Protein AF-A0AAU3VM48-F1 (afdb_monomer_lite)

pLDDT: mean 80.77, std 12.42, range [44.56, 96.56]

Structure (mmCIF, N/CA/C/O backbone):
data_AF-A0AAU3VM48-F1
#
_entry.id   AF-A0AAU3VM48-F1
#
loop_
_atom_site.group_PDB
_atom_site.id
_atom_site.type_symbol
_atom_site.label_atom_id
_atom_site.label_alt_id
_atom_site.label_comp_id
_atom_site.label_asym_id
_atom_site.label_entity_id
_atom_site.label_seq_id
_atom_site.pdbx_PDB_ins_code
_atom_site.Cartn_x
_atom_site.Cartn_y
_atom_site.Cartn_z
_atom_site.occupancy
_atom_site.B_iso_or_equiv
_atom_site.auth_seq_id
_atom_site.auth_comp_id
_atom_site.auth_asym_id
_atom_site.auth_atom_id
_at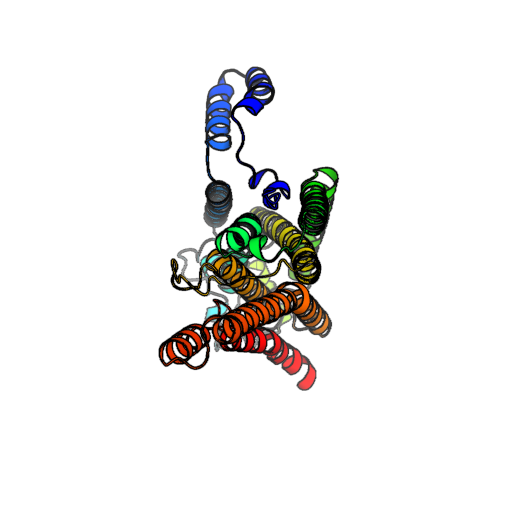om_site.pdbx_PDB_model_num
ATOM 1 N N . MET A 1 1 ? -29.388 4.743 24.411 1.00 52.91 1 MET A N 1
ATOM 2 C CA . MET A 1 1 ? -27.929 4.640 24.180 1.00 52.91 1 MET A CA 1
ATOM 3 C C . MET A 1 1 ? -27.576 5.425 22.926 1.00 52.91 1 MET A C 1
ATOM 5 O O . MET A 1 1 ? -28.255 5.252 21.922 1.00 52.91 1 MET A O 1
ATOM 9 N N . GLY A 1 2 ? -26.593 6.327 22.992 1.00 59.22 2 GLY A N 1
ATOM 10 C CA . GLY A 1 2 ? -26.142 7.094 21.825 1.00 59.22 2 GLY A CA 1
ATOM 11 C C . GLY A 1 2 ? -25.332 6.222 20.862 1.00 59.22 2 GLY A C 1
ATOM 12 O O . GLY A 1 2 ? -24.483 5.457 21.307 1.00 59.22 2 GLY A O 1
ATOM 13 N N . GLN A 1 3 ? -25.603 6.329 19.562 1.00 73.31 3 GLN A N 1
ATOM 14 C CA . GLN A 1 3 ? -24.875 5.611 18.511 1.00 73.31 3 GLN A CA 1
ATOM 15 C C . GLN A 1 3 ? -23.524 6.295 18.236 1.00 73.31 3 GLN A C 1
ATOM 17 O O . GLN A 1 3 ? -23.464 7.531 18.193 1.00 73.31 3 GLN A O 1
ATOM 22 N N . LEU A 1 4 ? -22.442 5.526 18.058 1.00 84.56 4 LEU A N 1
ATOM 23 C CA . LEU A 1 4 ? -21.149 6.105 17.689 1.00 84.56 4 LEU A CA 1
ATOM 24 C C . LEU A 1 4 ? -21.134 6.506 16.213 1.00 84.56 4 LEU A C 1
ATOM 26 O O . LEU A 1 4 ? -21.650 5.811 15.337 1.00 84.56 4 LEU A O 1
ATOM 30 N N . GLU A 1 5 ? -20.516 7.650 15.925 1.00 90.31 5 GLU A N 1
ATOM 31 C CA . GLU A 1 5 ? -20.270 8.059 14.546 1.00 90.31 5 GLU A CA 1
ATOM 32 C C . GLU A 1 5 ? -19.285 7.084 13.874 1.00 90.31 5 GLU A C 1
ATOM 34 O O . GLU A 1 5 ? -18.282 6.669 14.461 1.00 90.31 5 GLU A O 1
ATOM 39 N N . ALA A 1 6 ? -19.535 6.746 12.608 1.00 91.38 6 ALA A N 1
ATOM 40 C CA . ALA A 1 6 ? -18.635 5.896 11.835 1.00 91.38 6 ALA A CA 1
ATOM 41 C C . ALA A 1 6 ? -17.409 6.672 11.321 1.00 91.38 6 ALA A C 1
ATOM 43 O O . ALA A 1 6 ? -17.468 7.868 11.011 1.00 91.38 6 ALA A O 1
ATOM 44 N N . LEU A 1 7 ? -16.289 5.965 11.155 1.00 92.75 7 LEU A N 1
ATOM 45 C CA . LEU A 1 7 ? -15.150 6.483 10.401 1.00 92.75 7 LEU A CA 1
ATOM 46 C C . LEU A 1 7 ? -15.479 6.521 8.905 1.00 92.75 7 LEU A C 1
ATOM 48 O O . LEU A 1 7 ? -16.119 5.624 8.363 1.00 92.75 7 LEU A O 1
ATOM 52 N N . GLU A 1 8 ? -14.987 7.552 8.222 1.00 93.00 8 GLU A N 1
ATOM 53 C CA . GLU A 1 8 ? -15.254 7.787 6.803 1.00 93.00 8 GLU A CA 1
ATOM 54 C C . GLU A 1 8 ? -13.962 7.871 5.961 1.00 93.00 8 GLU A C 1
ATOM 56 O O . GLU A 1 8 ? -13.740 8.869 5.256 1.00 93.00 8 GLU A O 1
ATOM 61 N N . PRO A 1 9 ? -13.078 6.852 6.000 1.00 90.69 9 PRO A N 1
ATOM 62 C CA . PRO A 1 9 ? -11.832 6.841 5.228 1.00 90.69 9 PRO A CA 1
ATOM 63 C C . PRO A 1 9 ? -12.075 6.918 3.715 1.00 90.69 9 PRO A C 1
ATOM 65 O O . PRO A 1 9 ? -11.252 7.454 2.985 1.00 90.69 9 PRO A O 1
ATOM 68 N N . GLN A 1 10 ? -13.244 6.515 3.213 1.00 90.06 10 GLN A N 1
ATOM 69 C CA . GLN A 1 10 ? -13.644 6.690 1.813 1.00 90.06 10 GLN A CA 1
ATOM 70 C C . GLN A 1 10 ? -13.637 8.158 1.356 1.00 90.06 10 GLN A C 1
ATOM 72 O O . GLN A 1 10 ? -13.614 8.455 0.160 1.00 90.06 10 GLN A O 1
ATOM 77 N N . ARG A 1 11 ? -13.626 9.120 2.287 1.00 88.25 11 ARG A N 1
ATOM 78 C CA . ARG A 1 11 ? -13.540 10.543 1.949 1.00 88.25 11 ARG A CA 1
ATOM 79 C C . ARG A 1 11 ? -12.168 10.955 1.413 1.00 88.25 11 ARG A C 1
ATOM 81 O O . ARG A 1 11 ? -12.125 12.015 0.785 1.00 88.25 11 ARG A O 1
ATOM 88 N N . ILE A 1 12 ? -11.123 10.123 1.542 1.00 86.75 12 ILE A N 1
ATOM 89 C CA . ILE A 1 12 ? -9.755 10.394 1.052 1.00 86.75 12 ILE A CA 1
ATOM 90 C C . ILE A 1 12 ? -9.636 10.471 -0.476 1.00 86.75 12 ILE A C 1
ATOM 92 O O . ILE A 1 12 ? -8.612 10.915 -0.993 1.00 86.75 12 ILE A O 1
ATOM 96 N N . GLY A 1 13 ? -10.654 10.060 -1.232 1.00 80.12 13 GLY A N 1
ATOM 97 C CA . GLY A 1 13 ? -10.641 10.153 -2.689 1.00 80.12 13 GLY A CA 1
ATOM 98 C C . GLY A 1 13 ? -12.020 9.927 -3.289 1.00 80.12 13 GLY A C 1
ATOM 99 O O . GLY A 1 13 ? -12.833 9.197 -2.736 1.00 80.12 13 GLY A O 1
ATOM 100 N N . SER A 1 14 ? -12.295 10.552 -4.433 1.00 73.94 14 SER A N 1
ATOM 101 C CA . SER A 1 14 ? -13.569 10.372 -5.145 1.00 73.94 14 SER A CA 1
ATOM 102 C C . SER A 1 14 ? -13.773 8.939 -5.638 1.00 73.94 14 SER A C 1
ATOM 104 O O . SER A 1 14 ? -14.902 8.468 -5.671 1.00 73.94 14 SER A O 1
ATOM 106 N N . ILE A 1 15 ? -12.689 8.229 -5.969 1.00 75.88 15 ILE A N 1
ATOM 107 C CA . ILE A 1 15 ? -12.732 6.838 -6.444 1.00 75.88 15 ILE A CA 1
ATOM 108 C C . ILE A 1 15 ? -13.328 5.869 -5.411 1.00 75.88 15 ILE A C 1
ATOM 110 O O . ILE A 1 15 ? -13.963 4.885 -5.784 1.00 75.88 15 ILE A O 1
ATOM 114 N N . PHE A 1 16 ? -13.180 6.184 -4.121 1.00 77.69 16 PHE A N 1
ATOM 115 C CA . PHE A 1 16 ? -13.688 5.376 -3.014 1.00 77.69 16 PHE A CA 1
ATOM 116 C C . PHE A 1 16 ? -15.152 5.663 -2.675 1.00 77.69 16 PHE A C 1
ATOM 118 O O . PHE A 1 16 ? -15.751 4.933 -1.890 1.00 77.69 16 PHE A O 1
ATOM 125 N N . ARG A 1 17 ? -15.743 6.714 -3.255 1.00 68.25 17 ARG A N 1
ATOM 126 C CA . ARG A 1 17 ? -17.132 7.093 -2.994 1.00 68.25 17 ARG A CA 1
ATOM 127 C C . ARG A 1 17 ? -18.067 6.325 -3.930 1.00 68.25 17 ARG A C 1
ATOM 129 O O . ARG A 1 17 ? -17.821 6.216 -5.138 1.00 68.25 17 ARG A O 1
ATOM 136 N N . SER A 1 18 ? -19.158 5.806 -3.376 1.00 59.31 18 SER A N 1
ATOM 137 C CA . SER A 1 18 ? -20.355 5.509 -4.159 1.00 59.31 18 SER A CA 1
ATOM 138 C C . SER A 1 18 ? -20.894 6.841 -4.683 1.00 59.31 18 SER A C 1
ATOM 140 O O . SER A 1 18 ? -21.065 7.789 -3.919 1.00 59.31 18 SER A O 1
ATOM 142 N N . PHE A 1 19 ? -21.083 6.954 -5.999 1.00 53.41 19 PHE A N 1
ATOM 143 C CA . PHE A 1 19 ? -21.785 8.109 -6.549 1.00 53.41 19 PHE A CA 1
ATOM 144 C C . PHE A 1 19 ? -23.269 7.901 -6.280 1.00 53.41 19 PHE A C 1
ATOM 146 O O . PHE A 1 19 ? -23.831 6.897 -6.718 1.00 53.41 19 PHE A O 1
ATOM 153 N N . GLU A 1 20 ? -23.898 8.832 -5.569 1.00 50.38 20 GLU A N 1
ATOM 154 C CA . GLU A 1 20 ? -25.352 8.913 -5.597 1.00 50.38 20 GLU A CA 1
ATOM 155 C C . GLU A 1 20 ? -25.800 9.356 -7.006 1.00 50.38 20 GLU A C 1
ATOM 157 O O . GLU A 1 20 ? -25.138 10.194 -7.631 1.00 50.38 20 GLU A O 1
ATOM 162 N N . PRO A 1 21 ? -26.924 8.832 -7.535 1.00 49.34 21 PRO A N 1
ATOM 163 C CA . PRO A 1 21 ? -27.439 9.177 -8.867 1.00 49.34 21 PRO A CA 1
ATOM 164 C C . PRO A 1 21 ? -27.751 10.674 -9.086 1.00 49.34 21 PRO A C 1
ATOM 166 O O . PRO A 1 21 ? -28.061 11.098 -10.199 1.00 49.34 21 PRO A O 1
ATOM 169 N N . THR A 1 22 ? -27.685 11.497 -8.042 1.00 48.75 22 THR A N 1
ATOM 170 C CA . THR A 1 22 ? -27.997 12.931 -8.050 1.00 48.75 22 THR A CA 1
ATOM 171 C C . THR A 1 22 ? -26.923 13.793 -8.735 1.00 48.75 22 THR A C 1
ATOM 173 O O . THR A 1 22 ? -27.251 14.853 -9.276 1.00 48.75 22 THR A O 1
ATOM 176 N N . ASP A 1 23 ? -25.678 13.312 -8.855 1.00 53.97 23 ASP A N 1
ATOM 177 C CA . ASP A 1 23 ? -24.545 14.036 -9.471 1.00 53.97 23 ASP A CA 1
ATOM 178 C C . ASP A 1 23 ? -24.510 14.002 -11.023 1.00 53.97 23 ASP A C 1
ATOM 180 O O . ASP A 1 23 ? -23.597 14.536 -11.659 1.00 53.97 23 ASP A O 1
ATOM 184 N N . PHE A 1 24 ? -25.522 13.421 -11.682 1.00 55.97 24 PHE A N 1
ATOM 185 C CA . PHE A 1 24 ? -25.579 13.266 -13.149 1.00 55.97 24 PHE A CA 1
ATOM 186 C C . PHE A 1 24 ? -25.827 14.566 -13.934 1.00 55.97 24 PHE A C 1
ATOM 188 O O . PHE A 1 24 ? -25.469 14.681 -15.114 1.00 55.97 24 PHE A O 1
ATOM 195 N N . ARG A 1 25 ? -26.480 15.558 -13.317 1.00 60.09 25 ARG A N 1
ATOM 196 C CA . ARG A 1 25 ? -26.975 16.763 -14.009 1.00 60.09 25 ARG A CA 1
ATOM 197 C C . ARG A 1 25 ? -25.887 17.613 -14.689 1.00 60.09 25 ARG A C 1
ATOM 199 O O . ARG A 1 25 ? -26.118 18.011 -15.832 1.00 60.09 25 ARG A O 1
ATOM 206 N N . PRO A 1 26 ? -24.737 17.930 -14.066 1.00 64.62 26 PRO A N 1
ATOM 207 C CA . PRO A 1 26 ? -23.715 18.766 -14.704 1.00 64.62 26 PRO A CA 1
ATOM 208 C C . PRO A 1 26 ? -22.976 18.051 -15.845 1.00 64.62 26 PRO A C 1
ATOM 210 O O . PRO A 1 26 ? -22.722 18.658 -16.886 1.00 64.62 26 PRO A O 1
ATOM 213 N N . VAL A 1 27 ? -22.695 16.754 -15.706 1.00 62.69 27 VAL A N 1
ATOM 214 C CA . VAL A 1 27 ? -21.980 15.968 -16.726 1.00 62.69 27 VAL A CA 1
ATOM 215 C C . VAL A 1 27 ? -22.845 15.750 -17.967 1.00 62.69 27 VAL A C 1
ATOM 217 O O . VAL A 1 27 ? -22.385 15.941 -19.093 1.00 62.69 27 VAL A O 1
ATOM 220 N N . MET A 1 28 ? -24.143 15.489 -17.788 1.00 65.44 28 MET A N 1
ATOM 221 C CA . MET A 1 28 ? -25.088 15.393 -18.905 1.00 65.44 28 MET A CA 1
ATOM 222 C C . MET A 1 28 ? -25.243 16.712 -19.679 1.00 65.44 28 MET A C 1
ATOM 224 O O . MET A 1 28 ? -25.484 16.677 -20.888 1.00 65.44 28 MET A O 1
ATOM 228 N N . ARG A 1 29 ? -25.068 17.878 -19.033 1.00 74.88 29 ARG A N 1
ATOM 229 C CA . ARG A 1 29 ? -25.032 19.178 -19.734 1.00 74.88 29 ARG A CA 1
ATOM 230 C C . ARG A 1 29 ? -23.791 19.320 -20.614 1.00 74.88 29 ARG A C 1
ATOM 232 O O . ARG A 1 29 ? -23.902 19.859 -21.711 1.00 74.88 29 ARG A O 1
ATOM 239 N N . TRP A 1 30 ? -22.646 18.802 -20.178 1.00 68.94 30 TRP A N 1
ATOM 240 C CA . TRP A 1 30 ? -21.410 18.802 -20.965 1.00 68.94 30 TRP A CA 1
ATOM 241 C C . TRP A 1 30 ? -21.487 17.880 -22.187 1.00 68.94 30 TRP A C 1
ATOM 243 O O . TRP A 1 30 ? -21.134 18.299 -23.285 1.00 68.94 30 TRP A O 1
ATOM 253 N N . ILE A 1 31 ? -22.057 16.676 -22.053 1.00 72.12 31 ILE A N 1
ATOM 254 C CA . ILE A 1 31 ? -22.254 15.758 -23.195 1.00 72.12 31 ILE A CA 1
ATOM 255 C C . ILE A 1 31 ? -23.121 16.394 -24.291 1.00 72.12 31 ILE A C 1
ATOM 257 O O . ILE A 1 31 ? -22.900 16.161 -25.479 1.00 72.12 31 ILE A O 1
ATOM 261 N N . ARG A 1 32 ? -24.112 17.216 -23.915 1.00 72.69 32 ARG A N 1
ATOM 262 C CA . ARG A 1 32 ? -24.975 17.920 -24.882 1.00 72.69 32 ARG A CA 1
ATOM 263 C C . ARG A 1 32 ? -24.210 18.930 -25.743 1.00 72.69 32 ARG A C 1
ATOM 265 O O . ARG A 1 32 ? -24.698 19.250 -26.822 1.00 72.69 32 ARG A O 1
ATOM 272 N N . ARG A 1 33 ? -23.028 19.384 -25.307 1.00 79.81 33 ARG A N 1
ATOM 273 C CA . ARG A 1 33 ? -22.155 20.299 -26.061 1.00 79.81 33 ARG A CA 1
ATOM 274 C C . ARG A 1 33 ? -21.235 19.586 -27.058 1.00 79.81 33 ARG A C 1
ATOM 276 O O . ARG A 1 33 ? -20.666 20.247 -27.915 1.00 79.81 33 ARG A O 1
ATOM 283 N N . LEU A 1 34 ? -21.106 18.258 -26.995 1.00 73.88 34 LEU A N 1
ATOM 284 C CA . LEU A 1 34 ? -20.293 17.501 -27.953 1.00 73.88 34 LEU A CA 1
ATOM 285 C C . LEU A 1 34 ? -20.993 17.365 -29.322 1.00 73.88 34 LEU A C 1
ATOM 287 O O . LEU A 1 34 ? -22.233 17.314 -29.370 1.00 73.88 34 LEU A O 1
ATOM 291 N N . PRO A 1 35 ? -20.233 17.241 -30.430 1.00 79.69 35 PRO A N 1
ATOM 292 C CA . PRO A 1 35 ? -20.770 16.919 -31.754 1.00 79.69 35 PRO A CA 1
ATOM 293 C C . PRO A 1 35 ? -21.618 15.644 -31.719 1.00 79.69 35 PRO A C 1
ATOM 295 O O . PRO A 1 35 ? -21.265 14.689 -31.024 1.00 79.69 35 PRO A O 1
ATOM 298 N N . ARG A 1 36 ? -22.734 15.606 -32.468 1.00 74.56 36 ARG A N 1
ATOM 299 C CA . ARG A 1 36 ? -23.697 14.483 -32.442 1.00 74.56 36 ARG A CA 1
ATOM 300 C C . ARG A 1 36 ? -23.040 13.117 -32.684 1.00 74.56 36 ARG A C 1
ATOM 302 O O . ARG A 1 36 ? -23.425 12.167 -32.012 1.00 74.56 36 ARG A O 1
ATOM 309 N N . SER A 1 37 ? -22.013 13.050 -33.530 1.00 74.69 37 SER A N 1
ATOM 310 C CA . SER A 1 37 ? -21.238 11.835 -33.827 1.00 74.69 37 SER A CA 1
ATOM 311 C C . SER A 1 37 ? -20.463 11.267 -32.627 1.00 74.69 37 SER A C 1
ATOM 313 O O . SER A 1 37 ? -20.277 10.060 -32.542 1.00 74.69 37 SER A O 1
ATOM 315 N N . ARG A 1 38 ? -20.052 12.101 -31.658 1.00 67.69 38 ARG A N 1
ATOM 316 C CA . ARG A 1 38 ? -19.272 11.683 -30.470 1.00 67.69 38 ARG A CA 1
ATOM 317 C C . ARG A 1 38 ? -20.120 11.475 -29.210 1.00 67.69 38 ARG A C 1
ATOM 319 O O . ARG A 1 38 ? -19.637 10.938 -28.213 1.00 67.69 38 ARG A O 1
ATOM 326 N N . ARG A 1 39 ? -21.397 11.874 -29.237 1.00 77.38 39 ARG A N 1
ATOM 327 C CA . ARG A 1 39 ? -22.334 11.713 -28.108 1.00 77.38 39 ARG A CA 1
ATOM 328 C C . ARG A 1 39 ? -22.581 10.255 -27.701 1.00 77.38 39 ARG A C 1
ATOM 330 O O . ARG A 1 39 ? -22.691 10.045 -26.495 1.00 77.38 39 ARG A O 1
ATOM 337 N N . PRO A 1 40 ? -22.685 9.265 -28.612 1.00 70.56 40 PRO A N 1
ATOM 338 C CA . PRO A 1 40 ? -22.909 7.873 -28.226 1.00 70.56 40 PRO A CA 1
ATOM 339 C C . PRO A 1 40 ? -21.741 7.328 -27.403 1.00 70.56 40 PRO A C 1
ATOM 341 O O . PRO A 1 40 ? -21.955 6.907 -26.273 1.00 70.56 40 PRO A O 1
ATOM 344 N N . ALA A 1 41 ? -20.506 7.463 -27.897 1.00 66.81 41 ALA A N 1
ATOM 345 C CA . ALA A 1 41 ? -19.301 7.028 -27.191 1.00 66.81 41 ALA A CA 1
ATOM 346 C C . ALA A 1 41 ? -19.132 7.736 -25.835 1.00 66.81 41 ALA A C 1
ATOM 348 O O . ALA A 1 41 ? -18.922 7.080 -24.818 1.00 66.81 41 ALA A O 1
ATOM 349 N N . ALA A 1 42 ? -19.330 9.061 -25.787 1.00 63.81 42 ALA A N 1
ATOM 350 C CA . ALA A 1 42 ? -19.281 9.819 -24.536 1.00 63.81 42 ALA A CA 1
ATOM 351 C C . ALA A 1 42 ? -20.370 9.379 -23.538 1.00 63.81 42 ALA A C 1
ATOM 353 O O . ALA A 1 42 ? -20.103 9.274 -22.344 1.00 63.81 42 ALA A O 1
ATOM 354 N N . ARG A 1 43 ? -21.591 9.077 -24.006 1.00 69.56 43 ARG A N 1
ATOM 355 C CA . ARG A 1 43 ? -22.670 8.538 -23.159 1.00 69.56 43 ARG A CA 1
ATOM 356 C C . ARG A 1 43 ? -22.355 7.141 -22.646 1.00 69.56 43 ARG A C 1
ATOM 358 O O . ARG A 1 43 ? -22.641 6.882 -21.485 1.00 69.56 43 ARG A O 1
ATOM 365 N N . THR A 1 44 ? -21.791 6.259 -23.466 1.00 68.00 44 THR A N 1
ATOM 366 C CA . THR A 1 44 ? -21.422 4.898 -23.049 1.00 68.00 44 THR A CA 1
ATOM 367 C C . THR A 1 44 ? -20.281 4.931 -22.039 1.00 68.00 44 THR A C 1
ATOM 369 O O . THR A 1 44 ? -20.381 4.306 -20.990 1.00 68.00 44 THR A O 1
ATOM 372 N N . MET A 1 45 ? -19.257 5.750 -22.285 1.00 61.41 45 MET A N 1
ATOM 373 C CA . MET A 1 45 ? -18.141 5.968 -21.364 1.00 61.41 45 MET A CA 1
ATOM 374 C C . MET A 1 45 ? -18.617 6.551 -20.025 1.00 61.41 45 MET A C 1
ATOM 376 O O . MET A 1 45 ? -18.190 6.098 -18.970 1.00 61.41 45 MET A O 1
ATOM 380 N N . ILE A 1 46 ? -19.570 7.490 -20.045 1.00 63.31 46 ILE A N 1
ATOM 381 C CA . ILE A 1 46 ? -20.175 8.050 -18.826 1.00 63.31 46 ILE A CA 1
ATOM 382 C C . ILE A 1 46 ? -21.085 7.030 -18.138 1.00 63.31 46 ILE A C 1
ATOM 384 O O . ILE A 1 46 ? -21.027 6.894 -16.924 1.00 63.31 46 ILE A O 1
ATOM 388 N N . ARG A 1 47 ? -21.868 6.236 -18.871 1.00 64.88 47 ARG A N 1
ATOM 389 C CA . ARG A 1 47 ? -22.638 5.134 -18.272 1.00 64.88 47 ARG A CA 1
ATOM 390 C C . ARG A 1 47 ? -21.738 4.085 -17.618 1.00 64.88 47 ARG A C 1
ATOM 392 O O . ARG A 1 47 ? -22.107 3.593 -16.565 1.00 64.88 47 ARG A O 1
ATOM 399 N N . LEU A 1 48 ? -20.567 3.797 -18.184 1.00 61.28 48 LEU A N 1
ATOM 400 C CA . LEU A 1 48 ? -19.554 2.922 -17.582 1.00 61.28 48 LEU A CA 1
ATOM 401 C C . LEU A 1 48 ? -18.901 3.558 -16.343 1.00 61.28 48 LEU A C 1
ATOM 403 O O . LEU A 1 48 ? -18.763 2.897 -15.319 1.00 61.28 48 LEU A O 1
ATOM 407 N N . LEU A 1 49 ? -18.564 4.851 -16.397 1.00 58.88 49 LEU A N 1
ATOM 408 C CA . LEU A 1 49 ? -17.991 5.606 -15.270 1.00 58.88 49 LEU A CA 1
ATOM 409 C C . LEU A 1 49 ? -18.959 5.768 -14.086 1.00 58.88 49 LEU A C 1
ATOM 411 O O . LEU A 1 49 ? -18.513 5.848 -12.941 1.00 58.88 49 LEU A O 1
ATOM 415 N N . TYR A 1 50 ? -20.265 5.822 -14.362 1.00 60.84 50 TYR A N 1
ATOM 416 C CA . TYR A 1 50 ? -21.332 6.019 -13.375 1.00 60.84 50 TYR A CA 1
ATOM 417 C C . TYR A 1 50 ? -22.194 4.774 -13.128 1.00 60.84 50 TYR A C 1
ATOM 419 O O . TYR A 1 50 ? -23.195 4.853 -12.415 1.00 60.84 50 TYR A O 1
ATOM 427 N N . PHE A 1 51 ? -21.819 3.620 -13.680 1.00 63.84 51 PHE A N 1
ATOM 428 C CA . PHE A 1 51 ? -22.402 2.351 -13.261 1.00 63.84 51 PHE A CA 1
ATOM 429 C C . PHE A 1 51 ? -22.134 2.188 -11.752 1.00 63.84 51 PHE A C 1
ATOM 431 O O . PHE A 1 51 ? -21.060 2.614 -11.304 1.00 63.84 51 PHE A O 1
ATOM 438 N N . PRO A 1 52 ? -23.065 1.639 -10.941 1.00 63.59 52 PRO A N 1
ATOM 439 C CA . PRO A 1 52 ? -22.904 1.504 -9.490 1.00 63.59 52 PRO A CA 1
ATOM 440 C C . PRO A 1 52 ? -21.870 0.419 -9.145 1.00 63.59 52 PRO A C 1
ATOM 442 O O . PRO A 1 52 ? -22.153 -0.598 -8.523 1.00 63.59 52 PRO A O 1
ATOM 445 N N . LEU A 1 53 ? -20.635 0.633 -9.584 1.00 71.19 53 LEU A N 1
ATOM 446 C CA . LEU A 1 53 ? -19.488 -0.205 -9.322 1.00 71.19 53 LEU A CA 1
ATOM 447 C C . LEU A 1 53 ? -18.968 0.118 -7.929 1.00 71.19 53 LEU A C 1
ATOM 449 O O . LEU A 1 53 ? -18.789 1.284 -7.556 1.00 71.19 53 LEU A O 1
ATOM 453 N N . THR A 1 54 ? -18.664 -0.931 -7.174 1.00 80.25 54 THR A N 1
ATOM 454 C CA . THR A 1 54 ? -17.929 -0.791 -5.919 1.00 80.25 54 THR A CA 1
ATOM 455 C C . THR A 1 54 ? -16.560 -0.156 -6.191 1.00 80.25 54 THR A C 1
ATOM 457 O O . THR A 1 54 ? -15.989 -0.328 -7.271 1.00 80.25 54 THR A O 1
ATOM 460 N N . ALA A 1 55 ? -16.001 0.564 -5.213 1.00 78.94 55 ALA A N 1
ATOM 461 C CA . ALA A 1 55 ? -14.671 1.175 -5.335 1.00 78.94 55 ALA A CA 1
ATOM 462 C C . ALA A 1 55 ? -13.598 0.158 -5.761 1.00 78.94 55 ALA A C 1
ATOM 464 O O . ALA A 1 55 ? -12.788 0.439 -6.642 1.00 78.94 55 ALA A O 1
ATOM 465 N N . LYS A 1 56 ? -13.673 -1.061 -5.208 1.00 82.12 56 LYS A N 1
ATOM 466 C CA . LYS A 1 56 ? -12.826 -2.196 -5.588 1.00 82.12 56 LYS A CA 1
ATOM 467 C C . LYS A 1 56 ? -12.918 -2.494 -7.085 1.00 82.12 56 LYS A C 1
ATOM 469 O O . LYS A 1 56 ? -11.892 -2.622 -7.738 1.00 82.12 56 LYS A O 1
ATOM 474 N N . THR A 1 57 ? -14.130 -2.563 -7.634 1.00 82.44 57 THR A N 1
ATOM 475 C CA . THR A 1 57 ? -14.337 -2.865 -9.059 1.00 82.44 57 THR A CA 1
ATOM 476 C C . THR A 1 57 ? -13.809 -1.744 -9.948 1.00 82.44 57 THR A C 1
ATOM 478 O O . THR A 1 57 ? -13.134 -2.024 -10.930 1.00 82.44 57 THR A O 1
ATOM 481 N N . LYS A 1 58 ? -14.033 -0.474 -9.580 1.00 82.75 58 LYS A N 1
ATOM 482 C CA . LYS A 1 58 ? -13.468 0.675 -10.312 1.00 82.75 58 LYS A CA 1
ATOM 483 C C . LYS A 1 58 ? -11.943 0.605 -10.373 1.00 82.75 58 LYS A C 1
ATOM 485 O O . LYS A 1 58 ? -11.366 0.796 -11.435 1.00 82.75 58 LYS A O 1
ATOM 490 N N . ILE A 1 59 ? -11.306 0.314 -9.240 1.00 85.19 59 ILE A N 1
ATOM 491 C CA . ILE A 1 59 ? -9.849 0.206 -9.144 1.00 85.19 59 ILE A CA 1
ATOM 492 C C . ILE A 1 59 ? -9.330 -0.968 -9.974 1.00 85.19 59 ILE A C 1
ATOM 494 O O . ILE A 1 59 ? -8.408 -0.779 -10.755 1.00 85.19 59 ILE A O 1
ATOM 498 N N . LEU A 1 60 ? -9.955 -2.144 -9.871 1.00 85.81 60 LEU A N 1
ATOM 499 C CA . LEU A 1 60 ? -9.573 -3.310 -10.669 1.00 85.81 60 LEU A CA 1
ATOM 500 C C . LEU A 1 60 ? -9.721 -3.056 -12.172 1.00 85.81 60 LEU A C 1
ATOM 502 O O . LEU A 1 60 ? -8.848 -3.446 -12.937 1.00 85.81 60 LEU A O 1
ATOM 506 N N . LEU A 1 61 ? -10.786 -2.371 -12.596 1.00 86.00 61 LEU A N 1
ATOM 507 C CA . LEU A 1 61 ? -10.977 -2.002 -13.999 1.00 86.00 61 LEU A CA 1
ATOM 508 C C . LEU A 1 61 ? -9.927 -0.998 -14.476 1.00 86.00 61 LEU A C 1
ATOM 510 O O . LEU A 1 61 ? -9.437 -1.139 -15.589 1.00 86.00 61 LEU A O 1
ATOM 514 N N . ILE A 1 62 ? -9.564 -0.010 -13.652 1.00 85.19 62 ILE A N 1
ATOM 515 C CA . ILE A 1 62 ? -8.508 0.951 -13.994 1.00 85.19 62 ILE A CA 1
ATOM 516 C C . ILE A 1 62 ? -7.160 0.233 -14.099 1.00 85.19 62 ILE A C 1
ATOM 518 O O . ILE A 1 62 ? -6.508 0.354 -15.132 1.00 85.19 62 ILE A O 1
ATOM 522 N N . SER A 1 63 ? -6.770 -0.557 -13.093 1.00 83.75 63 SER A N 1
ATOM 523 C CA . SER A 1 63 ? -5.524 -1.334 -13.127 1.00 83.75 63 SER A CA 1
ATOM 524 C C . SER A 1 63 ? -5.496 -2.310 -14.309 1.00 83.75 63 SER A C 1
ATOM 526 O O . SER A 1 63 ? -4.493 -2.391 -15.007 1.00 83.75 63 SER A O 1
ATOM 528 N N . GLY A 1 64 ? -6.607 -3.002 -14.586 1.00 86.75 64 GLY A N 1
ATOM 529 C CA . GLY A 1 64 ? -6.727 -3.919 -15.721 1.00 86.75 64 GLY A CA 1
ATOM 530 C C . GLY A 1 64 ? -6.642 -3.208 -17.072 1.00 86.75 64 GLY A C 1
ATOM 531 O O . GLY A 1 64 ? -5.922 -3.661 -17.955 1.00 86.75 64 GLY A O 1
ATOM 532 N N . ALA A 1 65 ? -7.309 -2.062 -17.228 1.00 86.44 65 ALA A N 1
ATOM 533 C CA . ALA A 1 65 ? -7.223 -1.255 -18.442 1.00 86.44 65 ALA A CA 1
ATOM 534 C C . ALA A 1 65 ? -5.802 -0.720 -18.672 1.00 86.44 65 ALA A C 1
ATOM 536 O O . ALA A 1 65 ? -5.321 -0.756 -19.803 1.00 86.44 65 ALA A O 1
ATOM 537 N N . PHE A 1 66 ? -5.112 -0.275 -17.617 1.00 85.69 66 PHE A N 1
ATOM 538 C CA . PHE A 1 66 ? -3.706 0.120 -17.705 1.00 85.69 66 PHE A CA 1
ATOM 539 C C . PHE A 1 66 ? -2.809 -1.055 -18.098 1.00 85.69 66 PHE A C 1
ATOM 541 O O . PHE A 1 66 ? -2.006 -0.899 -19.012 1.00 85.69 66 PHE A O 1
ATOM 548 N N . ALA A 1 67 ? -2.975 -2.226 -17.477 1.00 87.44 67 ALA A N 1
ATOM 549 C CA . ALA A 1 67 ? -2.194 -3.416 -17.811 1.00 87.44 67 ALA A CA 1
ATOM 550 C C . ALA A 1 67 ? -2.400 -3.844 -19.274 1.00 87.44 67 ALA A C 1
ATOM 552 O O . ALA A 1 67 ? -1.428 -4.045 -19.995 1.00 87.44 67 ALA A O 1
ATOM 553 N N . VAL A 1 68 ? -3.649 -3.905 -19.750 1.00 88.25 68 VAL A N 1
ATOM 554 C CA . VAL A 1 68 ? -3.964 -4.234 -21.153 1.00 88.25 68 VAL A CA 1
ATOM 555 C C . VAL A 1 68 ? -3.397 -3.189 -22.113 1.00 88.25 68 VAL A C 1
ATOM 557 O O . VAL A 1 68 ? -2.846 -3.551 -23.148 1.00 88.25 68 VAL A O 1
ATOM 560 N N . THR A 1 69 ? -3.493 -1.901 -21.772 1.00 87.19 69 THR A N 1
ATOM 561 C CA . THR A 1 69 ? -2.924 -0.822 -22.594 1.00 87.19 69 THR A CA 1
ATOM 562 C C . THR A 1 69 ? -1.405 -0.943 -22.669 1.00 87.19 69 THR A C 1
ATOM 564 O O . THR A 1 69 ? -0.853 -0.848 -23.757 1.00 87.19 69 THR A O 1
ATOM 567 N N . LEU A 1 70 ? -0.734 -1.208 -21.545 1.00 89.69 70 LEU A N 1
ATOM 568 C CA . LEU A 1 70 ? 0.716 -1.396 -21.492 1.00 89.69 70 LEU A CA 1
ATOM 569 C C . LEU A 1 70 ? 1.150 -2.605 -22.326 1.00 89.69 70 LEU A C 1
ATOM 571 O O . LEU A 1 70 ? 2.086 -2.488 -23.107 1.00 89.69 70 LEU A O 1
ATOM 575 N N . LEU A 1 71 ? 0.445 -3.735 -22.228 1.00 90.06 71 LEU A N 1
ATOM 576 C CA . LEU A 1 71 ? 0.719 -4.915 -23.056 1.00 90.06 71 LEU A CA 1
ATOM 577 C C . LEU A 1 71 ? 0.480 -4.640 -24.548 1.00 90.06 71 LEU A C 1
ATOM 579 O O . LEU A 1 71 ? 1.264 -5.076 -25.386 1.00 90.06 71 LEU A O 1
ATOM 583 N N . GLY A 1 72 ? -0.575 -3.892 -24.884 1.00 87.62 72 GLY A N 1
ATOM 584 C CA . GLY A 1 72 ? -0.860 -3.476 -26.257 1.00 87.62 72 GLY A CA 1
ATOM 585 C C . GLY A 1 72 ? 0.218 -2.553 -26.829 1.00 87.62 72 GLY A C 1
ATOM 586 O O . GLY A 1 72 ? 0.643 -2.754 -27.964 1.00 87.62 72 GLY A O 1
ATOM 587 N N . LEU A 1 73 ? 0.702 -1.589 -26.036 1.00 88.88 73 LEU A N 1
ATOM 588 C CA . LEU A 1 73 ? 1.831 -0.728 -26.400 1.00 88.88 73 LEU A CA 1
ATOM 589 C C . LEU A 1 73 ? 3.119 -1.542 -26.552 1.00 88.88 73 LEU A C 1
ATOM 591 O O . LEU A 1 73 ? 3.808 -1.386 -27.552 1.00 88.88 73 LEU A O 1
ATOM 595 N N . ALA A 1 74 ? 3.393 -2.472 -25.633 1.00 88.00 74 ALA A N 1
ATOM 596 C CA . ALA A 1 74 ? 4.564 -3.341 -25.709 1.00 88.00 74 ALA A CA 1
ATOM 597 C C . ALA A 1 74 ? 4.547 -4.214 -26.973 1.00 88.00 74 ALA A C 1
ATOM 599 O O . ALA A 1 74 ? 5.574 -4.384 -27.628 1.00 88.00 74 ALA A O 1
ATOM 600 N N . GLN A 1 75 ? 3.380 -4.750 -27.346 1.00 88.56 75 GLN A N 1
ATOM 601 C CA . GLN A 1 75 ? 3.218 -5.525 -28.576 1.00 88.56 75 GLN A CA 1
ATOM 602 C C . GLN A 1 75 ? 3.409 -4.650 -29.819 1.00 88.56 75 GLN A C 1
ATOM 604 O O . GLN A 1 75 ? 4.109 -5.055 -30.744 1.00 88.56 75 GLN A O 1
ATOM 609 N N . ALA A 1 76 ? 2.805 -3.458 -29.843 1.00 86.06 76 ALA A N 1
ATOM 610 C CA . ALA A 1 76 ? 2.913 -2.526 -30.964 1.00 86.06 76 ALA A CA 1
ATOM 611 C C . ALA A 1 76 ? 4.345 -1.996 -31.149 1.00 86.06 76 ALA A C 1
ATOM 613 O O . ALA A 1 76 ? 4.792 -1.837 -32.280 1.00 86.06 76 ALA A O 1
ATOM 614 N N . GLY A 1 77 ? 5.069 -1.779 -30.048 1.00 81.69 77 GLY A N 1
ATOM 615 C CA . GLY A 1 77 ? 6.478 -1.386 -30.040 1.00 81.69 77 GLY A CA 1
ATOM 616 C C . GLY A 1 77 ? 7.453 -2.540 -30.296 1.00 81.69 77 GLY A C 1
ATOM 617 O O . GLY A 1 77 ? 8.655 -2.309 -30.354 1.00 81.69 77 GLY A O 1
ATOM 618 N N . GLY A 1 78 ? 6.969 -3.782 -30.438 1.00 82.50 78 GLY A N 1
ATOM 619 C CA . GLY A 1 78 ? 7.822 -4.955 -30.659 1.00 82.50 78 GLY A CA 1
ATOM 620 C C . GLY A 1 78 ? 8.699 -5.332 -29.457 1.00 82.50 78 GLY A C 1
ATOM 621 O O . GLY A 1 78 ? 9.706 -6.016 -29.628 1.00 82.50 78 GLY A O 1
ATOM 622 N N . VAL A 1 79 ? 8.321 -4.897 -28.250 1.00 84.94 79 VAL A N 1
ATOM 623 C CA . VAL A 1 79 ? 9.068 -5.092 -26.993 1.00 84.94 79 VAL A CA 1
ATOM 624 C C . VAL A 1 79 ? 8.357 -5.999 -25.996 1.00 84.94 79 VAL A C 1
ATOM 626 O O . VAL A 1 79 ? 8.791 -6.110 -24.851 1.00 84.94 79 VAL A O 1
ATOM 629 N N . LEU A 1 80 ? 7.255 -6.648 -26.388 1.00 83.00 80 LEU A N 1
ATOM 630 C CA . LEU A 1 80 ? 6.535 -7.557 -25.498 1.00 83.00 80 LEU A CA 1
ATOM 631 C C . LEU A 1 80 ? 7.356 -8.819 -25.200 1.00 83.00 80 LEU A C 1
ATOM 633 O O . LEU A 1 80 ? 7.526 -9.176 -24.040 1.00 83.00 80 LEU A O 1
ATOM 637 N N . GLY A 1 81 ? 7.885 -9.473 -26.229 1.00 72.75 81 GLY A N 1
ATOM 638 C CA . GLY A 1 81 ? 8.712 -10.674 -26.117 1.00 72.75 81 GLY A CA 1
ATOM 639 C C . GLY A 1 81 ? 9.808 -10.681 -27.181 1.00 72.75 81 GLY A C 1
ATOM 640 O O . GLY A 1 81 ? 9.879 -9.743 -27.981 1.00 72.75 81 GLY A O 1
ATOM 641 N N . PRO A 1 82 ? 10.664 -11.716 -27.223 1.00 63.16 82 PRO A N 1
ATOM 642 C CA . PRO A 1 82 ? 11.695 -11.786 -28.246 1.00 63.16 82 PRO A CA 1
ATOM 643 C C . PRO A 1 82 ? 11.028 -11.823 -29.628 1.00 63.16 82 PRO A C 1
ATOM 645 O O . PRO A 1 82 ? 10.086 -12.600 -29.820 1.00 63.16 82 PRO A O 1
ATOM 648 N N . PRO A 1 83 ? 11.486 -11.028 -30.611 1.00 54.00 83 PRO A N 1
ATOM 649 C CA . PRO A 1 83 ? 11.105 -11.287 -31.990 1.00 54.00 83 PRO A CA 1
ATOM 650 C C . PRO A 1 83 ? 11.588 -12.691 -32.374 1.00 54.00 83 PRO A C 1
ATOM 652 O O . PRO A 1 83 ? 12.618 -13.152 -31.887 1.00 54.00 83 PRO A O 1
ATOM 655 N N . ALA A 1 84 ? 10.853 -13.367 -33.255 1.00 47.38 84 ALA A N 1
ATOM 656 C CA . ALA A 1 84 ? 11.093 -14.752 -33.674 1.00 47.38 84 ALA A CA 1
ATOM 657 C C . ALA A 1 84 ? 12.384 -14.975 -34.509 1.00 47.38 84 ALA A C 1
ATOM 659 O O . ALA A 1 84 ? 12.447 -15.910 -35.301 1.00 47.38 84 ALA A O 1
ATOM 660 N N . GLY A 1 85 ? 13.393 -14.108 -34.382 1.00 55.09 85 GLY A N 1
ATOM 661 C CA . GLY A 1 85 ? 14.659 -14.185 -35.110 1.00 55.09 85 GLY A CA 1
ATOM 662 C C . GLY A 1 85 ? 15.738 -14.943 -34.335 1.00 55.09 85 GLY A C 1
ATOM 663 O O . GLY A 1 85 ? 15.817 -14.850 -33.113 1.00 55.09 85 GLY A O 1
ATOM 664 N N . THR A 1 86 ? 16.595 -15.659 -35.063 1.00 55.44 86 THR A N 1
ATOM 665 C CA . THR A 1 86 ? 17.699 -16.487 -34.540 1.00 55.44 86 THR A CA 1
ATOM 666 C C . THR A 1 86 ? 18.831 -15.696 -33.877 1.00 55.44 86 THR A C 1
ATOM 668 O O . THR A 1 86 ? 19.627 -16.282 -33.147 1.00 55.44 86 THR A O 1
ATOM 671 N N . ASP A 1 87 ? 18.875 -14.376 -34.079 1.00 61.78 87 ASP A N 1
ATOM 672 C CA . ASP A 1 87 ? 20.049 -13.555 -33.753 1.00 61.78 87 ASP A CA 1
ATOM 673 C C . ASP A 1 87 ? 19.894 -12.726 -32.464 1.00 61.78 87 ASP A C 1
ATOM 675 O O . ASP A 1 87 ? 20.841 -12.063 -32.048 1.00 61.78 87 ASP A O 1
ATOM 679 N N . ARG A 1 88 ? 18.730 -12.757 -31.789 1.00 66.81 88 ARG A N 1
ATOM 680 C CA . ARG A 1 88 ? 18.531 -12.050 -30.508 1.00 66.81 88 ARG A CA 1
ATOM 681 C C . ARG A 1 88 ? 18.618 -12.981 -29.300 1.00 66.81 88 ARG A C 1
ATOM 683 O O . ARG A 1 88 ? 17.892 -13.968 -29.203 1.00 66.81 88 ARG A O 1
ATOM 690 N N . ARG A 1 89 ? 19.460 -12.619 -28.332 1.00 68.75 89 ARG A N 1
ATOM 691 C CA . ARG A 1 89 ? 19.710 -13.343 -27.078 1.00 68.75 89 ARG A CA 1
ATOM 692 C C . ARG A 1 89 ? 19.191 -12.550 -25.887 1.00 68.75 89 ARG A C 1
ATOM 694 O O . ARG A 1 89 ? 19.331 -11.335 -25.814 1.00 68.75 89 ARG A O 1
ATOM 701 N N . TRP A 1 90 ? 18.567 -13.235 -24.939 1.00 74.31 90 TRP A N 1
ATOM 702 C CA . TRP A 1 90 ? 17.987 -12.590 -23.758 1.00 74.31 90 TRP A CA 1
ATOM 703 C C . TRP A 1 90 ? 19.116 -12.144 -22.831 1.00 74.31 90 TRP A C 1
ATOM 705 O O . TRP A 1 90 ? 20.087 -12.885 -22.692 1.00 74.31 90 TRP A O 1
ATOM 715 N N . ALA A 1 91 ? 18.995 -11.009 -22.141 1.00 70.81 91 ALA A N 1
ATOM 716 C CA . ALA A 1 91 ? 20.049 -10.548 -21.225 1.00 70.81 91 ALA A CA 1
ATOM 717 C C . ALA A 1 91 ? 20.459 -11.633 -20.201 1.00 70.81 91 ALA A C 1
ATOM 719 O O . ALA A 1 91 ? 21.639 -11.865 -19.966 1.00 70.81 91 ALA A O 1
ATOM 720 N N . LEU A 1 92 ? 19.495 -12.400 -19.679 1.00 70.06 92 LEU A N 1
ATOM 721 C CA . LEU A 1 92 ? 19.769 -13.515 -18.763 1.00 70.06 92 LEU A CA 1
ATOM 722 C C . LEU A 1 92 ? 20.439 -14.729 -19.429 1.00 70.06 92 LEU A C 1
ATOM 724 O O . LEU A 1 92 ? 21.093 -15.504 -18.744 1.00 70.06 92 LEU A O 1
ATOM 728 N N . SER A 1 93 ? 20.323 -14.906 -20.749 1.00 71.94 93 SER A N 1
ATOM 729 C CA . SER A 1 93 ? 20.992 -16.012 -21.459 1.00 71.94 93 SER A CA 1
ATOM 730 C C . SER A 1 93 ? 22.513 -15.853 -21.539 1.00 71.94 93 SER A C 1
ATOM 732 O O . SER A 1 93 ? 23.207 -16.800 -21.894 1.00 71.94 93 SER A O 1
ATOM 734 N N . TYR A 1 94 ? 23.027 -14.678 -21.166 1.00 73.00 94 TYR A N 1
ATOM 735 C CA . TYR A 1 94 ? 24.456 -14.422 -21.038 1.00 73.00 94 TYR A CA 1
ATOM 736 C C . TYR A 1 94 ? 25.043 -14.908 -19.698 1.00 73.00 94 TYR A C 1
ATOM 738 O O . TYR A 1 94 ? 26.260 -14.861 -19.530 1.00 73.00 94 TYR A O 1
ATOM 746 N N . LEU A 1 95 ? 24.214 -15.400 -18.761 1.00 70.06 95 LEU A N 1
ATOM 747 C CA . LEU A 1 95 ? 24.659 -15.987 -17.488 1.00 70.06 95 LEU A CA 1
ATOM 748 C C . LEU A 1 95 ? 25.626 -17.151 -17.722 1.00 70.06 95 LEU A C 1
ATOM 750 O O . LEU A 1 95 ? 25.232 -18.204 -18.220 1.00 70.06 95 LEU A O 1
ATOM 754 N N . GLY A 1 96 ? 26.887 -16.954 -17.331 1.00 63.94 96 GLY A N 1
ATOM 755 C CA . GLY A 1 96 ? 27.936 -17.965 -17.474 1.00 63.94 96 GLY A CA 1
ATOM 756 C C . GLY A 1 96 ? 28.370 -18.205 -18.922 1.00 63.94 96 GLY A C 1
ATOM 757 O O . GLY A 1 96 ? 28.936 -19.255 -19.211 1.00 63.94 96 GLY A O 1
ATOM 758 N N . SER A 1 97 ? 28.079 -17.269 -19.833 1.00 67.00 97 SER A N 1
ATOM 759 C CA . SER A 1 97 ? 28.539 -17.337 -21.221 1.00 67.00 97 SER A CA 1
ATOM 760 C C . SER A 1 97 ? 29.846 -16.562 -21.413 1.00 67.00 97 SER A C 1
ATOM 762 O O . SER A 1 97 ? 29.955 -15.419 -20.971 1.00 67.00 97 SER A O 1
ATOM 764 N N . ASP A 1 98 ? 30.785 -17.129 -22.173 1.00 67.00 98 ASP A N 1
ATOM 765 C CA . ASP A 1 98 ? 32.013 -16.444 -22.622 1.00 67.00 98 ASP A CA 1
ATOM 766 C C . ASP A 1 98 ? 31.770 -15.549 -23.856 1.00 67.00 98 ASP A C 1
ATOM 768 O O . ASP A 1 98 ? 32.689 -15.210 -24.603 1.00 67.00 98 ASP A O 1
ATOM 772 N N . ALA A 1 99 ? 30.509 -15.201 -24.134 1.00 68.94 99 ALA A N 1
ATOM 773 C CA . ALA A 1 99 ? 30.146 -14.444 -25.321 1.00 68.94 99 ALA A CA 1
ATOM 774 C C . ALA A 1 99 ? 30.678 -13.006 -25.228 1.00 68.94 99 ALA A C 1
ATOM 776 O O . ALA A 1 99 ? 30.311 -12.244 -24.336 1.00 68.94 99 ALA A O 1
ATOM 777 N N . THR A 1 100 ? 31.516 -12.627 -26.192 1.00 67.12 100 THR A N 1
ATOM 778 C CA . THR A 1 100 ? 32.087 -11.278 -26.316 1.00 67.12 100 THR A CA 1
ATOM 779 C C . THR A 1 100 ? 31.265 -10.355 -27.217 1.00 67.12 100 THR A C 1
ATOM 781 O O . THR A 1 100 ? 31.529 -9.155 -27.253 1.00 67.12 100 THR A O 1
ATOM 784 N N . ASP A 1 101 ? 30.259 -10.890 -27.917 1.00 76.62 101 ASP A N 1
ATOM 785 C CA . ASP A 1 101 ? 29.354 -10.130 -28.782 1.00 76.62 101 ASP A CA 1
ATOM 786 C C . ASP A 1 101 ? 27.973 -9.913 -28.132 1.00 76.62 101 ASP A C 1
ATOM 788 O O . ASP A 1 101 ? 27.274 -10.859 -27.743 1.00 76.62 101 ASP A O 1
ATOM 792 N N . LEU A 1 102 ? 27.580 -8.639 -28.037 1.00 77.06 102 LEU A N 1
ATOM 793 C CA . LEU A 1 102 ? 26.307 -8.166 -27.482 1.00 77.06 102 LEU A CA 1
ATOM 794 C C . LEU A 1 102 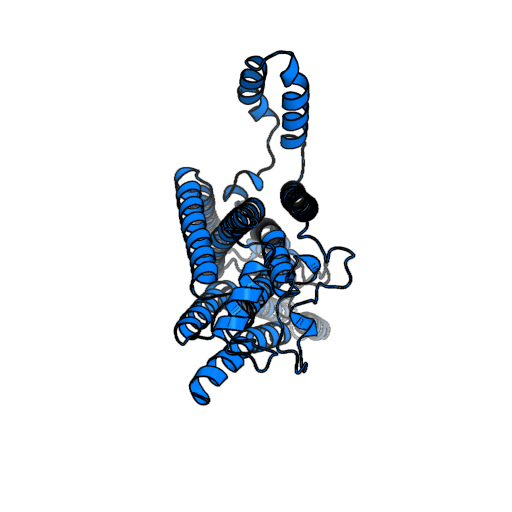? 25.313 -7.693 -28.554 1.00 77.06 102 LEU A C 1
ATOM 796 O O . LEU A 1 102 ? 24.230 -7.233 -28.198 1.00 77.06 102 LEU A O 1
ATOM 800 N N . SER A 1 103 ? 25.639 -7.824 -29.846 1.00 69.12 103 SER A N 1
ATOM 801 C CA . SER A 1 103 ? 24.836 -7.335 -30.981 1.00 69.12 103 SER A CA 1
ATOM 802 C C . SER A 1 103 ? 23.374 -7.821 -30.999 1.00 69.12 103 SER A C 1
ATOM 804 O O . SER A 1 103 ? 22.511 -7.184 -31.605 1.00 69.12 103 SER A O 1
ATOM 806 N N . GLY A 1 104 ? 23.076 -8.917 -30.294 1.00 70.44 104 GLY A N 1
ATOM 807 C CA . GLY A 1 104 ? 21.745 -9.505 -30.166 1.00 70.44 104 GLY A CA 1
ATOM 808 C C . GLY A 1 104 ? 21.041 -9.308 -28.819 1.00 70.44 104 GLY A C 1
ATOM 809 O O . GLY A 1 104 ? 19.980 -9.906 -28.637 1.00 70.44 104 GLY A O 1
ATOM 810 N N . VAL A 1 105 ? 21.590 -8.561 -27.852 1.00 81.31 105 VAL A N 1
ATOM 811 C CA . VAL A 1 105 ? 21.001 -8.506 -26.500 1.00 81.31 105 VAL A CA 1
ATOM 812 C C . VAL A 1 105 ? 19.573 -7.941 -26.518 1.00 81.31 105 VAL A C 1
ATOM 814 O O . VAL A 1 105 ? 19.262 -6.976 -27.213 1.00 81.31 105 VAL A O 1
ATOM 817 N N . SER A 1 106 ? 18.672 -8.574 -25.766 1.00 82.56 106 SER A N 1
ATOM 818 C CA . SER A 1 106 ? 17.274 -8.166 -25.630 1.00 82.56 106 SER A CA 1
ATOM 819 C C . SER A 1 106 ? 16.834 -8.198 -24.171 1.00 82.56 106 SER A C 1
ATOM 821 O O . SER A 1 106 ? 17.070 -9.184 -23.465 1.00 82.56 106 SER A O 1
ATOM 823 N N . LEU A 1 107 ? 16.162 -7.128 -23.738 1.00 85.44 107 LEU A N 1
ATOM 824 C CA . LEU A 1 107 ? 15.461 -7.054 -22.462 1.00 85.44 107 LEU A CA 1
ATOM 825 C C . LEU A 1 107 ? 14.022 -6.572 -22.694 1.00 85.44 107 LEU A C 1
ATOM 827 O O . LEU A 1 107 ? 13.592 -5.500 -22.259 1.00 85.44 107 LEU A O 1
ATOM 831 N N . SER A 1 108 ? 13.285 -7.398 -23.437 1.00 87.62 108 SER A N 1
ATOM 832 C CA . SER A 1 108 ? 11.849 -7.215 -23.663 1.00 87.62 108 SER A CA 1
ATOM 833 C C . SER A 1 108 ? 11.055 -7.374 -22.360 1.00 87.62 108 SER A C 1
ATOM 835 O O . SER A 1 108 ? 11.516 -7.993 -21.400 1.00 87.62 108 SER A O 1
ATOM 837 N N . LEU A 1 109 ? 9.838 -6.832 -22.321 1.00 86.19 109 LEU A N 1
ATOM 838 C CA . LEU A 1 109 ? 9.014 -6.766 -21.115 1.00 86.19 109 LEU A CA 1
ATOM 839 C C . LEU A 1 109 ? 8.799 -8.139 -20.460 1.00 86.19 109 LEU A C 1
ATOM 841 O O . LEU A 1 109 ? 8.921 -8.259 -19.245 1.00 86.19 109 LEU A O 1
ATOM 845 N N . LEU A 1 110 ? 8.500 -9.183 -21.241 1.00 86.19 110 LEU A N 1
ATOM 846 C CA . LEU A 1 110 ? 8.276 -10.530 -20.700 1.00 86.19 110 LEU A CA 1
ATOM 847 C C . LEU A 1 110 ? 9.563 -11.229 -20.225 1.00 86.19 110 LEU A C 1
ATOM 849 O O . LEU A 1 110 ? 9.477 -12.231 -19.519 1.00 86.19 110 LEU A O 1
ATOM 853 N N . GLN A 1 111 ? 10.740 -10.717 -20.596 1.00 83.12 111 GLN A N 1
ATOM 854 C CA . GLN A 1 111 ? 12.043 -11.220 -20.140 1.00 83.12 1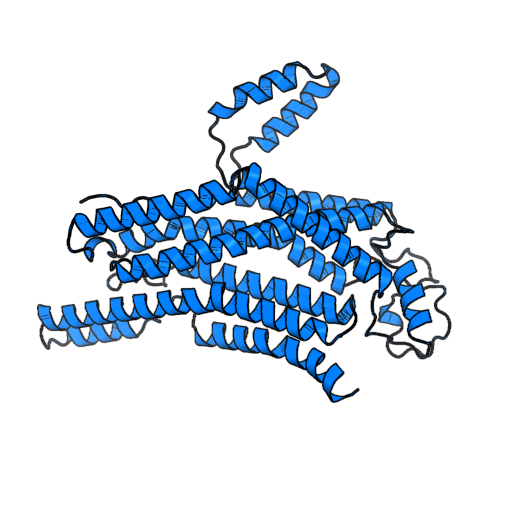11 GLN A CA 1
ATOM 855 C C . GLN A 1 111 ? 12.572 -10.452 -18.925 1.00 83.12 111 GLN A C 1
ATOM 857 O O . GLN A 1 111 ? 13.386 -10.980 -18.168 1.00 83.12 111 GLN A O 1
ATOM 862 N N . ASP A 1 112 ? 12.110 -9.219 -18.722 1.00 84.62 112 ASP A N 1
ATOM 863 C CA . ASP A 1 112 ? 12.447 -8.391 -17.571 1.00 84.62 112 ASP A CA 1
ATOM 864 C C . ASP A 1 112 ? 11.593 -8.776 -16.353 1.00 84.62 112 ASP A C 1
ATOM 866 O O . ASP A 1 112 ? 10.620 -8.107 -15.999 1.00 84.62 112 ASP A O 1
ATOM 870 N N . LEU A 1 113 ? 11.958 -9.879 -15.688 1.00 82.50 113 LEU A N 1
ATOM 871 C CA . LEU A 1 113 ? 11.266 -10.347 -14.480 1.00 82.50 113 LEU A CA 1
ATOM 872 C C . LEU A 1 113 ? 11.203 -9.259 -13.394 1.00 82.50 113 LEU A C 1
ATOM 874 O O . LEU A 1 113 ? 10.194 -9.141 -12.698 1.00 82.50 113 LEU A O 1
ATOM 878 N N . ALA A 1 114 ? 12.254 -8.443 -13.272 1.00 84.88 114 ALA A N 1
ATOM 879 C CA . ALA A 1 114 ? 12.292 -7.328 -12.334 1.00 84.88 114 ALA A CA 1
ATOM 880 C C . ALA A 1 114 ? 11.225 -6.277 -12.674 1.00 84.88 114 ALA A C 1
ATOM 882 O O . ALA A 1 114 ? 10.422 -5.905 -11.812 1.00 84.88 114 ALA A O 1
ATOM 883 N N . GLY A 1 115 ? 11.145 -5.879 -13.944 1.00 87.81 115 GLY A N 1
ATOM 884 C CA . GLY A 1 115 ? 10.102 -4.998 -14.459 1.00 87.81 115 GLY A CA 1
ATOM 885 C C . GLY A 1 115 ? 8.694 -5.551 -14.275 1.00 87.81 115 GLY A C 1
ATOM 886 O O . GLY A 1 115 ? 7.802 -4.816 -13.849 1.00 87.81 115 GLY A O 1
ATOM 887 N N . LEU A 1 116 ? 8.483 -6.850 -14.502 1.00 89.38 116 LEU A N 1
ATOM 888 C CA . LEU A 1 116 ? 7.186 -7.495 -14.276 1.00 89.38 116 LEU A CA 1
ATOM 889 C C . LEU A 1 116 ? 6.762 -7.447 -12.806 1.00 89.38 116 LEU A C 1
ATOM 891 O O . LEU A 1 116 ? 5.598 -7.161 -12.519 1.00 89.38 116 LEU A O 1
ATOM 895 N N . VAL A 1 117 ? 7.685 -7.683 -11.867 1.00 88.50 117 VAL A N 1
ATOM 896 C CA . VAL A 1 117 ? 7.373 -7.566 -10.436 1.00 88.50 117 VAL A CA 1
ATOM 897 C C . VAL A 1 117 ? 7.073 -6.114 -10.063 1.00 88.50 117 VAL A C 1
ATOM 899 O O . VAL A 1 117 ? 6.075 -5.865 -9.388 1.00 88.50 117 VAL A O 1
ATOM 902 N N . ILE A 1 118 ? 7.860 -5.146 -10.544 1.00 90.38 118 ILE A N 1
ATOM 903 C CA . ILE A 1 118 ? 7.607 -3.714 -10.310 1.00 90.38 118 ILE A CA 1
ATOM 904 C C . ILE A 1 118 ? 6.220 -3.313 -10.836 1.00 90.38 118 ILE A C 1
ATOM 906 O O . ILE A 1 118 ? 5.447 -2.679 -10.116 1.00 90.38 118 ILE A O 1
ATOM 910 N N . LEU A 1 119 ? 5.856 -3.733 -12.050 1.00 91.50 119 LEU A N 1
ATOM 911 C CA . LEU A 1 119 ? 4.532 -3.481 -12.624 1.00 91.50 119 LEU A CA 1
ATOM 912 C C . LEU A 1 119 ? 3.415 -4.160 -11.824 1.00 91.50 119 LEU A C 1
ATOM 914 O O . LEU A 1 119 ? 2.374 -3.547 -11.583 1.00 91.50 119 LEU A O 1
ATOM 918 N N . ALA A 1 120 ? 3.625 -5.394 -11.361 1.00 91.56 120 ALA A N 1
ATOM 919 C CA . ALA A 1 120 ? 2.664 -6.085 -10.508 1.00 91.56 120 ALA A CA 1
ATOM 920 C C . ALA A 1 120 ? 2.416 -5.312 -9.204 1.00 91.56 120 ALA A C 1
ATOM 922 O O . ALA A 1 120 ? 1.257 -5.109 -8.834 1.00 91.56 120 ALA A O 1
ATOM 923 N N . VAL A 1 121 ? 3.483 -4.826 -8.553 1.00 92.44 121 VAL A N 1
ATOM 924 C CA . VAL A 1 121 ? 3.405 -3.968 -7.360 1.00 92.44 121 VAL A CA 1
ATOM 925 C C . VAL A 1 121 ? 2.622 -2.691 -7.680 1.00 92.44 121 VAL A C 1
ATOM 927 O O . VAL A 1 121 ? 1.629 -2.407 -7.014 1.00 92.44 121 VAL A O 1
ATOM 930 N N . ILE A 1 122 ? 2.981 -1.983 -8.755 1.00 93.00 122 ILE A N 1
ATOM 931 C CA . ILE A 1 122 ? 2.298 -0.763 -9.218 1.00 93.00 122 ILE A CA 1
ATOM 932 C C . ILE A 1 122 ? 0.787 -0.985 -9.394 1.00 93.00 122 ILE A C 1
ATOM 934 O O . ILE A 1 122 ? -0.023 -0.173 -8.937 1.00 93.00 122 ILE A O 1
ATOM 938 N N . PHE A 1 123 ? 0.376 -2.086 -10.029 1.00 91.19 123 PHE A N 1
ATOM 939 C CA . PHE A 1 123 ? -1.036 -2.342 -10.318 1.00 91.19 123 PHE A CA 1
ATOM 940 C C . PHE A 1 123 ? -1.847 -2.815 -9.108 1.00 91.19 123 PHE A C 1
ATOM 942 O O . PHE A 1 123 ? -3.060 -2.563 -9.064 1.00 91.19 123 PHE A O 1
ATOM 949 N N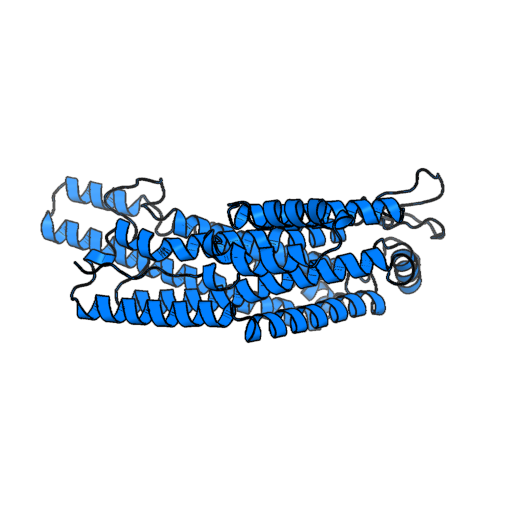 . ILE A 1 124 ? -1.212 -3.466 -8.126 1.00 90.56 124 ILE A N 1
ATOM 950 C CA . ILE A 1 124 ? -1.883 -3.945 -6.912 1.00 90.56 124 ILE A CA 1
ATOM 951 C C . ILE A 1 124 ? -1.955 -2.874 -5.808 1.00 90.56 124 ILE A C 1
ATOM 953 O O . ILE A 1 124 ? -2.895 -2.903 -5.010 1.00 90.56 124 ILE A O 1
ATOM 957 N N . THR A 1 125 ? -1.053 -1.883 -5.775 1.00 92.56 125 THR A N 1
ATOM 958 C CA . THR A 1 125 ? -1.039 -0.814 -4.751 1.00 92.56 125 THR A CA 1
ATOM 959 C C . THR A 1 125 ? -2.402 -0.130 -4.544 1.00 92.56 125 THR A C 1
ATOM 961 O O . THR A 1 125 ? -2.850 -0.012 -3.398 1.00 92.56 125 THR A O 1
ATOM 964 N N . PRO A 1 126 ? -3.146 0.271 -5.593 1.00 91.38 126 PRO A N 1
ATOM 965 C CA . PRO A 1 126 ? -4.472 0.863 -5.416 1.00 91.38 126 PRO A CA 1
ATOM 966 C C . PRO A 1 126 ? -5.486 -0.102 -4.775 1.00 91.38 126 PRO A C 1
ATOM 968 O O . PRO A 1 126 ? -6.381 0.329 -4.040 1.00 91.38 126 PRO A O 1
ATOM 971 N N . VAL A 1 127 ? -5.350 -1.412 -5.023 1.00 90.44 127 VAL A N 1
ATOM 972 C CA . VAL A 1 127 ? -6.198 -2.454 -4.424 1.00 90.44 127 VAL A CA 1
ATOM 973 C C . VAL A 1 127 ? -5.925 -2.556 -2.926 1.00 90.44 127 VAL A C 1
ATOM 975 O O . VAL A 1 127 ? -6.885 -2.579 -2.152 1.00 90.44 127 VAL A O 1
ATOM 978 N N . PHE A 1 128 ? -4.655 -2.537 -2.507 1.00 91.19 128 PHE A N 1
ATOM 979 C CA . PHE A 1 128 ? -4.282 -2.506 -1.088 1.00 91.19 128 PHE A CA 1
ATOM 980 C C . PHE A 1 128 ? -4.904 -1.312 -0.367 1.00 91.19 128 PHE A C 1
ATOM 982 O O . PHE A 1 128 ? -5.608 -1.492 0.632 1.00 91.19 128 PHE A O 1
ATOM 989 N N . CYS A 1 129 ? -4.756 -0.114 -0.939 1.00 92.00 129 CYS A N 1
ATOM 990 C CA . CYS A 1 129 ? -5.353 1.100 -0.394 1.00 92.00 129 CYS A CA 1
ATOM 991 C C . CYS A 1 129 ? -6.884 0.970 -0.266 1.00 92.00 129 CYS A C 1
ATOM 993 O O . CYS A 1 129 ? -7.456 1.277 0.780 1.00 92.00 129 CYS A O 1
ATOM 995 N N . CYS A 1 130 ? -7.566 0.435 -1.287 1.00 90.94 130 CYS A N 1
ATOM 996 C CA . CYS A 1 130 ? -9.014 0.209 -1.244 1.00 90.94 130 CYS A CA 1
ATOM 997 C C . CYS A 1 130 ? -9.448 -0.728 -0.116 1.00 90.94 130 CYS A C 1
ATOM 999 O O . CYS A 1 130 ? -10.465 -0.483 0.535 1.00 90.94 130 CYS A O 1
ATOM 1001 N N . GLN A 1 131 ? -8.718 -1.820 0.087 1.00 90.38 131 GLN A N 1
ATOM 1002 C CA . GLN A 1 131 ? -9.058 -2.810 1.102 1.00 90.38 131 GLN A CA 1
ATOM 1003 C C . GLN A 1 131 ? -8.833 -2.269 2.517 1.00 90.38 131 GLN A C 1
ATOM 1005 O O . GLN A 1 131 ? -9.657 -2.501 3.401 1.00 90.38 131 GLN A O 1
ATOM 1010 N N . GLN A 1 132 ? -7.780 -1.477 2.722 1.00 90.12 132 GLN A N 1
ATOM 1011 C CA . GLN A 1 132 ? -7.555 -0.786 3.990 1.00 90.12 132 GLN A CA 1
ATOM 1012 C C . GLN A 1 132 ? -8.627 0.269 4.277 1.00 90.12 132 GLN A C 1
ATOM 1014 O O . GLN A 1 132 ? -9.113 0.337 5.401 1.00 90.12 132 GLN A O 1
ATOM 1019 N N . VAL A 1 133 ? -9.048 1.047 3.270 1.00 92.00 133 VAL A N 1
ATOM 1020 C CA . VAL A 1 133 ? -10.162 2.003 3.408 1.00 92.00 133 VAL A CA 1
ATOM 1021 C C . VAL A 1 133 ? -11.429 1.294 3.886 1.00 92.00 133 VAL A C 1
ATOM 1023 O O . VAL A 1 133 ? -12.074 1.759 4.821 1.00 92.00 133 VAL A O 1
ATOM 1026 N N . GLN A 1 134 ? -11.775 0.158 3.275 1.00 89.69 134 GLN A N 1
ATOM 1027 C CA . GLN A 1 134 ? -12.946 -0.627 3.676 1.00 89.69 134 GLN A CA 1
ATOM 1028 C C . GLN A 1 134 ? -12.821 -1.126 5.119 1.00 89.69 134 GLN A C 1
ATOM 1030 O O . GLN A 1 134 ? -13.731 -0.929 5.919 1.00 89.69 134 GLN A O 1
ATOM 1035 N N . ALA A 1 135 ? -11.671 -1.699 5.476 1.00 87.69 135 ALA A N 1
ATOM 1036 C CA . ALA A 1 135 ? -11.467 -2.254 6.807 1.00 87.69 135 ALA A CA 1
ATOM 1037 C C . ALA A 1 135 ? -11.451 -1.181 7.918 1.00 87.69 135 ALA A C 1
ATOM 1039 O O . ALA A 1 135 ? -11.990 -1.414 8.997 1.00 87.69 135 ALA A O 1
ATOM 1040 N N . ILE A 1 136 ? -10.907 0.015 7.652 1.00 91.69 136 ILE A N 1
ATOM 1041 C CA . ILE A 1 136 ? -10.952 1.151 8.593 1.00 91.69 136 ILE A CA 1
ATOM 1042 C C . ILE A 1 136 ? -12.392 1.644 8.792 1.00 91.69 136 ILE A C 1
ATOM 1044 O O . ILE A 1 136 ? -12.772 1.981 9.912 1.00 91.69 136 ILE A O 1
ATOM 1048 N N . ALA A 1 137 ? -13.206 1.678 7.732 1.00 91.38 137 ALA A N 1
ATOM 1049 C CA . ALA A 1 137 ? -14.601 2.115 7.827 1.00 91.38 137 ALA A CA 1
ATOM 1050 C C . ALA A 1 137 ? -15.438 1.180 8.721 1.00 91.38 137 ALA A C 1
ATOM 1052 O O . ALA A 1 137 ? -16.343 1.629 9.422 1.00 91.38 137 ALA A O 1
ATOM 1053 N N . GLU A 1 138 ? -15.102 -0.113 8.735 1.00 91.50 138 GLU A N 1
ATOM 1054 C CA . GLU A 1 138 ? -15.773 -1.140 9.538 1.00 91.50 138 GLU A CA 1
ATOM 1055 C C . GLU A 1 138 ? -15.339 -1.147 11.018 1.00 91.50 138 GLU A C 1
ATOM 1057 O O . GLU A 1 138 ? -16.003 -1.778 11.837 1.00 91.50 138 GLU A O 1
ATOM 1062 N N . PHE A 1 139 ? -14.263 -0.442 11.394 1.00 91.31 139 PHE A N 1
ATOM 1063 C CA . PHE A 1 139 ? -13.649 -0.558 12.725 1.00 91.31 139 PHE A CA 1
ATOM 1064 C C . PHE A 1 139 ? -14.589 -0.202 13.889 1.00 91.31 139 PHE A C 1
ATOM 1066 O O . PHE A 1 139 ? -14.690 -0.961 14.852 1.00 91.31 139 PHE A O 1
ATOM 1073 N N . VAL A 1 140 ? -15.284 0.941 13.811 1.00 91.50 140 VAL A N 1
ATOM 1074 C CA . VAL A 1 140 ? -16.187 1.393 14.890 1.00 91.50 140 VAL A CA 1
ATOM 1075 C C . VAL A 1 140 ? -17.335 0.404 15.066 1.00 91.50 140 VAL A C 1
ATOM 1077 O O . VAL A 1 140 ? -17.559 -0.081 16.170 1.00 91.50 140 VAL A O 1
ATOM 1080 N N . GLN A 1 141 ? -17.984 0.030 13.962 1.00 90.94 141 GLN A N 1
ATOM 1081 C CA . GLN A 1 141 ? -19.103 -0.912 13.970 1.00 90.94 141 GLN A CA 1
ATOM 1082 C C . GLN A 1 141 ? -18.687 -2.301 14.464 1.00 90.94 141 GLN A C 1
ATOM 1084 O O . GLN A 1 141 ? -19.450 -2.958 15.165 1.00 90.94 141 GLN A O 1
ATOM 1089 N N . MET A 1 142 ? -17.483 -2.756 14.102 1.00 91.44 142 MET A N 1
ATOM 1090 C CA . MET A 1 142 ? -16.908 -4.003 14.604 1.00 91.44 142 MET A CA 1
ATOM 1091 C C . MET A 1 142 ? -16.808 -3.974 16.134 1.00 91.44 142 MET A C 1
ATOM 1093 O O . MET A 1 142 ? -17.311 -4.877 16.793 1.00 91.44 142 MET A O 1
ATOM 1097 N N . ASN A 1 143 ? -16.217 -2.921 16.704 1.00 90.31 143 ASN A N 1
ATOM 1098 C CA . ASN A 1 143 ? -16.093 -2.798 18.156 1.00 90.31 143 ASN A CA 1
ATOM 1099 C C . ASN A 1 143 ? -17.450 -2.627 18.853 1.00 90.31 143 ASN A C 1
ATOM 1101 O O . ASN A 1 143 ? -17.643 -3.208 19.915 1.00 90.31 143 ASN A O 1
ATOM 1105 N N . GLU A 1 144 ? -18.397 -1.879 18.276 1.00 89.62 144 GLU A N 1
ATOM 1106 C CA . GLU A 1 144 ? -19.757 -1.759 18.825 1.00 89.62 144 GLU A CA 1
ATOM 1107 C C . GLU A 1 144 ? -20.451 -3.124 18.914 1.00 89.62 144 GLU A C 1
ATOM 1109 O O . GLU A 1 144 ? -20.968 -3.478 19.972 1.00 89.62 144 GLU A O 1
ATOM 1114 N N . ARG A 1 145 ? -20.397 -3.925 17.840 1.00 88.44 145 ARG A N 1
ATOM 1115 C CA . ARG A 1 145 ? -20.979 -5.280 17.801 1.00 88.44 145 ARG A CA 1
ATOM 1116 C C . ARG A 1 145 ? -20.329 -6.245 18.789 1.00 88.44 145 ARG A C 1
ATOM 1118 O O . ARG A 1 145 ? -20.990 -7.170 19.246 1.00 88.44 145 ARG A O 1
ATOM 1125 N N . ASN A 1 146 ? -19.061 -6.027 19.124 1.00 88.62 146 ASN A N 1
ATOM 1126 C CA . ASN A 1 146 ? -18.328 -6.839 20.094 1.00 88.62 146 ASN A CA 1
ATOM 1127 C C . ASN A 1 146 ? -18.480 -6.327 21.540 1.00 88.62 146 ASN A C 1
ATOM 1129 O O . ASN A 1 146 ? -17.732 -6.751 22.416 1.00 88.62 146 ASN A O 1
ATOM 1133 N N . GLY A 1 147 ? -19.404 -5.395 21.802 1.00 83.44 147 GLY A N 1
ATOM 1134 C CA . GLY A 1 147 ? -19.663 -4.874 23.148 1.00 83.44 147 GLY A CA 1
ATOM 1135 C C . GLY A 1 147 ? -18.702 -3.770 23.602 1.00 83.44 147 GLY A C 1
ATOM 1136 O O . GLY A 1 147 ? -18.753 -3.343 24.753 1.00 83.44 147 GLY A O 1
ATOM 1137 N N . GLY A 1 148 ? -17.854 -3.243 22.715 1.00 82.44 148 GLY A N 1
ATOM 1138 C CA . GLY A 1 148 ? -16.913 -2.166 23.039 1.00 82.44 148 GLY A CA 1
ATOM 1139 C C . GLY A 1 148 ? -17.599 -0.873 23.495 1.00 82.44 148 GLY A C 1
ATOM 1140 O O . GLY A 1 148 ? -17.066 -0.166 24.344 1.00 82.44 148 GLY A O 1
ATOM 1141 N N . ALA A 1 149 ? -18.804 -0.581 22.992 1.00 78.88 149 ALA A N 1
ATOM 1142 C CA . ALA A 1 149 ? -19.585 0.580 23.429 1.00 78.88 149 ALA A CA 1
ATOM 1143 C C . ALA A 1 149 ? -20.196 0.407 24.829 1.00 78.88 149 ALA A C 1
ATOM 1145 O O . ALA A 1 149 ? -20.338 1.394 25.544 1.00 78.88 149 ALA A O 1
ATOM 1146 N N . ALA A 1 150 ? -20.503 -0.826 25.250 1.00 77.94 150 ALA A N 1
ATOM 1147 C CA . ALA A 1 150 ? -21.052 -1.106 26.581 1.00 77.94 150 ALA A CA 1
ATOM 1148 C C . ALA A 1 150 ? -20.043 -0.826 27.709 1.00 77.94 150 ALA A C 1
ATOM 1150 O O . ALA A 1 150 ? -20.426 -0.641 28.858 1.00 77.94 150 ALA A O 1
ATOM 1151 N N . ARG A 1 151 ? -18.750 -0.751 27.371 1.00 72.19 151 ARG A N 1
ATOM 1152 C CA . ARG A 1 151 ? -17.660 -0.410 28.297 1.00 72.19 151 ARG A CA 1
ATOM 1153 C C . ARG A 1 151 ? -17.492 1.093 28.510 1.00 72.19 151 ARG A C 1
ATOM 1155 O O . ARG A 1 151 ? -16.711 1.508 29.362 1.00 72.19 151 ARG A O 1
ATOM 1162 N N . LEU A 1 152 ? -18.189 1.917 27.730 1.00 78.38 152 LEU A N 1
ATOM 1163 C CA . LEU A 1 152 ? -18.193 3.362 27.916 1.00 78.38 152 LEU A CA 1
ATOM 1164 C C . LEU A 1 152 ? -19.151 3.697 29.062 1.00 78.38 152 LEU A C 1
ATOM 1166 O O . LEU A 1 152 ? -20.365 3.596 28.917 1.00 78.38 152 LEU A O 1
ATOM 1170 N N . LEU A 1 153 ? -18.578 4.086 30.201 1.00 68.44 153 LEU A N 1
ATOM 1171 C CA . LEU A 1 153 ? -19.293 4.263 31.470 1.00 68.44 153 LEU A CA 1
ATOM 1172 C C . LEU A 1 153 ? -20.269 5.454 31.478 1.00 68.44 153 LEU A C 1
ATOM 1174 O O . LEU A 1 153 ? -21.167 5.495 32.313 1.00 68.44 153 LEU A O 1
ATOM 1178 N N . ASP A 1 154 ? -20.106 6.437 30.582 1.00 81.19 154 ASP A N 1
ATOM 1179 C CA . ASP A 1 154 ? -20.922 7.653 30.574 1.00 81.19 154 ASP A CA 1
ATOM 1180 C C . ASP A 1 154 ? -21.145 8.274 29.176 1.00 81.19 154 ASP A C 1
ATOM 1182 O O . ASP A 1 154 ? -20.373 8.111 28.224 1.00 81.19 154 ASP A O 1
ATOM 1186 N N . GLU A 1 155 ? -22.207 9.081 29.053 1.00 83.50 155 GLU A N 1
ATOM 1187 C CA . GLU A 1 155 ? -22.509 9.848 27.831 1.00 83.50 155 GLU A CA 1
ATOM 1188 C C . GLU A 1 155 ? -21.403 10.851 27.466 1.00 83.50 155 GLU A C 1
ATOM 1190 O O . GLU A 1 155 ? -21.285 11.293 26.318 1.00 83.50 155 GLU A O 1
ATOM 1195 N N . ARG A 1 156 ? -20.586 11.259 28.443 1.00 86.12 156 ARG A N 1
ATOM 1196 C CA . ARG A 1 156 ? -19.452 12.157 28.211 1.00 86.12 156 ARG A CA 1
ATOM 1197 C C . ARG A 1 156 ? -18.356 11.458 27.409 1.00 86.12 156 ARG A C 1
ATOM 1199 O O . ARG A 1 156 ? -17.797 12.086 26.509 1.00 86.12 156 ARG A O 1
ATOM 1206 N N . SER A 1 157 ? -18.074 10.186 27.684 1.00 86.06 157 SER A N 1
ATOM 1207 C CA . SER A 1 157 ? -17.105 9.381 26.934 1.00 86.06 157 SER A CA 1
ATOM 1208 C C . SER A 1 157 ? -17.571 9.138 25.502 1.00 86.06 157 SER A C 1
ATOM 1210 O O . SER A 1 157 ? -16.792 9.346 24.572 1.00 86.06 157 SER A O 1
ATOM 1212 N N . ILE A 1 158 ? -18.862 8.848 25.301 1.00 87.69 158 ILE A N 1
ATOM 1213 C CA . ILE A 1 158 ? -19.469 8.733 23.963 1.00 87.69 158 ILE A CA 1
ATOM 1214 C C . ILE A 1 158 ? -19.319 10.051 23.185 1.00 87.69 158 ILE A C 1
ATOM 1216 O O . ILE A 1 158 ? -18.859 10.051 22.043 1.00 87.69 158 ILE A O 1
ATOM 1220 N N . ARG A 1 159 ? -19.621 11.202 23.808 1.00 89.88 159 ARG A N 1
ATOM 1221 C CA . ARG A 1 159 ? -19.433 12.521 23.172 1.00 89.88 159 ARG A CA 1
ATOM 1222 C C . ARG A 1 159 ? -17.975 12.792 22.801 1.00 89.88 159 ARG A C 1
ATOM 1224 O O . ARG A 1 159 ? -17.708 13.226 21.683 1.00 89.88 159 ARG A O 1
ATOM 1231 N N . ARG A 1 160 ? -17.028 12.501 23.700 1.00 91.94 160 ARG A N 1
ATOM 1232 C CA . ARG A 1 160 ? -15.583 12.646 23.436 1.00 91.94 160 ARG A CA 1
ATOM 1233 C C . ARG A 1 160 ? -15.118 11.755 22.285 1.00 91.94 160 ARG A C 1
ATOM 1235 O O . ARG A 1 160 ? -14.306 12.192 21.469 1.00 91.94 160 ARG A O 1
ATOM 1242 N N . LEU A 1 161 ? -15.638 10.532 22.202 1.00 91.62 161 LEU A N 1
ATOM 1243 C CA . LEU A 1 161 ? -15.329 9.605 21.122 1.00 91.62 161 LEU A CA 1
ATOM 1244 C C . LEU A 1 161 ? -15.913 10.081 19.785 1.00 91.62 161 LEU A C 1
ATOM 1246 O O . LEU A 1 161 ? -15.194 10.095 18.788 1.00 91.62 161 LEU A O 1
ATOM 1250 N N . ASN A 1 162 ? -17.152 10.576 19.765 1.00 93.44 162 ASN A N 1
ATOM 1251 C CA . ASN A 1 162 ? -17.749 11.180 18.569 1.00 93.44 162 ASN A CA 1
ATOM 1252 C C . ASN A 1 162 ? -16.997 12.447 18.125 1.00 93.44 162 ASN A C 1
ATOM 1254 O O . ASN A 1 162 ? -16.743 12.638 16.936 1.00 93.44 162 ASN A O 1
ATOM 1258 N N . ASP A 1 163 ? -16.541 13.289 19.057 1.00 94.94 163 ASP A N 1
ATOM 1259 C CA . ASP A 1 163 ? -15.664 14.422 18.736 1.00 94.94 163 ASP A CA 1
ATOM 1260 C C . ASP A 1 163 ? -14.335 13.963 18.113 1.00 94.94 163 ASP A C 1
ATOM 1262 O O . ASP A 1 163 ? -13.827 14.598 17.180 1.00 94.94 163 ASP A O 1
ATOM 1266 N N . LEU A 1 164 ? -13.762 12.861 18.606 1.00 95.62 164 LEU A N 1
ATOM 1267 C CA . LEU A 1 164 ? -12.560 12.257 18.039 1.00 95.62 164 LEU A CA 1
ATOM 1268 C C . LEU A 1 164 ? -12.825 11.722 16.623 1.00 95.62 164 LEU A C 1
ATOM 1270 O O . LEU A 1 164 ? -12.066 12.058 15.713 1.00 95.62 164 LEU A O 1
ATOM 1274 N N . VAL A 1 165 ? -13.915 10.980 16.405 1.00 94.88 165 VAL A N 1
ATOM 1275 C CA . VAL A 1 165 ? -14.337 10.505 15.075 1.00 94.88 165 VAL A CA 1
ATOM 1276 C C . VAL A 1 165 ? -14.506 11.679 14.111 1.00 94.88 165 VAL A C 1
ATOM 1278 O O . VAL A 1 165 ? -13.938 11.669 13.017 1.00 94.88 165 VAL A O 1
ATOM 1281 N N . ARG A 1 166 ? -15.186 12.753 14.525 1.00 95.56 166 ARG A N 1
ATOM 1282 C CA . ARG A 1 166 ? -15.384 13.956 13.704 1.00 95.56 166 ARG A CA 1
ATOM 1283 C C . ARG A 1 166 ? -14.063 14.618 13.312 1.00 95.56 166 ARG A C 1
ATOM 1285 O O . ARG A 1 166 ? -13.906 15.054 12.163 1.00 95.56 166 ARG A O 1
ATOM 1292 N N . LYS A 1 167 ? -13.102 14.690 14.242 1.00 96.12 167 LYS A N 1
ATOM 1293 C CA . LYS A 1 167 ? -11.739 15.193 13.987 1.00 96.12 167 LYS A CA 1
ATOM 1294 C C . LYS A 1 167 ? -10.999 14.295 12.990 1.00 96.12 167 LYS A C 1
ATOM 1296 O O . LYS A 1 167 ? -10.429 14.815 12.031 1.00 96.12 167 LYS A O 1
ATOM 1301 N N . THR A 1 168 ? -11.069 12.977 13.142 1.00 96.00 168 THR A N 1
ATOM 1302 C CA . THR A 1 168 ? -10.468 12.007 12.210 1.00 96.00 168 THR A CA 1
ATOM 1303 C C . THR A 1 168 ? -11.098 12.100 10.814 1.00 96.00 168 THR A C 1
ATOM 1305 O O . THR A 1 168 ? -10.396 12.239 9.812 1.00 96.00 168 THR A O 1
ATOM 1308 N N . ASN A 1 169 ? -12.425 12.185 10.723 1.00 95.94 169 ASN A N 1
ATOM 1309 C CA . ASN A 1 169 ? -13.146 12.365 9.459 1.00 95.94 169 ASN A CA 1
ATOM 1310 C C . ASN A 1 169 ? -12.855 13.726 8.803 1.00 95.94 169 ASN A C 1
ATOM 1312 O O . ASN A 1 169 ? -12.920 13.865 7.577 1.00 95.94 169 ASN A O 1
ATOM 1316 N N . LYS A 1 170 ? -12.508 14.767 9.577 1.00 95.75 170 LYS A N 1
ATOM 1317 C CA . LYS A 1 170 ? -11.990 16.032 9.024 1.00 95.75 170 LYS A CA 1
ATOM 1318 C C . LYS A 1 170 ? -10.647 15.811 8.323 1.00 95.75 170 LYS A C 1
ATOM 1320 O O . LYS A 1 170 ? -10.488 16.324 7.217 1.00 95.75 170 LYS A O 1
ATOM 1325 N N . TRP A 1 171 ? -9.737 15.021 8.892 1.00 95.25 171 TRP A N 1
ATOM 1326 C CA . TRP A 1 171 ? -8.473 14.662 8.239 1.00 95.25 171 TRP A CA 1
ATOM 1327 C C . TRP A 1 171 ? -8.685 13.868 6.949 1.00 95.25 171 TRP A C 1
ATOM 1329 O O . TRP A 1 171 ? -8.156 14.265 5.910 1.00 95.25 171 TRP A O 1
ATOM 1339 N N . PHE A 1 172 ? -9.539 12.838 6.957 1.00 94.19 172 PHE A N 1
ATOM 1340 C CA . PHE A 1 172 ? -9.869 12.093 5.732 1.00 94.19 172 PHE A CA 1
ATOM 1341 C C . PHE A 1 172 ? -10.471 12.992 4.646 1.00 94.19 172 PHE A C 1
ATOM 1343 O O . PHE A 1 172 ? -10.102 12.900 3.473 1.00 94.19 172 PHE A O 1
ATOM 1350 N N . ARG A 1 173 ? -11.346 13.933 5.031 1.00 93.25 173 ARG A N 1
ATOM 1351 C CA . ARG A 1 173 ? -11.867 14.953 4.110 1.00 93.25 173 ARG A CA 1
ATOM 1352 C C . ARG A 1 173 ? -10.768 15.837 3.547 1.00 93.25 173 ARG A C 1
ATOM 1354 O O . ARG A 1 173 ? -10.792 16.094 2.349 1.00 93.25 173 ARG A O 1
ATOM 1361 N N . VAL A 1 174 ? -9.852 16.326 4.384 1.00 93.00 174 VAL A N 1
ATOM 1362 C CA . VAL A 1 174 ? -8.734 17.178 3.954 1.00 93.00 174 VAL A CA 1
ATOM 1363 C C . VAL A 1 174 ? -7.859 16.436 2.947 1.00 93.00 174 VAL A C 1
ATOM 1365 O O . VAL A 1 174 ? -7.621 16.977 1.870 1.00 93.00 174 VAL A O 1
ATOM 1368 N N . LEU A 1 175 ? -7.492 15.184 3.228 1.00 91.75 175 LEU A N 1
ATOM 1369 C CA . LEU A 1 175 ? -6.690 14.348 2.329 1.00 91.75 175 LEU A CA 1
ATOM 1370 C C . LEU A 1 175 ? -7.372 14.117 0.967 1.00 91.75 175 LEU A C 1
ATOM 1372 O O . LEU A 1 175 ? -6.715 14.072 -0.074 1.00 91.75 175 LEU A O 1
ATOM 1376 N N . GLY A 1 176 ? -8.705 14.033 0.951 1.00 88.88 176 GLY A N 1
ATOM 1377 C CA . GLY A 1 176 ? -9.498 13.910 -0.273 1.00 88.88 176 GLY A CA 1
ATOM 1378 C C . GLY A 1 176 ? -9.805 15.210 -1.012 1.00 88.88 176 GLY A C 1
ATOM 1379 O O . GLY A 1 176 ? -10.413 15.163 -2.084 1.00 88.88 176 GLY A O 1
ATOM 1380 N N . ARG A 1 177 ? -9.420 16.381 -0.488 1.00 90.38 177 ARG A N 1
ATOM 1381 C CA . ARG A 1 177 ? -9.619 17.653 -1.202 1.00 90.38 177 ARG A CA 1
ATOM 1382 C C . ARG A 1 177 ? -8.728 17.698 -2.435 1.00 90.38 177 ARG A C 1
ATOM 1384 O O . ARG A 1 177 ? -7.542 17.389 -2.358 1.00 90.38 177 ARG A O 1
ATOM 1391 N N . LYS A 1 178 ? -9.264 18.216 -3.547 1.00 88.19 178 LYS A N 1
ATOM 1392 C CA . LYS A 1 178 ? -8.495 18.453 -4.784 1.00 88.19 178 LYS A CA 1
ATOM 1393 C C . LYS A 1 178 ? -7.232 19.284 -4.530 1.00 88.19 178 LYS A C 1
ATOM 1395 O O . LYS A 1 178 ? -6.178 18.937 -5.038 1.00 88.19 178 LYS A O 1
ATOM 1400 N N . ARG A 1 179 ? -7.329 20.311 -3.675 1.00 91.19 179 ARG A N 1
ATOM 1401 C CA . ARG A 1 179 ? -6.205 21.186 -3.289 1.00 91.19 179 ARG A CA 1
ATOM 1402 C C . ARG A 1 179 ? -5.067 20.469 -2.552 1.00 91.19 179 ARG A C 1
ATOM 1404 O O . ARG A 1 179 ? -3.974 21.000 -2.525 1.00 91.19 179 ARG A O 1
ATOM 1411 N N . VAL A 1 180 ? -5.319 19.300 -1.959 1.00 91.38 180 VAL A N 1
ATOM 1412 C CA . VAL A 1 180 ? -4.294 18.468 -1.300 1.00 91.38 180 VAL A CA 1
ATOM 1413 C C . VAL A 1 180 ? -3.871 17.323 -2.218 1.00 91.38 180 VAL A C 1
ATOM 1415 O O . VAL A 1 180 ? -2.692 17.035 -2.367 1.00 91.38 180 VAL A O 1
ATOM 1418 N N . SER A 1 181 ? -4.834 16.703 -2.900 1.00 91.12 181 SER A N 1
ATOM 1419 C CA . SER A 1 181 ? -4.583 15.575 -3.799 1.00 91.12 181 SER A CA 1
ATOM 1420 C C . SER A 1 181 ? -3.761 15.961 -5.032 1.00 91.12 181 SER A C 1
ATOM 1422 O O . SER A 1 181 ? -2.953 15.155 -5.472 1.00 91.12 181 SER A O 1
ATOM 1424 N N . ALA A 1 182 ? -3.953 17.164 -5.588 1.00 91.94 182 ALA A N 1
ATOM 1425 C CA . ALA A 1 182 ? -3.207 17.617 -6.761 1.00 91.94 182 ALA A CA 1
ATOM 1426 C C . ALA A 1 182 ? -1.715 17.860 -6.458 1.00 91.94 182 ALA A C 1
ATOM 1428 O O . ALA A 1 182 ? -0.900 17.313 -7.194 1.00 91.94 182 ALA A O 1
ATOM 1429 N N . PRO A 1 183 ? -1.328 18.557 -5.368 1.00 95.00 183 PRO A N 1
ATOM 1430 C CA . PRO A 1 183 ? 0.074 18.626 -4.956 1.00 95.00 183 PRO A CA 1
ATOM 1431 C C . PRO A 1 183 ? 0.705 17.261 -4.676 1.00 95.00 183 PRO A C 1
ATOM 1433 O O . PRO A 1 183 ? 1.832 17.040 -5.093 1.00 95.00 183 PRO A O 1
ATOM 1436 N N . ILE A 1 184 ? -0.017 16.329 -4.032 1.00 93.38 184 ILE A N 1
ATOM 1437 C CA . ILE A 1 184 ? 0.491 14.960 -3.827 1.00 93.38 184 ILE A CA 1
ATOM 1438 C C . ILE A 1 184 ? 0.753 14.295 -5.181 1.00 93.38 184 ILE A C 1
ATOM 1440 O O . ILE A 1 184 ? 1.837 13.775 -5.398 1.00 93.38 184 ILE A O 1
ATOM 1444 N N . MET A 1 185 ? -0.211 14.342 -6.105 1.00 94.00 185 MET A N 1
ATOM 1445 C CA . MET A 1 185 ? -0.042 13.774 -7.446 1.00 94.00 185 MET A CA 1
ATOM 1446 C C . MET A 1 185 ? 1.152 14.396 -8.180 1.00 94.00 185 MET A C 1
ATOM 1448 O O . MET A 1 185 ? 1.946 13.670 -8.763 1.00 94.00 185 MET A O 1
ATOM 1452 N N . LEU A 1 186 ? 1.304 15.722 -8.120 1.00 96.00 186 LEU A N 1
ATOM 1453 C CA . LEU A 1 186 ? 2.422 16.430 -8.741 1.00 96.00 186 LEU A CA 1
ATOM 1454 C C . LEU A 1 186 ? 3.764 16.025 -8.121 1.00 96.00 186 LEU A C 1
ATOM 1456 O O . LEU A 1 186 ? 4.702 15.732 -8.852 1.00 96.00 186 LEU A O 1
ATOM 1460 N N . ALA A 1 187 ? 3.848 15.958 -6.792 1.00 95.81 187 ALA A N 1
ATOM 1461 C CA . ALA A 1 187 ? 5.053 15.515 -6.097 1.00 95.81 187 ALA A CA 1
ATOM 1462 C C . ALA A 1 187 ? 5.418 14.070 -6.468 1.00 95.81 187 ALA A C 1
ATOM 1464 O O . ALA A 1 187 ? 6.587 13.777 -6.698 1.00 95.81 187 ALA A O 1
ATOM 1465 N N . MET A 1 188 ? 4.425 13.180 -6.585 1.00 96.38 188 MET A N 1
ATOM 1466 C CA . MET A 1 188 ? 4.648 11.796 -7.012 1.00 96.38 188 MET A CA 1
ATOM 1467 C C . MET A 1 188 ? 5.044 11.701 -8.485 1.00 96.38 188 MET A C 1
ATOM 1469 O O . MET A 1 188 ? 5.879 10.870 -8.824 1.00 96.38 188 MET A O 1
ATOM 1473 N N . ALA A 1 189 ? 4.508 12.566 -9.349 1.00 95.94 189 ALA A N 1
ATOM 1474 C CA . ALA A 1 189 ? 4.912 12.644 -10.749 1.00 95.94 189 ALA A CA 1
ATOM 1475 C C . ALA A 1 189 ? 6.375 13.077 -10.875 1.00 95.94 189 ALA A C 1
ATOM 1477 O O . ALA A 1 189 ? 7.155 12.401 -11.538 1.00 95.94 189 ALA A O 1
ATOM 1478 N N . ILE A 1 190 ? 6.761 14.146 -10.170 1.00 96.56 190 ILE A N 1
ATOM 1479 C CA . ILE A 1 190 ? 8.152 14.611 -10.109 1.00 96.56 190 ILE A CA 1
ATOM 1480 C C . ILE A 1 190 ? 9.048 13.495 -9.569 1.00 96.56 190 ILE A C 1
ATOM 1482 O O . ILE A 1 190 ? 10.035 13.158 -10.206 1.00 96.56 190 ILE A O 1
ATOM 1486 N N . GLY A 1 191 ? 8.684 12.871 -8.445 1.00 93.00 191 GLY A N 1
ATOM 1487 C CA . GLY A 1 191 ? 9.463 11.782 -7.854 1.00 93.00 191 GLY A CA 1
ATOM 1488 C C . GLY A 1 191 ? 9.628 10.581 -8.788 1.00 93.00 191 GLY A C 1
ATOM 1489 O O . GLY A 1 191 ? 10.729 10.055 -8.910 1.00 93.00 191 GLY A O 1
ATOM 1490 N N . THR A 1 192 ? 8.565 10.181 -9.491 1.00 93.75 192 THR A N 1
ATOM 1491 C CA . THR A 1 192 ? 8.607 9.053 -10.437 1.00 93.75 192 THR A CA 1
ATOM 1492 C C . THR A 1 192 ? 9.471 9.376 -11.650 1.00 93.75 192 THR A C 1
ATOM 1494 O O . THR A 1 192 ? 10.283 8.550 -12.050 1.00 93.75 192 THR A O 1
ATOM 1497 N N . VAL A 1 193 ? 9.337 10.580 -12.213 1.00 94.50 193 VAL A N 1
ATOM 1498 C CA . VAL A 1 193 ? 10.167 11.031 -13.339 1.00 94.50 193 VAL A CA 1
ATOM 1499 C C . VAL A 1 193 ? 11.628 11.146 -12.918 1.00 94.50 193 VAL A C 1
ATOM 1501 O O . VAL A 1 193 ? 12.496 10.691 -13.651 1.00 94.50 193 VAL A O 1
ATOM 1504 N N . SER A 1 194 ? 11.916 11.684 -11.731 1.00 91.06 194 SER A N 1
ATOM 1505 C CA . SER A 1 194 ? 13.278 11.743 -11.193 1.00 91.06 194 SER A CA 1
ATOM 1506 C C . SER A 1 194 ? 13.863 10.350 -10.972 1.00 91.06 194 SER A C 1
ATOM 1508 O O . SER A 1 194 ? 15.022 10.127 -11.301 1.00 91.06 194 SER A O 1
ATOM 1510 N N . LEU A 1 195 ? 13.072 9.401 -10.460 1.00 88.88 195 LEU A N 1
ATOM 1511 C CA . LEU A 1 195 ? 13.497 8.011 -10.298 1.00 88.88 195 LEU A CA 1
ATOM 1512 C C . LEU A 1 195 ? 13.781 7.352 -11.652 1.00 88.88 195 LEU A C 1
ATOM 1514 O O . LEU A 1 195 ? 14.815 6.715 -11.816 1.00 88.88 195 LEU A O 1
ATOM 1518 N N . TYR A 1 196 ? 12.898 7.544 -12.632 1.00 90.81 196 TYR A N 1
ATOM 1519 C CA . TYR A 1 196 ? 13.101 7.048 -13.990 1.00 90.81 196 TYR A CA 1
ATOM 1520 C C . TYR A 1 196 ? 14.346 7.674 -14.637 1.00 90.81 196 TYR A C 1
ATOM 1522 O O . TYR A 1 196 ? 15.167 6.965 -15.207 1.00 90.81 196 TYR A O 1
ATOM 1530 N N . ALA A 1 197 ? 14.540 8.987 -14.496 1.00 89.19 197 ALA A N 1
ATOM 1531 C CA . ALA A 1 197 ? 15.733 9.680 -14.974 1.00 89.19 197 ALA A CA 1
ATOM 1532 C C . ALA A 1 197 ? 17.006 9.174 -14.280 1.00 89.19 197 ALA A C 1
ATOM 1534 O O . ALA A 1 197 ? 18.055 9.072 -14.913 1.00 89.19 197 ALA A O 1
ATOM 1535 N N . PHE A 1 198 ? 16.916 8.822 -12.997 1.00 85.69 198 PHE A N 1
ATOM 1536 C CA . PHE A 1 198 ? 18.019 8.224 -12.259 1.00 85.69 198 PHE A CA 1
ATOM 1537 C C . PHE A 1 198 ? 18.378 6.836 -12.814 1.00 85.69 198 PHE A C 1
ATOM 1539 O O . PHE A 1 198 ? 19.554 6.618 -13.092 1.00 85.69 198 PHE A O 1
ATOM 1546 N N . VAL A 1 199 ? 17.387 5.968 -13.083 1.00 85.25 199 VAL A N 1
ATOM 1547 C CA . VAL A 1 199 ? 17.580 4.677 -13.790 1.00 85.25 199 VAL A CA 1
ATOM 1548 C C . VAL A 1 199 ? 18.201 4.901 -15.171 1.00 85.25 199 VAL A C 1
ATOM 1550 O O . VAL A 1 199 ? 19.175 4.248 -15.522 1.00 85.25 199 VAL A O 1
ATOM 1553 N N . ASN A 1 200 ? 17.690 5.874 -15.929 1.00 83.06 200 ASN A N 1
ATOM 1554 C CA . ASN A 1 200 ? 18.194 6.228 -17.258 1.00 83.06 200 ASN A CA 1
ATOM 1555 C C . ASN A 1 200 ? 19.665 6.691 -17.236 1.00 83.06 200 ASN A C 1
ATOM 1557 O O . ASN A 1 200 ? 20.407 6.444 -18.177 1.00 83.06 200 ASN A O 1
ATOM 1561 N N . THR A 1 201 ? 20.095 7.368 -16.167 1.00 77.88 201 THR A N 1
ATOM 1562 C CA . THR A 1 201 ? 21.440 7.964 -16.084 1.00 77.88 201 THR A CA 1
ATOM 1563 C C . THR A 1 201 ? 22.472 7.024 -15.459 1.00 77.88 201 THR A C 1
ATOM 1565 O O . THR A 1 201 ? 23.609 6.984 -15.917 1.00 77.88 201 THR A O 1
ATOM 1568 N N . HIS A 1 202 ? 22.103 6.301 -14.397 1.00 71.62 202 HIS A N 1
ATOM 1569 C CA . HIS A 1 202 ? 23.029 5.440 -13.644 1.00 71.62 202 HIS A CA 1
ATOM 1570 C C . HIS A 1 202 ? 23.014 3.995 -14.158 1.00 71.62 202 HIS A C 1
ATOM 1572 O O . HIS A 1 202 ? 24.026 3.302 -14.099 1.00 71.62 202 HIS A O 1
ATOM 1578 N N . GLY A 1 203 ? 21.930 3.605 -14.828 1.00 62.50 203 GLY A N 1
ATOM 1579 C CA . GLY A 1 203 ? 21.880 2.418 -15.662 1.00 62.50 203 GLY A CA 1
ATOM 1580 C C . GLY A 1 203 ? 21.056 1.287 -15.069 1.00 62.50 203 GLY A C 1
ATOM 1581 O O . GLY A 1 203 ? 20.892 1.141 -13.862 1.00 62.50 203 GLY A O 1
ATOM 1582 N N . LEU A 1 204 ? 20.553 0.467 -15.983 1.00 77.25 204 LEU A N 1
ATOM 1583 C CA . LEU A 1 204 ? 19.840 -0.775 -15.730 1.00 77.25 204 LEU A CA 1
ATOM 1584 C C . LEU A 1 204 ? 20.848 -1.922 -15.543 1.00 77.25 204 LEU A C 1
ATOM 1586 O O . LEU A 1 204 ? 21.862 -1.957 -16.238 1.00 77.25 204 LEU A O 1
ATOM 1590 N N . MET A 1 205 ? 20.573 -2.875 -14.645 1.00 74.06 205 MET A N 1
ATOM 1591 C CA . MET A 1 205 ? 21.464 -4.010 -14.329 1.00 74.06 205 MET A CA 1
ATOM 1592 C C . MET A 1 205 ? 22.857 -3.583 -13.861 1.00 74.06 205 MET A C 1
ATOM 1594 O O . MET A 1 205 ? 23.864 -4.203 -14.192 1.00 74.06 205 MET A O 1
ATOM 1598 N N . GLU A 1 206 ? 22.922 -2.518 -13.060 1.00 69.12 206 GLU A N 1
ATOM 1599 C CA . GLU A 1 206 ? 24.198 -1.930 -12.666 1.00 69.12 206 GLU A CA 1
ATOM 1600 C C . GLU A 1 206 ? 25.094 -2.905 -11.879 1.00 69.12 206 GLU A C 1
ATOM 1602 O O . GLU A 1 206 ? 26.290 -3.032 -12.138 1.00 69.12 206 GLU A O 1
ATOM 1607 N N . THR A 1 207 ? 24.494 -3.634 -10.948 1.00 67.44 207 THR A N 1
ATOM 1608 C CA . THR A 1 207 ? 25.127 -4.629 -10.069 1.00 67.44 207 THR A CA 1
ATOM 1609 C C . THR A 1 207 ? 25.241 -6.017 -10.702 1.00 67.44 207 THR A C 1
ATOM 1611 O O . THR A 1 207 ? 25.809 -6.917 -10.086 1.00 67.44 207 THR A O 1
ATOM 1614 N N . TRP A 1 208 ? 24.664 -6.224 -11.890 1.00 71.81 208 TRP A N 1
ATOM 1615 C CA . TRP A 1 208 ? 24.524 -7.529 -12.538 1.00 71.81 208 TRP A CA 1
ATOM 1616 C C . TRP A 1 208 ? 25.128 -7.492 -13.941 1.00 71.81 208 TRP A C 1
ATOM 1618 O O . TRP A 1 208 ? 24.438 -7.207 -14.919 1.00 71.81 208 TRP A O 1
ATOM 1628 N N . ASN A 1 209 ? 26.410 -7.840 -14.038 1.00 77.69 209 ASN A N 1
ATOM 1629 C CA . ASN A 1 209 ? 27.077 -8.131 -15.301 1.00 77.69 209 ASN A CA 1
ATOM 1630 C C . ASN A 1 209 ? 27.400 -9.633 -15.376 1.00 77.69 209 ASN A C 1
ATOM 1632 O O . ASN A 1 209 ? 28.319 -10.096 -14.702 1.00 77.69 209 ASN A O 1
ATOM 1636 N N . PRO A 1 210 ? 26.636 -10.416 -16.154 1.00 74.50 210 PRO A N 1
ATOM 1637 C CA . PRO A 1 210 ? 26.857 -11.849 -16.293 1.00 74.50 210 PRO A CA 1
ATOM 1638 C C . PRO A 1 210 ? 27.985 -12.204 -17.277 1.00 74.50 210 PRO A C 1
ATOM 1640 O O . PRO A 1 210 ? 28.229 -13.388 -17.496 1.00 74.50 210 PRO A O 1
ATOM 1643 N N . THR A 1 211 ? 28.634 -11.209 -17.893 1.00 78.00 211 THR A N 1
ATOM 1644 C CA . THR A 1 211 ? 29.625 -11.384 -18.964 1.00 78.00 211 THR A CA 1
ATOM 1645 C C . THR A 1 211 ? 31.035 -11.007 -18.512 1.00 78.00 211 THR A C 1
ATOM 1647 O O . THR A 1 211 ? 31.217 -10.309 -17.518 1.00 78.00 211 THR A O 1
ATOM 1650 N N . ALA A 1 212 ? 32.043 -11.402 -19.294 1.00 79.00 212 ALA A N 1
ATOM 1651 C CA . ALA A 1 212 ? 33.427 -10.952 -19.113 1.00 79.00 212 ALA A CA 1
ATOM 1652 C C . ALA A 1 212 ? 33.695 -9.529 -19.659 1.00 79.00 212 ALA A C 1
ATOM 1654 O O . ALA A 1 212 ? 34.824 -9.040 -19.587 1.00 79.00 212 ALA A O 1
ATOM 1655 N N . LEU A 1 213 ? 32.691 -8.869 -20.249 1.00 82.50 213 LEU A N 1
ATOM 1656 C CA . LEU A 1 213 ? 32.840 -7.530 -20.819 1.00 82.50 213 LEU A CA 1
ATOM 1657 C C . LEU A 1 213 ? 32.868 -6.459 -19.720 1.00 82.50 213 LEU A C 1
ATOM 1659 O O . LEU A 1 213 ? 32.318 -6.675 -18.642 1.00 82.50 213 LEU A O 1
ATOM 1663 N N . PRO A 1 214 ? 33.439 -5.268 -19.985 1.00 85.75 214 PRO A N 1
ATOM 1664 C CA . PRO A 1 214 ? 33.387 -4.168 -19.030 1.00 85.75 214 PRO A CA 1
ATOM 1665 C C . PRO A 1 214 ? 31.942 -3.777 -18.691 1.00 85.75 214 PRO A C 1
ATOM 1667 O O . PRO A 1 214 ? 31.122 -3.600 -19.596 1.00 85.75 214 PRO A O 1
ATOM 1670 N N . ASP A 1 215 ? 31.654 -3.535 -17.409 1.00 80.56 215 ASP A N 1
ATOM 1671 C CA . ASP A 1 215 ? 30.307 -3.209 -16.907 1.00 80.56 215 ASP A CA 1
ATOM 1672 C C . ASP A 1 215 ? 29.618 -2.091 -17.689 1.00 80.56 215 ASP A C 1
ATOM 1674 O O . ASP A 1 215 ? 28.434 -2.169 -18.004 1.00 80.56 215 ASP A O 1
ATOM 1678 N N . ARG A 1 216 ? 30.367 -1.049 -18.058 1.00 83.81 216 ARG A N 1
ATOM 1679 C CA . ARG A 1 216 ? 29.839 0.074 -18.841 1.00 83.81 216 ARG A CA 1
ATOM 1680 C C . ARG A 1 216 ? 29.314 -0.363 -20.213 1.00 83.81 216 ARG A C 1
ATOM 1682 O O . ARG A 1 216 ? 28.300 0.163 -20.666 1.00 83.81 216 ARG A O 1
ATOM 1689 N N . VAL A 1 217 ? 30.001 -1.299 -20.869 1.00 85.06 217 VAL A N 1
ATOM 1690 C CA . VAL A 1 217 ? 29.620 -1.818 -22.191 1.00 85.06 217 VAL A CA 1
ATOM 1691 C C . VAL A 1 217 ? 28.366 -2.677 -22.064 1.00 85.06 217 VAL A C 1
ATOM 1693 O O . VAL A 1 217 ? 27.420 -2.477 -22.822 1.00 85.06 217 VAL A O 1
ATOM 1696 N N . TRP A 1 218 ? 28.324 -3.566 -21.069 1.00 83.94 218 TRP A N 1
ATOM 1697 C CA . TRP A 1 218 ? 27.140 -4.368 -20.760 1.00 83.94 218 TRP A CA 1
ATOM 1698 C C . TRP A 1 218 ? 25.913 -3.487 -20.489 1.00 83.94 218 TRP A C 1
ATOM 1700 O O . TRP A 1 218 ? 24.909 -3.591 -21.192 1.00 83.94 218 TRP A O 1
ATOM 1710 N N . ARG A 1 219 ? 26.023 -2.551 -19.538 1.00 84.06 219 ARG A N 1
ATOM 1711 C CA . ARG A 1 219 ? 24.926 -1.659 -19.130 1.00 84.06 219 ARG A CA 1
ATOM 1712 C C . ARG A 1 219 ? 24.368 -0.846 -20.294 1.00 84.06 219 ARG A C 1
ATOM 1714 O O . ARG A 1 219 ? 23.153 -0.743 -20.417 1.00 84.06 219 ARG A O 1
ATOM 1721 N N . SER A 1 220 ? 25.228 -0.298 -21.157 1.00 85.69 220 SER A N 1
ATOM 1722 C CA . SER A 1 220 ? 24.781 0.475 -22.324 1.00 85.69 220 SER A CA 1
ATOM 1723 C C . SER A 1 220 ? 23.950 -0.380 -23.280 1.00 85.69 220 SER A C 1
ATOM 1725 O O . SER A 1 220 ? 22.843 0.006 -23.634 1.00 85.69 220 SER A O 1
ATOM 1727 N N . ASN A 1 221 ? 24.444 -1.568 -23.645 1.00 86.00 221 ASN A N 1
ATOM 1728 C CA . ASN A 1 221 ? 23.747 -2.448 -24.586 1.00 86.00 221 ASN A CA 1
ATOM 1729 C C . ASN A 1 221 ? 22.437 -2.996 -23.997 1.00 86.00 221 ASN A C 1
ATOM 1731 O O . ASN A 1 221 ? 21.422 -3.066 -24.686 1.00 86.00 221 ASN A O 1
ATOM 1735 N N . VAL A 1 222 ? 22.430 -3.351 -22.707 1.00 85.50 222 VAL A N 1
ATOM 1736 C CA . VAL A 1 222 ? 21.208 -3.774 -22.005 1.00 85.50 222 VAL A CA 1
ATOM 1737 C C . VAL A 1 222 ? 20.190 -2.640 -21.935 1.00 85.50 222 VAL A C 1
ATOM 1739 O O . VAL A 1 222 ? 19.000 -2.880 -22.137 1.00 85.50 222 VAL A O 1
ATOM 1742 N N . TYR A 1 223 ? 20.641 -1.413 -21.671 1.00 86.81 223 TYR A N 1
ATOM 1743 C CA . TYR A 1 223 ? 19.776 -0.243 -21.642 1.00 86.81 223 TYR A CA 1
ATOM 1744 C C . TYR A 1 223 ? 19.162 0.045 -23.018 1.00 86.81 223 TYR A C 1
ATOM 1746 O O . TYR A 1 223 ? 17.950 0.236 -23.115 1.00 86.81 223 TYR A O 1
ATOM 1754 N N . ASP A 1 224 ? 19.950 0.003 -24.093 1.00 86.44 224 ASP A N 1
ATOM 1755 C CA . ASP A 1 224 ? 19.465 0.174 -25.473 1.00 86.44 224 ASP A CA 1
ATOM 1756 C C . ASP A 1 224 ? 18.404 -0.870 -25.853 1.00 86.44 224 ASP A C 1
ATOM 1758 O O . ASP A 1 224 ? 17.454 -0.579 -26.583 1.00 86.44 224 ASP A O 1
ATOM 1762 N N . ALA A 1 225 ? 18.523 -2.069 -25.285 1.00 86.31 225 ALA A N 1
ATOM 1763 C CA . ALA A 1 225 ? 17.611 -3.184 -25.480 1.00 86.31 225 ALA A CA 1
ATOM 1764 C C . ALA A 1 225 ? 16.416 -3.231 -24.505 1.00 86.31 225 ALA A C 1
ATOM 1766 O O . ALA A 1 225 ? 15.616 -4.174 -24.571 1.00 86.31 225 ALA A O 1
ATOM 1767 N N . TRP A 1 226 ? 16.298 -2.266 -23.588 1.00 91.00 226 TRP A N 1
ATOM 1768 C CA . TRP A 1 226 ? 15.264 -2.244 -22.555 1.00 91.00 226 TRP A CA 1
ATOM 1769 C C . TRP A 1 226 ? 13.912 -1.778 -23.093 1.00 91.00 226 TRP A C 1
ATOM 1771 O O . TRP A 1 226 ? 13.792 -0.723 -23.717 1.00 91.00 226 TRP A O 1
ATOM 1781 N N . TRP A 1 227 ? 12.856 -2.528 -22.766 1.00 91.19 227 TRP A N 1
ATOM 1782 C CA . TRP A 1 227 ? 11.481 -2.240 -23.193 1.00 91.19 227 TRP A CA 1
ATOM 1783 C C . TRP A 1 227 ? 10.954 -0.855 -22.783 1.00 91.19 227 TRP A C 1
ATOM 1785 O O . TRP A 1 227 ? 9.997 -0.378 -23.390 1.00 91.19 227 TRP A O 1
ATOM 1795 N N . ALA A 1 228 ? 11.534 -0.224 -21.757 1.00 91.19 228 ALA A N 1
ATOM 1796 C CA . ALA A 1 228 ? 11.140 1.100 -21.275 1.00 91.19 228 ALA A CA 1
ATOM 1797 C C . ALA A 1 228 ? 12.205 2.178 -21.517 1.00 91.19 228 ALA A C 1
ATOM 1799 O O . ALA A 1 228 ? 12.206 3.184 -20.811 1.00 91.19 228 ALA A O 1
ATOM 1800 N N . ASN A 1 229 ? 13.116 1.991 -22.472 1.00 91.06 229 ASN A N 1
ATOM 1801 C CA . ASN A 1 229 ? 14.117 2.995 -22.829 1.00 91.06 229 ASN A CA 1
ATOM 1802 C C . ASN A 1 229 ? 13.455 4.235 -23.461 1.00 91.06 229 ASN A C 1
ATOM 1804 O O . ASN A 1 229 ? 12.652 4.126 -24.386 1.00 91.06 229 ASN A O 1
ATOM 1808 N N . TRP A 1 230 ? 13.799 5.428 -22.968 1.00 90.62 230 TRP A N 1
ATOM 1809 C CA . TRP A 1 230 ? 13.202 6.694 -23.413 1.00 90.62 230 TRP A CA 1
ATOM 1810 C C . TRP A 1 230 ? 13.501 7.027 -24.881 1.00 90.62 230 TRP A C 1
ATOM 1812 O O . TRP A 1 230 ? 12.690 7.660 -25.554 1.00 90.62 230 TRP A O 1
ATOM 1822 N N . HIS A 1 231 ? 14.673 6.634 -25.371 1.00 89.44 231 HIS A N 1
ATOM 1823 C CA . HIS A 1 231 ? 15.158 6.985 -26.702 1.00 89.44 231 HIS A CA 1
ATOM 1824 C C . HIS A 1 231 ? 14.577 6.085 -27.794 1.00 89.44 231 HIS A C 1
ATOM 1826 O O . HIS A 1 231 ? 14.335 6.563 -28.901 1.00 89.44 231 HIS A O 1
ATOM 1832 N N . THR A 1 232 ? 14.337 4.808 -27.488 1.00 87.31 232 THR A N 1
ATOM 1833 C CA . THR A 1 232 ? 13.826 3.818 -28.451 1.00 87.31 232 THR A CA 1
ATOM 1834 C C . THR A 1 232 ? 12.331 3.537 -28.285 1.00 87.31 232 THR A C 1
ATOM 1836 O O . THR A 1 232 ? 11.646 3.336 -29.286 1.00 87.31 232 THR A O 1
ATOM 1839 N N . HIS A 1 233 ? 11.810 3.589 -27.054 1.00 89.56 233 HIS A N 1
ATOM 1840 C CA . HIS A 1 233 ? 10.421 3.264 -26.697 1.00 89.56 233 HIS A CA 1
ATOM 1841 C C . HIS A 1 233 ? 9.800 4.320 -25.754 1.00 89.56 233 HIS A C 1
ATOM 1843 O O . HIS A 1 233 ? 9.393 4.006 -24.624 1.00 89.56 233 HIS A O 1
ATOM 1849 N N . PRO A 1 234 ? 9.705 5.598 -26.180 1.00 91.56 234 PRO A N 1
ATOM 1850 C CA . PRO A 1 234 ? 9.219 6.692 -25.334 1.00 91.56 234 PRO A CA 1
ATOM 1851 C C . PRO A 1 234 ? 7.795 6.460 -24.811 1.00 91.56 234 PRO A C 1
ATOM 1853 O O . PRO A 1 234 ? 7.473 6.838 -23.685 1.00 91.56 234 PRO A O 1
ATOM 1856 N N . GLU A 1 235 ? 6.926 5.805 -25.581 1.00 91.81 235 GLU A N 1
ATOM 1857 C CA . GLU A 1 235 ? 5.569 5.453 -25.161 1.00 91.81 235 GLU A CA 1
ATOM 1858 C C . GLU A 1 235 ? 5.549 4.517 -23.946 1.00 91.81 235 GLU A C 1
ATOM 1860 O O . GLU A 1 235 ? 4.737 4.709 -23.035 1.00 91.81 235 GLU A O 1
ATOM 1865 N N . MET A 1 236 ? 6.472 3.552 -23.888 1.00 92.62 236 MET A N 1
ATOM 1866 C CA . MET A 1 236 ? 6.592 2.612 -22.773 1.00 92.62 236 MET A CA 1
ATOM 1867 C C . MET A 1 236 ? 7.173 3.291 -21.535 1.00 92.62 236 MET A C 1
ATOM 1869 O O . MET A 1 236 ? 6.679 3.082 -20.425 1.00 92.62 236 MET A O 1
ATOM 1873 N N . ALA A 1 237 ? 8.155 4.173 -21.723 1.00 92.50 237 ALA A N 1
ATOM 1874 C CA . ALA A 1 237 ? 8.713 4.992 -20.655 1.00 92.50 237 ALA A CA 1
ATOM 1875 C C . ALA A 1 237 ? 7.665 5.929 -20.024 1.00 92.50 237 ALA A C 1
ATOM 1877 O O . ALA A 1 237 ? 7.545 6.015 -18.796 1.00 92.50 237 ALA A O 1
ATOM 1878 N N . ILE A 1 238 ? 6.844 6.589 -20.853 1.00 93.31 238 ILE A N 1
ATOM 1879 C CA . ILE A 1 238 ? 5.718 7.413 -20.391 1.00 93.31 238 ILE A CA 1
ATOM 1880 C C . ILE A 1 238 ? 4.702 6.545 -19.646 1.00 93.31 238 ILE A C 1
ATOM 1882 O O . ILE A 1 238 ? 4.255 6.928 -18.563 1.00 93.31 238 ILE A O 1
ATOM 1886 N N . ALA A 1 239 ? 4.341 5.377 -20.189 1.00 91.75 239 ALA A N 1
ATOM 1887 C CA . ALA A 1 239 ? 3.392 4.469 -19.551 1.00 91.75 239 ALA A CA 1
ATOM 1888 C C . ALA A 1 239 ? 3.876 4.017 -18.163 1.00 91.75 239 ALA A C 1
ATOM 1890 O O . ALA A 1 239 ? 3.098 4.061 -17.205 1.00 91.75 239 ALA A O 1
ATOM 1891 N N . LEU A 1 240 ? 5.160 3.666 -18.031 1.00 93.00 240 LEU A N 1
ATOM 1892 C CA . LEU A 1 240 ? 5.790 3.320 -16.757 1.00 93.00 240 LEU A CA 1
ATOM 1893 C C . LEU A 1 240 ? 5.744 4.495 -15.769 1.00 93.00 240 LEU A C 1
ATOM 1895 O O . LEU A 1 240 ? 5.311 4.319 -14.630 1.00 93.00 240 LEU A O 1
ATOM 1899 N N . CYS A 1 241 ? 6.104 5.706 -16.208 1.00 94.75 241 CYS A N 1
ATOM 1900 C CA . CYS A 1 241 ? 6.042 6.906 -15.370 1.00 94.75 241 CYS A CA 1
ATOM 1901 C C . CYS A 1 241 ? 4.615 7.222 -14.896 1.00 94.75 241 CYS A C 1
ATOM 1903 O O . CYS A 1 241 ? 4.401 7.549 -13.727 1.00 94.75 241 CYS A O 1
ATOM 1905 N N . VAL A 1 242 ? 3.617 7.115 -15.777 1.00 93.75 242 VAL A N 1
ATOM 1906 C CA . VAL A 1 242 ? 2.206 7.369 -15.442 1.00 93.75 242 VAL A CA 1
ATOM 1907 C C . VAL A 1 242 ? 1.683 6.324 -14.458 1.00 93.75 242 VAL A C 1
ATOM 1909 O O . VAL A 1 242 ? 1.044 6.683 -13.465 1.00 93.75 242 VAL A O 1
ATOM 1912 N N . ALA A 1 243 ? 1.974 5.044 -14.698 1.00 92.50 243 ALA A N 1
ATOM 1913 C CA . ALA A 1 243 ? 1.560 3.959 -13.818 1.00 92.50 243 ALA A CA 1
ATOM 1914 C C . ALA A 1 243 ? 2.230 4.079 -12.437 1.00 92.50 243 ALA A C 1
ATOM 1916 O O . ALA A 1 243 ? 1.542 4.026 -11.415 1.00 92.50 243 ALA A O 1
ATOM 1917 N N . GLY A 1 244 ? 3.539 4.347 -12.399 1.00 93.94 244 GLY A N 1
ATOM 1918 C CA . GLY A 1 244 ? 4.287 4.601 -11.167 1.00 93.94 244 GLY A CA 1
ATOM 1919 C C . GLY A 1 244 ? 3.741 5.801 -10.391 1.00 93.94 244 GLY A C 1
ATOM 1920 O O . GLY A 1 244 ? 3.442 5.681 -9.205 1.00 93.94 244 GLY A O 1
ATOM 1921 N N . THR A 1 245 ? 3.485 6.923 -11.069 1.00 95.25 245 THR A N 1
ATOM 1922 C CA . THR A 1 245 ? 2.876 8.121 -10.463 1.00 95.25 245 THR A CA 1
ATOM 1923 C C . THR A 1 245 ? 1.531 7.797 -9.817 1.00 95.25 245 THR A C 1
ATOM 1925 O O . THR A 1 245 ? 1.250 8.215 -8.690 1.00 95.25 245 THR A O 1
ATOM 1928 N N . TYR A 1 246 ? 0.695 7.026 -10.517 1.00 92.00 246 TYR A N 1
ATOM 1929 C CA . TYR A 1 246 ? -0.599 6.589 -10.008 1.00 92.00 246 TYR A CA 1
ATOM 1930 C C . TYR A 1 246 ? -0.440 5.720 -8.754 1.00 92.00 246 TYR A C 1
ATOM 1932 O O . TYR A 1 246 ? -1.076 6.005 -7.738 1.00 92.00 246 TYR A O 1
ATOM 1940 N N . ALA A 1 247 ? 0.442 4.719 -8.781 1.00 92.81 247 ALA A N 1
ATOM 1941 C CA . ALA A 1 247 ? 0.710 3.860 -7.629 1.00 92.81 247 ALA A CA 1
ATOM 1942 C C . ALA A 1 247 ? 1.252 4.648 -6.428 1.00 92.81 247 ALA A C 1
ATOM 1944 O O . ALA A 1 247 ? 0.687 4.557 -5.336 1.00 92.81 247 ALA A O 1
ATOM 1945 N N . PHE A 1 248 ? 2.271 5.489 -6.627 1.00 94.19 248 PHE A N 1
ATOM 1946 C CA . PHE A 1 248 ? 2.861 6.310 -5.567 1.00 94.19 248 PHE A CA 1
ATOM 1947 C C . PHE A 1 248 ? 1.870 7.312 -4.968 1.00 94.19 248 PHE A C 1
ATOM 1949 O O . PHE A 1 248 ? 1.904 7.581 -3.763 1.00 94.19 248 PHE A O 1
ATOM 1956 N N . TYR A 1 249 ? 0.925 7.818 -5.763 1.00 94.19 249 TYR A N 1
ATOM 1957 C CA . TYR A 1 249 ? -0.174 8.636 -5.255 1.00 94.19 249 TYR A CA 1
ATOM 1958 C C . TYR A 1 249 ? -1.083 7.856 -4.289 1.00 94.19 249 TYR A C 1
ATOM 1960 O O . TYR A 1 249 ? -1.436 8.382 -3.227 1.00 94.19 249 TYR A O 1
ATOM 1968 N N . PHE A 1 250 ? -1.450 6.608 -4.610 1.00 92.94 250 PHE A N 1
ATOM 1969 C CA . PHE A 1 250 ? -2.223 5.769 -3.684 1.00 92.94 250 PHE A CA 1
ATOM 1970 C C . PHE A 1 250 ? -1.404 5.373 -2.460 1.00 92.94 250 PHE A C 1
ATOM 1972 O O . PHE A 1 250 ? -1.927 5.479 -1.352 1.00 92.94 250 PHE A O 1
ATOM 1979 N N . LEU A 1 251 ? -0.131 5.009 -2.636 1.00 92.19 251 LEU A N 1
ATOM 1980 C CA . LEU A 1 251 ? 0.775 4.678 -1.537 1.00 92.19 251 LEU A CA 1
ATOM 1981 C C . LEU A 1 251 ? 0.909 5.843 -0.549 1.00 92.19 251 LEU A C 1
ATOM 1983 O O . LEU A 1 251 ? 0.701 5.667 0.648 1.00 92.19 251 LEU A O 1
ATOM 1987 N N . SER A 1 252 ? 1.138 7.061 -1.045 1.00 92.12 252 SER A N 1
ATOM 1988 C CA . SER A 1 252 ? 1.212 8.275 -0.222 1.00 92.12 252 SER A CA 1
ATOM 1989 C C . SER A 1 252 ? -0.062 8.497 0.589 1.00 92.12 252 SER A C 1
ATOM 1991 O O . SER A 1 252 ? -0.021 8.793 1.784 1.00 92.12 252 SER A O 1
ATOM 1993 N N . LYS A 1 253 ? -1.229 8.324 -0.042 1.00 92.25 253 LYS A N 1
ATOM 1994 C CA . LYS A 1 253 ? -2.514 8.450 0.654 1.00 92.25 253 LYS A CA 1
ATOM 1995 C C . LYS A 1 253 ? -2.724 7.356 1.685 1.00 92.25 253 LYS A C 1
ATOM 1997 O O . LYS A 1 253 ? -3.239 7.645 2.762 1.00 92.25 253 LYS A O 1
ATOM 2002 N N . GLN A 1 254 ? -2.323 6.134 1.362 1.00 91.25 254 GLN A N 1
ATOM 2003 C CA . GLN A 1 254 ? -2.358 5.001 2.269 1.00 91.25 254 GLN A CA 1
ATOM 2004 C C . GLN A 1 254 ? -1.490 5.253 3.509 1.00 91.25 254 GLN A C 1
ATOM 2006 O O . GLN A 1 254 ? -1.971 5.034 4.618 1.00 91.25 254 GLN A O 1
ATOM 2011 N N . LEU A 1 255 ? -0.276 5.788 3.351 1.00 89.69 255 LEU A N 1
ATOM 2012 C CA . LEU A 1 255 ? 0.609 6.126 4.470 1.00 89.69 255 LEU A CA 1
ATOM 2013 C C . LEU A 1 255 ? -0.016 7.181 5.392 1.00 89.69 255 LEU A C 1
ATOM 2015 O O . LEU A 1 255 ? -0.128 6.965 6.599 1.00 89.69 255 LEU A O 1
ATOM 2019 N N . VAL A 1 256 ? -0.505 8.293 4.831 1.00 90.94 256 VAL A N 1
ATOM 2020 C CA . VAL A 1 256 ? -1.151 9.356 5.625 1.00 90.94 256 VAL A CA 1
ATOM 2021 C C . VAL A 1 256 ? -2.417 8.840 6.315 1.00 90.94 256 VAL A C 1
ATOM 2023 O O . VAL A 1 256 ? -2.653 9.138 7.485 1.00 90.94 256 VAL A O 1
ATOM 2026 N N . MET A 1 257 ? -3.230 8.044 5.616 1.00 91.69 257 MET A N 1
ATOM 2027 C CA . MET A 1 257 ? -4.410 7.398 6.194 1.00 91.69 257 MET A CA 1
ATOM 2028 C C . MET A 1 257 ? -4.028 6.475 7.356 1.00 91.69 257 MET A C 1
ATOM 2030 O O . MET A 1 257 ? -4.694 6.517 8.389 1.00 91.69 257 MET A O 1
ATOM 2034 N N . GLY A 1 258 ? -2.958 5.691 7.206 1.00 89.25 258 GLY A N 1
ATOM 2035 C CA . GLY A 1 258 ? -2.415 4.828 8.251 1.00 89.25 258 GLY A CA 1
ATOM 2036 C C . GLY A 1 258 ? -2.046 5.618 9.503 1.00 89.25 258 GLY A C 1
ATOM 2037 O O . GLY A 1 258 ? -2.547 5.314 10.579 1.00 89.25 258 GLY A O 1
ATOM 2038 N N . VAL A 1 259 ? -1.282 6.707 9.366 1.00 90.44 259 VAL A N 1
ATOM 2039 C CA . VAL A 1 259 ? -0.915 7.589 10.494 1.00 90.44 259 VAL A CA 1
ATOM 2040 C C . VAL A 1 259 ? -2.146 8.186 11.189 1.00 90.44 259 VAL A C 1
ATOM 2042 O O . VAL A 1 259 ? -2.232 8.198 12.423 1.00 90.44 259 VAL A O 1
ATOM 2045 N N . VAL A 1 260 ? -3.123 8.667 10.412 1.00 92.62 260 VAL A N 1
ATOM 2046 C CA . VAL A 1 260 ? -4.380 9.225 10.940 1.00 92.62 260 VAL A CA 1
ATOM 2047 C C . VAL A 1 260 ? -5.170 8.163 11.709 1.00 92.62 260 VAL A C 1
ATOM 2049 O O . VAL A 1 260 ? -5.676 8.444 12.797 1.00 92.62 260 VAL A O 1
ATOM 2052 N N . PHE A 1 261 ? -5.256 6.942 11.176 1.00 91.62 261 PHE A N 1
ATOM 2053 C CA . PHE A 1 261 ? -5.961 5.840 11.822 1.00 91.62 261 PHE A CA 1
ATOM 2054 C C . PHE A 1 261 ? -5.244 5.349 13.084 1.00 91.62 261 PHE A C 1
ATOM 2056 O O . PHE A 1 261 ? -5.885 5.187 14.115 1.00 91.62 261 PHE A O 1
ATOM 2063 N N . THR A 1 262 ? -3.920 5.212 13.060 1.00 90.75 262 THR A N 1
ATOM 2064 C CA . THR A 1 262 ? -3.110 4.872 14.239 1.00 90.75 262 THR A CA 1
ATOM 2065 C C . THR A 1 262 ? -3.285 5.897 15.359 1.00 90.75 262 THR A C 1
ATOM 2067 O O . THR A 1 262 ? -3.486 5.536 16.518 1.00 90.75 262 THR A O 1
ATOM 2070 N N . SER A 1 263 ? -3.298 7.188 15.014 1.00 92.38 263 SER A N 1
ATOM 2071 C CA . SER A 1 263 ? -3.566 8.266 15.975 1.00 92.38 263 SER A CA 1
ATOM 2072 C C . SER A 1 263 ? -4.974 8.176 16.569 1.00 92.38 263 SER A C 1
ATOM 2074 O O . SER A 1 263 ? -5.168 8.466 17.751 1.00 92.38 263 SER A O 1
ATOM 2076 N N . TYR A 1 264 ? -5.962 7.785 15.757 1.00 93.88 264 TYR A N 1
ATOM 2077 C CA . TYR A 1 264 ? -7.318 7.514 16.226 1.00 93.88 264 TYR A CA 1
ATOM 2078 C C . TYR A 1 264 ? -7.347 6.317 17.181 1.00 93.88 264 TYR A C 1
ATOM 2080 O O . TYR A 1 264 ? -7.863 6.478 18.280 1.00 93.88 264 TYR A O 1
ATOM 2088 N N . LEU A 1 265 ? -6.742 5.180 16.813 1.00 92.00 265 LEU A N 1
ATOM 2089 C CA . LEU A 1 265 ? -6.686 3.964 17.635 1.00 92.00 265 LEU A CA 1
ATOM 2090 C C . LEU A 1 265 ? -6.088 4.226 19.017 1.00 92.00 265 LEU A C 1
ATOM 2092 O O . LEU A 1 265 ? -6.653 3.817 20.026 1.00 92.00 265 LEU A O 1
ATOM 2096 N N . TYR A 1 266 ? -4.961 4.938 19.067 1.00 92.00 266 TYR A N 1
ATOM 2097 C CA . TYR A 1 266 ? -4.315 5.293 20.329 1.00 92.00 266 TYR A CA 1
ATOM 2098 C C . TYR A 1 266 ? -5.238 6.134 21.219 1.00 92.00 266 TYR A C 1
ATOM 2100 O O . TYR A 1 266 ? -5.453 5.831 22.391 1.00 92.00 266 TYR A O 1
ATOM 2108 N N . ARG A 1 267 ? -5.828 7.192 20.651 1.00 93.56 267 ARG A N 1
ATOM 2109 C CA . ARG A 1 267 ? -6.690 8.113 21.403 1.00 93.56 267 ARG A CA 1
ATOM 2110 C C . ARG A 1 267 ? -8.017 7.478 21.798 1.00 93.56 267 ARG A C 1
ATOM 2112 O O . ARG A 1 267 ? -8.527 7.795 22.866 1.00 93.56 267 ARG A O 1
ATOM 2119 N N . SER A 1 268 ? -8.583 6.614 20.959 1.00 92.44 268 SER A N 1
ATOM 2120 C CA . SER A 1 268 ? -9.822 5.909 21.272 1.00 92.44 268 SER A CA 1
ATOM 2121 C C . SER A 1 268 ? -9.586 4.879 22.373 1.00 92.44 268 SER A C 1
ATOM 2123 O O . SER A 1 268 ? -10.391 4.804 23.295 1.00 92.44 268 SER A O 1
ATOM 2125 N N . TRP A 1 269 ? -8.450 4.172 22.349 1.00 90.88 269 TRP A N 1
ATOM 2126 C CA . TRP A 1 269 ? -8.046 3.259 23.419 1.00 90.88 269 TRP A CA 1
ATOM 2127 C C . TRP A 1 269 ? -7.916 3.968 24.773 1.00 90.88 269 TRP A C 1
ATOM 2129 O O . TRP A 1 269 ? -8.486 3.488 25.749 1.00 90.88 269 TRP A O 1
ATOM 2139 N N . ILE A 1 270 ? -7.278 5.145 24.831 1.00 89.94 270 ILE A N 1
ATOM 2140 C CA . ILE A 1 270 ? -7.209 5.965 26.061 1.00 89.94 270 ILE A CA 1
ATOM 2141 C C . ILE A 1 270 ? -8.605 6.332 26.589 1.00 89.94 270 ILE A C 1
ATOM 2143 O O . ILE A 1 270 ? -8.804 6.446 27.794 1.00 89.94 270 ILE A O 1
ATOM 2147 N N . LEU A 1 271 ? -9.583 6.513 25.698 1.00 88.62 271 LEU A N 1
ATOM 2148 C CA . LEU A 1 271 ? -10.978 6.791 26.055 1.00 88.62 271 LEU A CA 1
ATOM 2149 C C . LEU A 1 271 ? -11.783 5.525 26.410 1.00 88.62 271 LEU A C 1
ATOM 2151 O O . LEU A 1 271 ? -13.000 5.608 26.545 1.00 88.62 271 LEU A O 1
ATOM 2155 N N . GLY A 1 272 ? -11.137 4.362 26.525 1.00 86.56 272 GLY A N 1
ATOM 2156 C CA . GLY A 1 272 ? -11.787 3.080 26.814 1.00 86.56 272 GLY A CA 1
ATOM 2157 C C . GLY A 1 272 ? -12.389 2.378 25.591 1.00 86.56 272 GLY A C 1
ATOM 2158 O O . GLY A 1 272 ? -12.971 1.307 25.731 1.00 86.56 272 GLY A O 1
ATOM 2159 N N . PHE A 1 273 ? -12.227 2.933 24.384 1.00 88.25 273 PHE A N 1
ATOM 2160 C CA . PHE A 1 273 ? -12.731 2.369 23.128 1.00 88.25 273 PHE A CA 1
ATOM 2161 C C . PHE A 1 273 ? -11.591 1.867 22.238 1.00 88.25 273 PHE A C 1
ATOM 2163 O O . PHE A 1 273 ? -11.177 2.510 21.266 1.00 88.25 273 PHE A O 1
ATOM 2170 N N . GLY A 1 274 ? -11.049 0.707 22.590 1.00 87.69 274 GLY A N 1
ATOM 2171 C CA . GLY A 1 274 ? -10.032 0.024 21.798 1.00 87.69 274 GLY A CA 1
ATOM 2172 C C . GLY A 1 274 ? -10.559 -1.236 21.103 1.00 87.69 274 GLY A C 1
ATOM 2173 O O . GLY A 1 274 ? -11.758 -1.523 21.112 1.00 87.69 274 GLY A O 1
ATOM 2174 N N . VAL A 1 275 ? -9.653 -1.993 20.478 1.00 90.69 275 VAL A N 1
ATOM 2175 C CA . VAL A 1 275 ? -9.961 -3.311 19.903 1.00 90.69 275 VAL A CA 1
ATOM 2176 C C . VAL A 1 275 ? -10.598 -4.196 20.970 1.00 90.69 275 VAL A C 1
ATOM 2178 O O . VAL A 1 275 ? -9.971 -4.484 21.991 1.00 90.69 275 VAL A O 1
ATOM 2181 N N . THR A 1 276 ? -11.832 -4.624 20.710 1.00 90.69 276 THR A N 1
ATOM 2182 C CA . THR A 1 276 ? -12.621 -5.440 21.636 1.00 90.69 276 THR A CA 1
ATOM 2183 C C . THR A 1 276 ? -12.990 -6.764 20.958 1.00 90.69 276 THR A C 1
ATOM 2185 O O . THR A 1 276 ? -13.797 -6.747 20.027 1.00 90.69 276 THR A O 1
ATOM 2188 N N . PRO A 1 277 ? -12.388 -7.904 21.350 1.00 91.06 277 PRO A N 1
ATOM 2189 C CA . PRO A 1 277 ? -12.852 -9.220 20.920 1.00 91.06 277 PRO A CA 1
ATOM 2190 C C . PRO A 1 277 ? -14.193 -9.549 21.581 1.00 91.06 277 PRO A C 1
ATOM 2192 O O . PRO A 1 277 ? -14.392 -9.259 22.759 1.00 91.06 277 PRO A O 1
ATOM 2195 N N . ASN A 1 278 ? -15.084 -10.206 20.844 1.00 89.06 278 ASN A N 1
ATOM 2196 C CA . ASN A 1 278 ? -16.274 -10.821 21.411 1.00 89.06 278 ASN A CA 1
ATOM 2197 C C . ASN A 1 278 ? -15.869 -12.121 22.129 1.00 89.06 278 ASN A C 1
ATOM 2199 O O . ASN A 1 278 ? -15.557 -13.133 21.495 1.00 89.06 278 ASN A O 1
ATOM 2203 N N . THR A 1 279 ? -15.791 -12.063 23.458 1.00 85.12 279 THR A N 1
ATOM 2204 C CA . THR A 1 279 ? -15.370 -13.187 24.309 1.00 85.12 279 THR A CA 1
ATOM 2205 C C . THR A 1 279 ? -16.470 -14.226 24.515 1.00 85.12 279 THR A C 1
ATOM 2207 O O . THR A 1 279 ? -16.153 -15.374 24.813 1.00 85.12 279 THR A O 1
ATOM 2210 N N . GLU A 1 280 ? -17.731 -13.859 24.286 1.00 81.50 280 GLU A N 1
ATOM 2211 C CA . GLU A 1 280 ? -18.895 -14.737 24.444 1.00 81.50 280 GLU A CA 1
ATOM 2212 C C . GLU A 1 280 ? -19.154 -15.571 23.180 1.00 81.50 280 GLU A C 1
ATOM 2214 O O . GLU A 1 280 ? -19.341 -16.789 23.250 1.00 81.50 280 GLU A O 1
ATOM 2219 N N . TYR A 1 281 ? -19.094 -14.932 22.005 1.00 81.75 281 TYR A N 1
ATOM 2220 C CA . TYR A 1 281 ? -19.446 -15.540 20.723 1.00 81.75 281 TYR A CA 1
ATOM 2221 C C . TYR A 1 281 ? -18.337 -15.384 19.681 1.00 81.75 281 TYR A C 1
ATOM 2223 O O . TYR A 1 281 ? -17.997 -14.283 19.244 1.00 81.75 281 TYR A O 1
ATOM 2231 N N . ASN A 1 282 ? -17.833 -16.516 19.188 1.00 81.44 282 ASN A N 1
ATOM 2232 C CA . ASN A 1 282 ? -16.880 -16.556 18.082 1.00 81.44 282 ASN A CA 1
ATOM 2233 C C . ASN A 1 282 ? -17.595 -16.726 16.727 1.00 81.44 282 ASN A C 1
ATOM 2235 O O . ASN A 1 282 ? -17.498 -17.772 16.089 1.00 81.44 282 ASN A O 1
ATOM 2239 N N . SER A 1 283 ? -18.342 -15.706 16.300 1.00 74.44 283 SER A N 1
ATOM 2240 C CA . SER A 1 283 ? -19.217 -15.777 15.115 1.00 74.44 283 SER A CA 1
ATOM 2241 C C . SER A 1 283 ? -18.482 -15.893 13.773 1.00 74.44 283 SER A C 1
ATOM 2243 O O . SER A 1 283 ? -19.060 -16.350 12.789 1.00 74.44 283 SER A O 1
ATOM 2245 N N . ASP A 1 284 ? -17.216 -15.481 13.707 1.00 80.38 284 ASP A N 1
ATOM 2246 C CA . ASP A 1 284 ? -16.429 -15.406 12.472 1.00 80.38 284 ASP A CA 1
ATOM 2247 C C . ASP A 1 284 ? -15.127 -16.226 12.511 1.00 80.38 284 ASP A C 1
ATOM 2249 O O . ASP A 1 284 ? -14.328 -16.140 11.575 1.00 80.38 284 ASP A O 1
ATOM 2253 N N . GLY A 1 285 ? -14.906 -17.007 13.575 1.00 82.94 285 GLY A N 1
ATOM 2254 C CA . GLY A 1 285 ? -13.652 -17.720 13.842 1.00 82.94 285 GLY A CA 1
ATOM 2255 C C . GLY A 1 285 ? -12.524 -16.829 14.384 1.00 82.94 285 GLY A C 1
ATOM 2256 O O . GLY A 1 285 ? -11.431 -17.327 14.644 1.00 82.94 285 GLY A O 1
ATOM 2257 N N . PHE A 1 286 ? -12.771 -15.526 14.561 1.00 85.75 286 PHE A N 1
ATOM 2258 C CA . PHE A 1 286 ? -11.810 -14.509 14.993 1.00 85.75 286 PHE A CA 1
ATOM 2259 C C . PHE A 1 286 ? -12.367 -13.599 16.099 1.00 85.75 286 PHE A C 1
ATOM 2261 O O . PHE A 1 286 ? -11.928 -12.458 16.218 1.00 85.75 286 PHE A O 1
ATOM 2268 N N . GLN A 1 287 ? -13.323 -14.071 16.903 1.00 88.06 287 GLN A N 1
ATOM 2269 C CA . GLN A 1 287 ? -13.948 -13.314 17.999 1.00 88.06 287 GLN A CA 1
ATOM 2270 C C . GLN A 1 287 ? -14.563 -11.980 17.532 1.00 88.06 287 GLN A C 1
ATOM 2272 O O . GLN A 1 287 ? -14.440 -10.956 18.202 1.00 88.06 287 GLN A O 1
ATOM 2277 N N . GLY A 1 288 ? -15.161 -11.955 16.340 1.00 87.12 288 GLY A N 1
ATOM 2278 C CA . GLY A 1 288 ? -15.721 -10.742 15.741 1.00 87.12 288 GLY A CA 1
ATOM 2279 C C . GLY A 1 288 ? -14.664 -9.764 15.213 1.00 87.12 288 GLY A C 1
ATOM 2280 O O . GLY A 1 288 ? -15.001 -8.631 14.873 1.00 87.12 288 GLY A O 1
ATOM 2281 N N . LEU A 1 289 ? -13.384 -10.156 15.156 1.00 90.19 289 LEU A N 1
ATOM 2282 C CA . LEU A 1 289 ? -12.266 -9.315 14.708 1.00 90.19 289 LEU A CA 1
ATOM 2283 C C . LEU A 1 289 ? -11.909 -9.512 13.226 1.00 90.19 289 LEU A C 1
ATOM 2285 O O . LEU A 1 289 ? -10.836 -9.087 12.787 1.00 90.19 289 LEU A O 1
ATOM 2289 N N . ARG A 1 290 ? -12.767 -10.135 12.405 1.00 87.88 290 ARG A N 1
ATOM 2290 C CA . ARG A 1 290 ? -12.497 -10.316 10.966 1.00 87.88 290 ARG A CA 1
ATOM 2291 C C . ARG A 1 290 ? -12.185 -9.011 10.211 1.00 87.88 290 ARG A C 1
ATOM 2293 O O . ARG A 1 290 ? -11.263 -9.054 9.390 1.00 87.88 290 ARG A O 1
ATOM 2300 N N . PRO A 1 291 ? -12.859 -7.864 10.441 1.00 87.38 291 PRO A N 1
ATOM 2301 C CA . PRO A 1 291 ? -12.474 -6.596 9.813 1.00 87.38 291 PRO A CA 1
ATOM 2302 C C . PRO A 1 291 ? -11.050 -6.160 10.180 1.00 87.38 291 PRO A C 1
ATOM 2304 O O . PRO A 1 291 ? -10.261 -5.825 9.295 1.00 87.38 291 PRO A O 1
ATOM 2307 N N . LEU A 1 292 ? -10.672 -6.273 11.458 1.00 88.06 292 LEU A N 1
ATOM 2308 C CA . LEU A 1 292 ? -9.309 -5.997 11.918 1.00 88.06 292 LEU A CA 1
ATOM 2309 C C . LEU A 1 292 ? -8.292 -6.957 11.287 1.00 88.06 292 LEU A C 1
ATOM 2311 O O . LEU A 1 292 ? -7.236 -6.525 10.831 1.00 88.06 292 LEU A O 1
ATOM 2315 N N . ARG A 1 293 ? -8.625 -8.248 11.177 1.00 86.69 293 ARG A N 1
ATOM 2316 C CA . ARG A 1 293 ? -7.788 -9.235 10.482 1.00 86.69 293 ARG A CA 1
ATOM 2317 C C . ARG A 1 293 ? -7.536 -8.834 9.034 1.00 86.69 293 ARG A C 1
ATOM 2319 O O . ARG A 1 293 ? -6.397 -8.886 8.579 1.00 86.69 293 ARG A O 1
ATOM 2326 N N . ARG A 1 294 ? -8.586 -8.432 8.308 1.00 85.56 294 ARG A N 1
ATOM 2327 C CA . ARG A 1 294 ? -8.469 -7.950 6.924 1.00 85.56 294 ARG A CA 1
ATOM 2328 C C . ARG A 1 294 ? -7.559 -6.730 6.861 1.00 85.56 294 ARG A C 1
ATOM 2330 O O . ARG A 1 294 ? -6.639 -6.731 6.054 1.00 85.56 294 ARG A O 1
ATOM 2337 N N . PHE A 1 295 ? -7.773 -5.736 7.727 1.00 86.69 295 PHE A N 1
ATOM 2338 C CA . PHE A 1 295 ? -6.913 -4.554 7.808 1.00 86.69 295 PHE A CA 1
ATOM 2339 C C . PHE A 1 295 ? -5.438 -4.938 7.983 1.00 86.69 295 PHE A C 1
ATOM 2341 O O . PHE A 1 295 ? -4.596 -4.506 7.197 1.00 86.69 295 PHE A O 1
ATOM 2348 N N . MET A 1 296 ? -5.132 -5.786 8.968 1.00 85.56 296 MET A N 1
ATOM 2349 C CA . MET A 1 296 ? -3.766 -6.225 9.256 1.00 85.56 296 MET A CA 1
ATOM 2350 C C . MET A 1 296 ? -3.155 -6.986 8.075 1.00 85.56 296 MET A C 1
ATOM 2352 O O . MET A 1 296 ? -2.075 -6.628 7.621 1.00 85.56 296 MET A O 1
ATOM 2356 N N . LEU A 1 297 ? -3.855 -7.981 7.518 1.00 85.62 297 LEU A N 1
ATOM 2357 C CA . LEU A 1 297 ? -3.352 -8.777 6.391 1.00 85.62 297 LEU A CA 1
ATOM 2358 C C . LEU A 1 297 ? -3.081 -7.929 5.144 1.00 85.62 297 LEU A C 1
ATOM 2360 O O . LEU A 1 297 ? -2.039 -8.094 4.518 1.00 85.62 297 LEU A O 1
ATOM 2364 N N . TRP A 1 298 ? -3.980 -7.006 4.797 1.00 87.12 298 TRP A N 1
ATOM 2365 C CA . TRP A 1 298 ? -3.776 -6.111 3.656 1.00 87.12 298 TRP A CA 1
ATOM 2366 C C . TRP A 1 298 ? -2.651 -5.107 3.893 1.00 87.12 298 TRP A C 1
ATOM 2368 O O . TRP A 1 298 ? -1.939 -4.760 2.957 1.00 87.12 298 TRP A O 1
ATOM 2378 N N . THR A 1 299 ? -2.451 -4.678 5.138 1.00 85.75 299 THR A N 1
ATOM 2379 C CA . THR A 1 299 ? -1.347 -3.786 5.507 1.00 85.75 299 THR A CA 1
ATOM 2380 C C . THR A 1 299 ? -0.003 -4.508 5.440 1.00 85.75 299 THR A C 1
ATOM 2382 O O . THR A 1 299 ? 0.915 -4.002 4.802 1.00 85.75 299 THR A O 1
ATOM 2385 N N . TYR A 1 300 ? 0.094 -5.719 5.999 1.00 82.25 300 TYR A N 1
ATOM 2386 C CA . TYR A 1 300 ? 1.293 -6.556 5.905 1.00 82.25 300 TYR A CA 1
ATOM 2387 C C . TYR A 1 300 ? 1.606 -6.960 4.462 1.00 82.25 300 TYR A C 1
ATOM 2389 O O . TYR A 1 300 ? 2.747 -6.841 4.027 1.00 82.25 300 TYR A O 1
ATOM 2397 N N . GLY A 1 301 ? 0.595 -7.396 3.705 1.00 83.62 301 GLY A N 1
ATOM 2398 C CA . GLY A 1 301 ? 0.751 -7.756 2.296 1.00 83.62 301 GLY A CA 1
ATOM 2399 C C . GLY A 1 301 ? 1.184 -6.566 1.444 1.00 83.62 301 GLY A C 1
ATOM 2400 O O . GLY A 1 301 ? 2.064 -6.707 0.600 1.00 83.62 301 GLY A O 1
ATOM 2401 N N . SER A 1 302 ? 0.628 -5.380 1.715 1.00 87.81 302 SER A N 1
ATOM 2402 C CA . SER A 1 302 ? 1.068 -4.146 1.073 1.00 87.81 302 SER A CA 1
ATOM 2403 C C . SER A 1 302 ? 2.526 -3.846 1.379 1.00 87.81 302 SER A C 1
ATOM 2405 O O . SER A 1 302 ? 3.284 -3.614 0.446 1.00 87.81 302 SER A O 1
ATOM 2407 N N . ALA A 1 303 ? 2.929 -3.829 2.648 1.00 83.19 303 ALA A N 1
ATOM 2408 C CA . ALA A 1 303 ? 4.311 -3.541 3.022 1.00 83.19 303 ALA A CA 1
ATOM 2409 C C . ALA A 1 303 ? 5.271 -4.501 2.317 1.00 83.19 303 ALA A C 1
ATOM 2411 O O . ALA A 1 303 ? 6.143 -4.063 1.570 1.00 83.19 303 ALA A O 1
ATOM 2412 N N . LEU A 1 304 ? 5.016 -5.809 2.438 1.00 81.00 304 LEU A N 1
ATOM 2413 C CA . LEU A 1 304 ? 5.819 -6.857 1.813 1.00 81.00 304 LEU A CA 1
ATOM 2414 C C . LEU A 1 304 ? 5.957 -6.670 0.296 1.00 81.00 304 LEU A C 1
ATOM 2416 O O . LEU A 1 304 ? 7.064 -6.750 -0.224 1.00 81.00 304 LEU A O 1
ATOM 2420 N N . ALA A 1 305 ? 4.859 -6.388 -0.410 1.00 86.06 305 ALA A N 1
ATOM 2421 C CA . ALA A 1 305 ? 4.890 -6.173 -1.855 1.00 86.06 305 ALA A CA 1
ATOM 2422 C C . ALA A 1 305 ? 5.748 -4.958 -2.248 1.00 86.06 305 ALA A C 1
ATOM 2424 O O . ALA A 1 305 ? 6.554 -5.055 -3.170 1.00 86.06 305 ALA A O 1
ATOM 2425 N N . HIS A 1 306 ? 5.612 -3.830 -1.541 1.00 87.06 306 HIS A N 1
ATOM 2426 C CA . HIS A 1 306 ? 6.415 -2.639 -1.830 1.00 87.06 306 HIS A CA 1
ATOM 2427 C C . HIS A 1 306 ? 7.889 -2.847 -1.487 1.00 87.06 306 HIS A C 1
ATOM 2429 O O . HIS A 1 306 ? 8.738 -2.368 -2.231 1.00 87.06 306 HIS A O 1
ATOM 2435 N N . LEU A 1 307 ? 8.207 -3.594 -0.425 1.00 78.50 307 LEU A N 1
ATOM 2436 C CA . LEU A 1 307 ? 9.591 -3.945 -0.121 1.00 78.50 307 LEU A CA 1
ATOM 2437 C C . LEU A 1 307 ? 10.197 -4.842 -1.193 1.00 78.50 307 LEU A C 1
ATOM 2439 O O . LEU A 1 307 ? 11.303 -4.566 -1.634 1.00 78.50 307 LEU A O 1
ATOM 2443 N N . ILE A 1 308 ? 9.492 -5.887 -1.634 1.00 81.00 308 ILE A N 1
ATOM 2444 C CA . ILE A 1 308 ? 9.967 -6.744 -2.729 1.00 81.00 308 ILE A CA 1
ATOM 2445 C C . ILE A 1 308 ? 10.221 -5.896 -3.981 1.00 81.00 308 ILE A C 1
ATOM 2447 O O . ILE A 1 308 ? 11.275 -6.023 -4.597 1.00 81.00 308 ILE A O 1
ATOM 2451 N N . GLY A 1 309 ? 9.297 -4.990 -4.322 1.00 85.88 309 GLY A N 1
ATOM 2452 C CA . GLY A 1 309 ? 9.476 -4.058 -5.436 1.00 85.88 309 GLY A CA 1
ATOM 2453 C C . GLY A 1 309 ? 10.697 -3.149 -5.265 1.00 85.88 309 GLY A C 1
ATOM 2454 O O . GLY A 1 309 ? 11.467 -2.984 -6.205 1.00 85.88 309 GLY A O 1
ATOM 2455 N N . LEU A 1 310 ? 10.905 -2.603 -4.065 1.00 81.81 310 LEU A N 1
ATOM 2456 C CA . LEU A 1 310 ? 12.044 -1.743 -3.739 1.00 81.81 310 LEU A CA 1
ATOM 2457 C C . LEU A 1 310 ? 13.376 -2.500 -3.798 1.00 81.81 310 LEU A C 1
ATOM 2459 O O . LEU A 1 310 ? 14.348 -1.991 -4.345 1.00 81.81 310 LEU A O 1
ATOM 2463 N N . LEU A 1 311 ? 13.408 -3.723 -3.266 1.00 77.06 311 LEU A N 1
ATOM 2464 C CA . LEU A 1 311 ? 14.564 -4.610 -3.322 1.00 77.06 311 LEU A CA 1
ATOM 2465 C C . LEU A 1 311 ? 14.944 -4.908 -4.760 1.00 77.06 311 LEU A C 1
ATOM 2467 O O . LEU A 1 311 ? 16.077 -4.663 -5.136 1.00 77.06 311 LEU A O 1
ATOM 2471 N N . ILE A 1 312 ? 13.989 -5.365 -5.568 1.00 80.44 312 ILE A N 1
ATOM 2472 C CA . ILE A 1 312 ? 14.216 -5.676 -6.981 1.00 80.44 312 ILE A CA 1
ATOM 2473 C C . ILE A 1 312 ? 14.697 -4.442 -7.744 1.00 80.44 312 ILE A C 1
ATOM 2475 O O . ILE A 1 312 ? 15.635 -4.535 -8.534 1.00 80.44 312 ILE A O 1
ATOM 2479 N N . LEU A 1 313 ? 14.101 -3.278 -7.476 1.00 82.19 313 LEU A N 1
ATOM 2480 C CA . LEU A 1 313 ? 14.542 -2.018 -8.060 1.00 82.19 313 LEU A CA 1
ATOM 2481 C C . LEU A 1 313 ? 16.012 -1.730 -7.709 1.00 82.19 313 LEU A C 1
ATOM 2483 O O . LEU A 1 313 ? 16.787 -1.394 -8.595 1.00 82.19 313 LEU A O 1
ATOM 2487 N N . PHE A 1 314 ? 16.418 -1.906 -6.451 1.00 76.88 314 PHE A N 1
ATOM 2488 C CA . PHE A 1 314 ? 17.792 -1.653 -6.003 1.00 76.88 314 PHE A CA 1
ATOM 2489 C C . PHE A 1 314 ? 18.803 -2.743 -6.336 1.00 76.88 314 PHE A C 1
ATOM 2491 O O . PHE A 1 314 ? 19.989 -2.455 -6.409 1.00 76.88 314 PHE A O 1
ATOM 2498 N N . THR A 1 315 ? 18.373 -3.987 -6.517 1.00 73.56 315 THR A N 1
ATOM 2499 C CA . THR A 1 315 ? 19.285 -5.083 -6.851 1.00 73.56 315 THR A CA 1
ATOM 2500 C C . THR A 1 315 ? 19.439 -5.270 -8.348 1.00 73.56 315 THR A C 1
ATOM 2502 O O . THR A 1 315 ? 20.442 -5.841 -8.752 1.00 73.56 315 THR A O 1
ATOM 2505 N N . VAL A 1 316 ? 18.449 -4.866 -9.156 1.00 77.56 316 VAL A N 1
ATOM 2506 C CA . VAL A 1 316 ? 18.431 -5.127 -10.606 1.00 77.56 316 VAL A CA 1
ATOM 2507 C C . VAL A 1 316 ? 18.425 -3.848 -11.432 1.00 77.56 316 VAL A C 1
ATOM 2509 O O . VAL A 1 316 ? 19.048 -3.816 -12.483 1.00 77.56 316 VAL A O 1
ATOM 2512 N N . TRP A 1 317 ? 17.715 -2.797 -11.026 1.00 80.25 317 TRP A N 1
ATOM 2513 C CA . TRP A 1 317 ? 17.565 -1.595 -11.860 1.00 80.25 317 TRP A CA 1
ATOM 2514 C C . TRP A 1 317 ? 18.448 -0.425 -11.437 1.00 80.25 317 TRP A C 1
ATOM 2516 O O . TRP A 1 317 ? 18.588 0.506 -12.216 1.00 80.25 317 TRP A O 1
ATOM 2526 N N . LEU A 1 318 ? 19.002 -0.441 -10.227 1.00 75.62 318 LEU A N 1
ATOM 2527 C CA . LEU A 1 318 ? 19.789 0.649 -9.658 1.00 75.62 318 LEU A CA 1
ATOM 2528 C C . LEU A 1 318 ? 21.069 0.111 -8.995 1.00 75.62 318 LEU A C 1
ATOM 2530 O O . LEU A 1 318 ? 21.110 -1.061 -8.626 1.00 75.62 318 LEU A O 1
ATOM 2534 N N . PRO A 1 319 ? 22.109 0.944 -8.819 1.00 67.44 319 PRO A N 1
ATOM 2535 C CA . PRO A 1 319 ? 23.348 0.542 -8.150 1.00 67.44 319 PRO A CA 1
ATOM 2536 C C . PRO A 1 319 ? 23.159 0.376 -6.656 1.00 67.44 319 PRO A C 1
ATOM 2538 O O . PRO A 1 319 ? 22.683 1.308 -6.026 1.00 67.44 319 PRO A O 1
ATOM 2541 N N . ALA A 1 320 ? 23.672 -0.691 -6.045 1.00 63.88 320 ALA A N 1
ATOM 2542 C CA . ALA A 1 320 ? 23.803 -0.734 -4.591 1.00 63.88 320 ALA A CA 1
ATOM 2543 C C . ALA A 1 320 ? 24.732 0.398 -4.104 1.00 63.88 320 ALA A C 1
ATOM 2545 O O . ALA A 1 320 ? 25.946 0.350 -4.288 1.00 63.88 320 ALA A O 1
ATOM 2546 N N . THR A 1 321 ? 24.162 1.432 -3.488 1.00 65.75 321 THR A N 1
ATOM 2547 C CA . THR A 1 321 ? 24.895 2.599 -2.975 1.00 65.75 321 THR A CA 1
ATOM 2548 C C . THR A 1 321 ? 24.660 2.789 -1.475 1.00 65.75 321 THR A C 1
ATOM 2550 O O . THR A 1 321 ? 23.601 2.423 -0.955 1.00 65.75 321 THR A O 1
ATOM 2553 N N . PRO A 1 322 ? 25.574 3.469 -0.757 1.00 65.50 322 PRO A N 1
ATOM 2554 C CA . PRO A 1 322 ? 25.391 3.769 0.666 1.00 65.50 322 PRO A CA 1
ATOM 2555 C C . PRO A 1 322 ? 24.095 4.536 0.970 1.00 65.50 322 PRO A C 1
ATOM 2557 O O . PRO A 1 322 ? 23.508 4.380 2.040 1.00 65.50 322 PRO A O 1
ATOM 2560 N N . TRP A 1 323 ? 23.597 5.336 0.017 1.00 66.88 323 TRP A N 1
ATOM 2561 C CA . TRP A 1 323 ? 22.355 6.087 0.199 1.00 66.88 323 TRP A CA 1
ATOM 2562 C C . TRP A 1 323 ? 21.105 5.190 0.286 1.00 66.88 323 TRP A C 1
ATOM 2564 O O . TRP A 1 323 ? 20.113 5.572 0.913 1.00 66.88 323 TRP A O 1
ATOM 2574 N N . MET A 1 324 ? 21.165 3.968 -0.257 1.00 66.69 324 MET A N 1
ATOM 2575 C CA . MET A 1 324 ? 20.080 2.986 -0.161 1.00 66.69 324 MET A CA 1
ATOM 2576 C C . MET A 1 324 ? 19.856 2.499 1.262 1.00 66.69 324 MET A C 1
ATOM 2578 O O . MET A 1 324 ? 18.715 2.233 1.631 1.00 66.69 324 MET A O 1
ATOM 2582 N N . VAL A 1 325 ? 20.904 2.456 2.091 1.00 67.44 325 VAL A N 1
ATOM 2583 C CA . VAL A 1 325 ? 20.768 2.129 3.516 1.00 67.44 325 VAL A CA 1
ATOM 2584 C C . VAL A 1 325 ? 19.849 3.142 4.199 1.00 67.44 325 VAL A C 1
ATOM 2586 O O . VAL A 1 325 ? 18.945 2.744 4.928 1.00 67.44 325 VAL A O 1
ATOM 2589 N N . PHE A 1 326 ? 19.989 4.441 3.907 1.00 71.88 326 PHE A N 1
ATOM 2590 C CA . PHE A 1 326 ? 19.099 5.463 4.469 1.00 71.88 326 PHE A CA 1
ATOM 2591 C C . PHE A 1 326 ? 17.654 5.312 3.990 1.00 71.88 326 PHE A C 1
ATOM 2593 O O . PHE A 1 326 ? 16.735 5.493 4.787 1.00 71.88 326 PHE A O 1
ATOM 2600 N N . LEU A 1 327 ? 17.430 4.954 2.720 1.00 71.81 327 LEU A N 1
ATOM 2601 C CA . LEU A 1 327 ? 16.078 4.691 2.225 1.00 71.81 327 LEU A CA 1
ATOM 2602 C C . LEU A 1 327 ? 15.448 3.456 2.864 1.00 71.81 327 LEU A C 1
ATOM 2604 O O . LEU A 1 327 ? 14.290 3.517 3.270 1.00 71.81 327 LEU A O 1
ATOM 2608 N N . ILE A 1 328 ? 16.200 2.362 2.979 1.00 71.00 328 ILE A N 1
ATOM 2609 C CA . ILE A 1 328 ? 15.751 1.149 3.663 1.00 71.00 328 ILE A CA 1
ATOM 2610 C C . ILE A 1 328 ? 15.391 1.499 5.108 1.00 71.00 328 ILE A C 1
ATOM 2612 O O . ILE A 1 328 ? 14.269 1.235 5.526 1.00 71.00 328 ILE A O 1
ATOM 2616 N N . LEU A 1 329 ? 16.270 2.189 5.841 1.00 72.50 329 LEU A N 1
ATOM 2617 C CA . LEU A 1 329 ? 16.000 2.630 7.213 1.00 72.50 329 LEU A CA 1
ATOM 2618 C C . LEU A 1 329 ? 14.767 3.541 7.307 1.00 72.50 329 LEU A C 1
ATOM 2620 O O . LEU A 1 329 ? 13.966 3.393 8.228 1.00 72.50 329 LEU A O 1
ATOM 2624 N N . ALA A 1 330 ? 14.572 4.460 6.358 1.00 76.75 330 ALA A N 1
ATOM 2625 C CA . ALA A 1 330 ? 13.384 5.308 6.313 1.00 76.75 330 ALA A CA 1
ATOM 2626 C C . ALA A 1 330 ? 12.101 4.486 6.112 1.00 76.75 330 ALA A C 1
ATOM 2628 O O . ALA A 1 330 ? 11.123 4.703 6.828 1.00 76.75 330 ALA A O 1
ATOM 2629 N N . VAL A 1 331 ? 12.113 3.513 5.194 1.00 76.12 331 VAL A N 1
ATOM 2630 C CA . VAL A 1 331 ? 10.996 2.579 4.972 1.00 76.12 331 VAL A CA 1
ATOM 2631 C C . VAL A 1 331 ? 10.724 1.765 6.236 1.00 76.12 331 VAL A C 1
ATOM 2633 O O . VAL A 1 331 ? 9.596 1.760 6.720 1.00 76.12 331 VAL A O 1
ATOM 2636 N N . MET A 1 332 ? 11.764 1.199 6.854 1.00 73.12 332 MET A N 1
ATOM 2637 C CA . MET A 1 332 ? 11.663 0.467 8.119 1.00 73.12 332 MET A CA 1
ATOM 2638 C C . MET A 1 332 ? 11.021 1.314 9.227 1.00 73.12 332 MET A C 1
ATOM 2640 O O . MET A 1 332 ? 10.130 0.839 9.929 1.00 73.12 332 MET A O 1
ATOM 2644 N N . MET A 1 333 ? 11.439 2.575 9.388 1.00 79.12 333 MET A N 1
ATOM 2645 C CA . MET A 1 333 ? 10.851 3.486 10.377 1.00 79.12 333 MET A CA 1
ATOM 2646 C C . MET A 1 333 ? 9.374 3.770 10.087 1.00 79.12 333 MET A C 1
ATOM 2648 O O . MET A 1 333 ? 8.550 3.765 11.006 1.00 79.12 333 MET A O 1
ATOM 2652 N N . VAL A 1 334 ? 9.021 3.990 8.817 1.00 79.56 334 VAL A N 1
ATOM 2653 C CA . VAL A 1 334 ? 7.629 4.193 8.397 1.00 79.56 334 VAL A CA 1
ATOM 2654 C C . VAL A 1 334 ? 6.790 2.949 8.686 1.00 79.56 334 VAL A C 1
ATOM 2656 O O . VAL A 1 334 ? 5.705 3.072 9.254 1.00 79.56 334 VAL A O 1
ATOM 2659 N N . ASP A 1 335 ? 7.292 1.754 8.388 1.00 76.88 335 ASP A N 1
ATOM 2660 C CA . ASP A 1 335 ? 6.581 0.505 8.660 1.00 76.88 335 ASP A CA 1
ATOM 2661 C C . ASP A 1 335 ? 6.440 0.233 10.157 1.00 76.88 335 ASP A C 1
ATOM 2663 O O . ASP A 1 335 ? 5.374 -0.179 10.621 1.00 76.88 335 ASP A O 1
ATOM 2667 N N . MET A 1 336 ? 7.460 0.545 10.958 1.00 75.50 336 MET A N 1
ATOM 2668 C CA . MET A 1 336 ? 7.350 0.486 12.416 1.00 75.50 336 MET A CA 1
ATOM 2669 C C . MET A 1 336 ? 6.218 1.394 12.924 1.00 75.50 336 MET A C 1
ATOM 2671 O O . MET A 1 336 ? 5.404 0.968 13.748 1.00 75.50 336 MET A O 1
ATOM 2675 N N . ALA A 1 337 ? 6.103 2.612 12.388 1.00 77.19 337 ALA A N 1
ATOM 2676 C CA . ALA A 1 337 ? 5.076 3.574 12.787 1.00 77.19 337 ALA A CA 1
ATOM 2677 C C . ALA A 1 337 ? 3.662 3.225 12.278 1.00 77.19 337 ALA A C 1
ATOM 2679 O O . ALA A 1 337 ? 2.674 3.431 12.989 1.00 77.19 337 ALA A O 1
ATOM 2680 N N . VAL A 1 338 ? 3.540 2.714 11.050 1.00 77.56 338 VAL A N 1
ATOM 2681 C CA . VAL A 1 338 ? 2.247 2.504 10.368 1.00 77.56 338 VAL A CA 1
ATOM 2682 C C . VAL A 1 338 ? 1.720 1.078 10.534 1.00 77.56 338 VAL A C 1
ATOM 2684 O O . VAL A 1 338 ? 0.526 0.841 10.360 1.00 77.56 338 VAL A O 1
ATOM 2687 N N . ILE A 1 339 ? 2.577 0.131 10.916 1.00 78.88 339 ILE A N 1
ATOM 2688 C CA . ILE A 1 339 ? 2.230 -1.288 10.990 1.00 78.88 339 ILE A CA 1
ATOM 2689 C C . ILE A 1 339 ? 2.435 -1.833 12.400 1.00 78.88 339 ILE A C 1
ATOM 2691 O O . ILE A 1 339 ? 1.487 -2.335 13.010 1.00 78.88 339 ILE A O 1
ATOM 2695 N N . VAL A 1 340 ? 3.654 -1.743 12.938 1.00 79.44 340 VAL A N 1
ATOM 2696 C CA . VAL A 1 340 ? 3.991 -2.372 14.227 1.00 79.44 340 VAL A CA 1
ATOM 2697 C C . VAL A 1 340 ? 3.301 -1.653 15.380 1.00 79.44 340 VAL A C 1
ATOM 2699 O O . VAL A 1 340 ? 2.640 -2.293 16.199 1.00 79.44 340 VAL A O 1
ATOM 2702 N N . TYR A 1 341 ? 3.371 -0.325 15.408 1.00 81.81 341 TYR A N 1
ATOM 2703 C CA . TYR A 1 341 ? 2.768 0.477 16.467 1.00 81.81 341 TYR A CA 1
ATOM 2704 C C . TYR A 1 341 ? 1.234 0.314 16.593 1.00 81.81 341 TYR A C 1
ATOM 2706 O O . TYR A 1 341 ? 0.775 -0.026 17.687 1.00 81.81 341 TYR A O 1
ATOM 2714 N N . PRO A 1 342 ? 0.407 0.442 15.530 1.00 82.19 342 PRO A N 1
ATOM 2715 C CA . PRO A 1 342 ? -1.034 0.191 15.649 1.00 82.19 342 PRO A CA 1
ATOM 2716 C C . PRO A 1 342 ? -1.370 -1.266 15.987 1.00 82.19 342 PRO A C 1
ATOM 2718 O O . PRO A 1 342 ? -2.347 -1.513 16.695 1.00 82.19 342 PRO A O 1
ATOM 2721 N N . SER A 1 343 ? -0.558 -2.231 15.536 1.00 84.94 343 SER A N 1
ATOM 2722 C CA . SER A 1 343 ? -0.721 -3.641 15.922 1.00 84.94 343 SER A CA 1
ATOM 2723 C C . SER A 1 343 ? -0.485 -3.843 17.421 1.00 84.94 343 SER A C 1
ATOM 2725 O O . SER A 1 343 ? -1.234 -4.576 18.062 1.00 84.94 343 SER A O 1
ATOM 2727 N N . SER A 1 344 ? 0.512 -3.158 17.991 1.00 86.12 344 SER A N 1
ATOM 2728 C CA . SER A 1 344 ? 0.796 -3.169 19.430 1.00 86.12 344 SER A CA 1
ATOM 2729 C C . SER A 1 344 ? -0.360 -2.574 20.242 1.00 86.12 344 SER A C 1
ATOM 2731 O O . SER A 1 344 ? -0.850 -3.216 21.171 1.00 86.12 344 SER A O 1
ATOM 2733 N N . ILE A 1 345 ? -0.887 -1.411 19.833 1.00 87.12 345 ILE A N 1
ATOM 2734 C CA . ILE A 1 345 ? -2.076 -0.807 20.464 1.00 87.12 345 ILE A CA 1
ATOM 2735 C C . ILE A 1 345 ? -3.257 -1.786 20.424 1.00 87.12 345 ILE A C 1
ATOM 2737 O O . ILE A 1 345 ? -3.921 -2.009 21.437 1.00 87.12 345 ILE A O 1
ATOM 2741 N N . GLY A 1 346 ? -3.502 -2.407 19.265 1.00 88.50 346 GLY A N 1
ATOM 2742 C CA . GLY A 1 346 ? -4.558 -3.402 19.108 1.00 88.50 346 GLY A CA 1
ATOM 2743 C C . GLY A 1 346 ? -4.373 -4.613 20.023 1.00 88.50 346 GLY A C 1
ATOM 2744 O O . GLY A 1 346 ? -5.340 -5.057 20.638 1.00 88.50 346 GLY A O 1
ATOM 2745 N N . TYR A 1 347 ? -3.142 -5.115 20.154 1.00 89.69 347 TYR A N 1
ATOM 2746 C CA . TYR A 1 347 ? -2.810 -6.239 21.028 1.00 89.69 347 TYR A CA 1
ATOM 2747 C C . TYR A 1 347 ? -3.076 -5.911 22.497 1.00 89.69 347 TYR A C 1
ATOM 2749 O O . TYR A 1 347 ? -3.809 -6.640 23.160 1.00 89.69 347 TYR A O 1
ATOM 2757 N N . HIS A 1 348 ? -2.523 -4.803 22.998 1.00 90.56 348 HIS A N 1
ATOM 2758 C CA . HIS A 1 348 ? -2.692 -4.410 24.397 1.00 90.56 348 HIS A CA 1
ATOM 2759 C C . HIS A 1 348 ? -4.153 -4.110 24.732 1.00 90.56 348 HIS A C 1
ATOM 2761 O O . HIS A 1 348 ? -4.635 -4.520 25.785 1.00 90.56 348 HIS A O 1
ATOM 2767 N N . SER A 1 349 ? -4.886 -3.480 23.811 1.00 90.69 349 SER A N 1
ATOM 2768 C CA . SER A 1 349 ? -6.322 -3.262 23.969 1.00 90.69 349 SER A CA 1
ATOM 2769 C C . SER A 1 349 ? -7.112 -4.572 24.033 1.00 90.69 349 SER A C 1
ATOM 2771 O O . SER A 1 349 ? -7.945 -4.742 24.920 1.00 90.69 349 SER A O 1
ATOM 2773 N N . ALA A 1 350 ? -6.867 -5.503 23.107 1.00 91.19 350 ALA A N 1
ATOM 2774 C CA . ALA A 1 350 ? -7.571 -6.783 23.078 1.00 91.19 350 ALA A CA 1
ATOM 2775 C C . ALA A 1 350 ? -7.216 -7.659 24.290 1.00 91.19 350 ALA A C 1
ATOM 2777 O O . ALA A 1 350 ? -8.076 -8.357 24.823 1.00 91.19 350 ALA A O 1
ATOM 2778 N N . LEU A 1 351 ? -5.968 -7.594 24.761 1.00 92.06 351 LEU A N 1
ATOM 2779 C CA . LEU A 1 351 ? -5.527 -8.287 25.967 1.00 92.06 351 LEU A CA 1
ATOM 2780 C C . LEU A 1 351 ? -6.234 -7.741 27.209 1.00 92.06 351 LEU A C 1
ATOM 2782 O O . LEU A 1 351 ? -6.834 -8.520 27.946 1.00 92.06 351 LEU A O 1
ATOM 2786 N N . ALA A 1 352 ? -6.237 -6.417 27.397 1.00 91.44 352 ALA A N 1
ATOM 2787 C CA . ALA A 1 352 ? -6.950 -5.771 28.498 1.00 91.44 352 ALA A CA 1
ATOM 2788 C C . ALA A 1 352 ? -8.449 -6.108 28.464 1.00 91.44 352 ALA A C 1
ATOM 2790 O O . ALA A 1 352 ? -9.065 -6.375 29.492 1.00 91.44 352 ALA A O 1
ATOM 2791 N N . ALA A 1 353 ? -9.030 -6.182 27.262 1.00 90.62 353 ALA A N 1
ATOM 2792 C CA . ALA A 1 353 ? -10.414 -6.577 27.071 1.00 90.62 353 ALA A CA 1
ATOM 2793 C C . ALA A 1 353 ? -10.722 -8.010 27.523 1.00 90.62 353 ALA A C 1
ATOM 2795 O O . ALA A 1 353 ? -11.799 -8.229 28.078 1.00 90.62 353 ALA A O 1
ATOM 2796 N N . LYS A 1 354 ? -9.810 -8.959 27.277 1.00 91.81 354 LYS A N 1
ATOM 2797 C CA . LYS A 1 354 ? -9.929 -10.343 27.754 1.00 91.81 354 LYS A CA 1
ATOM 2798 C C . LYS A 1 354 ? -9.730 -10.432 29.265 1.00 91.81 354 LYS A C 1
ATOM 2800 O O . LYS A 1 354 ? -10.510 -11.105 29.925 1.00 91.81 354 LYS A O 1
ATOM 2805 N N . GLN A 1 355 ? -8.736 -9.726 29.807 1.00 92.81 355 GLN A N 1
ATOM 2806 C CA . GLN A 1 355 ? -8.462 -9.686 31.248 1.00 92.81 355 GLN A CA 1
ATOM 2807 C C . GLN A 1 355 ? -9.665 -9.163 32.039 1.00 92.81 355 GLN A C 1
ATOM 2809 O O . GLN A 1 355 ? -10.073 -9.807 32.997 1.00 92.81 355 GLN A O 1
ATOM 2814 N N . ALA A 1 356 ? -10.278 -8.063 31.590 1.00 89.44 356 ALA A N 1
ATOM 2815 C CA . ALA A 1 356 ? -11.474 -7.508 32.223 1.00 89.44 356 ALA A CA 1
ATOM 2816 C C . ALA A 1 356 ? -12.664 -8.482 32.189 1.00 89.44 356 ALA A C 1
ATOM 2818 O O . ALA A 1 356 ? -13.392 -8.609 33.168 1.00 89.44 356 ALA A O 1
ATOM 2819 N N . TYR A 1 357 ? -12.847 -9.211 31.082 1.00 89.62 357 TYR A N 1
ATOM 2820 C CA . TYR A 1 357 ? -13.892 -10.234 30.992 1.00 89.62 357 TYR A CA 1
ATOM 2821 C C . TYR A 1 357 ? -13.626 -11.398 31.955 1.00 89.62 357 TYR A C 1
ATOM 2823 O O . TYR A 1 357 ? -14.511 -11.788 32.709 1.00 89.62 357 TYR A O 1
ATOM 2831 N N . VAL A 1 358 ? -12.391 -11.902 32.004 1.00 90.31 358 VAL A N 1
ATOM 2832 C CA . VAL A 1 358 ? -11.989 -12.950 32.954 1.00 90.31 358 VAL A CA 1
ATOM 2833 C C . VAL A 1 358 ? -12.186 -12.502 34.404 1.00 90.31 358 VAL A C 1
ATOM 2835 O O . VAL A 1 358 ? -12.711 -13.275 35.197 1.00 90.31 358 VAL A O 1
ATOM 2838 N N . GLN A 1 359 ? -11.832 -11.262 34.750 1.00 89.88 359 GLN A N 1
ATOM 2839 C CA . GLN A 1 359 ? -12.098 -10.700 36.080 1.00 89.88 359 GLN A CA 1
ATOM 2840 C C . GLN A 1 359 ? -13.598 -10.687 36.387 1.00 89.88 359 GLN A C 1
ATOM 2842 O O . GLN A 1 359 ? -14.005 -11.202 37.424 1.00 89.88 359 GLN A O 1
ATOM 2847 N N . SER A 1 360 ? -14.430 -10.220 35.448 1.00 88.38 360 SER A N 1
ATOM 2848 C CA . SER A 1 360 ? -15.886 -10.210 35.631 1.00 88.38 360 SER A CA 1
ATOM 2849 C C . SER A 1 360 ? -16.486 -11.607 35.834 1.00 88.38 360 SER A C 1
ATOM 2851 O O . SER A 1 360 ? -17.417 -11.745 36.624 1.00 88.38 360 SER A O 1
ATOM 2853 N N . LEU A 1 361 ? -15.938 -12.649 35.190 1.00 87.88 361 LEU A N 1
ATOM 2854 C CA . LEU A 1 361 ? -16.368 -14.034 35.411 1.00 87.88 361 LEU A CA 1
ATOM 2855 C C . LEU A 1 361 ? -16.129 -14.466 36.863 1.00 87.88 361 LEU A C 1
ATOM 2857 O O . LEU A 1 361 ? -17.055 -14.962 37.496 1.00 87.88 361 LEU A O 1
ATOM 2861 N N . HIS A 1 362 ? -14.937 -14.203 37.407 1.00 86.12 362 HIS A N 1
ATOM 2862 C CA . HIS A 1 362 ? -14.608 -14.524 38.801 1.00 86.12 362 HIS A CA 1
ATOM 2863 C C . HIS A 1 362 ? -15.448 -13.708 39.796 1.00 86.12 362 HIS A C 1
ATOM 2865 O O . HIS A 1 362 ? -15.907 -14.246 40.799 1.00 86.12 362 HIS A O 1
ATOM 2871 N N . GLU A 1 363 ? -15.680 -12.424 39.511 1.00 85.38 363 GLU A N 1
ATOM 2872 C CA . GLU A 1 363 ? -16.469 -11.533 40.373 1.00 85.38 363 GLU A CA 1
ATOM 2873 C C . GLU A 1 363 ? -17.958 -11.910 40.421 1.00 85.38 363 GLU A C 1
ATOM 2875 O O . GLU A 1 363 ? -18.581 -11.776 41.471 1.00 85.38 363 GLU A O 1
ATOM 2880 N N . HIS A 1 364 ? -18.534 -12.376 39.307 1.00 80.81 364 HIS A N 1
ATOM 2881 C CA . HIS A 1 364 ? -19.978 -12.633 39.204 1.00 80.81 364 HIS A CA 1
ATOM 2882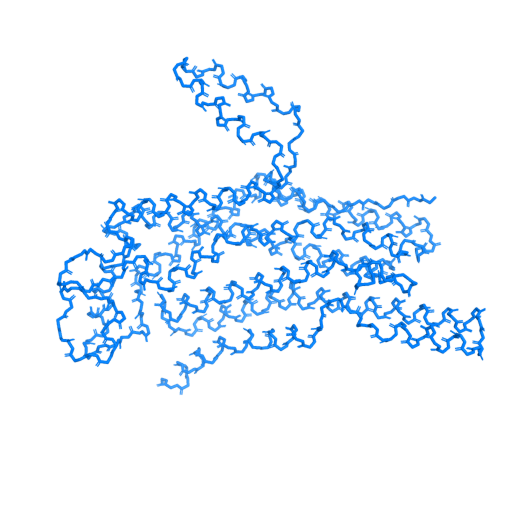 C C . HIS A 1 364 ? -20.370 -14.104 39.409 1.00 80.81 364 HIS A C 1
ATOM 2884 O O . HIS A 1 364 ? -21.518 -14.359 39.764 1.00 80.81 364 HIS A O 1
ATOM 2890 N N . HIS A 1 365 ? -19.463 -15.063 39.183 1.00 76.00 365 HIS A N 1
ATOM 2891 C CA . HIS A 1 365 ? -19.788 -16.500 39.190 1.00 76.00 365 HIS A CA 1
ATOM 2892 C C . HIS A 1 365 ? -19.008 -17.323 40.238 1.00 76.00 365 HIS A C 1
ATOM 2894 O O . HIS A 1 365 ? -19.314 -18.497 40.421 1.00 76.00 365 HIS A O 1
ATOM 2900 N N . GLY A 1 366 ? -18.055 -16.736 40.976 1.00 67.25 366 GLY A N 1
ATOM 2901 C CA . GLY A 1 366 ? -17.316 -17.441 42.034 1.00 67.25 366 GLY A CA 1
ATOM 2902 C C . GLY A 1 366 ? -16.343 -18.515 41.516 1.00 67.25 366 GLY A C 1
ATOM 2903 O O . GLY A 1 366 ? -15.847 -18.416 40.398 1.00 67.25 366 GLY A O 1
ATOM 2904 N N . SER A 1 367 ? -16.030 -19.521 42.346 1.00 66.62 367 SER A N 1
ATOM 2905 C CA . SER A 1 367 ? -15.089 -20.620 42.042 1.00 66.62 367 SER A CA 1
ATOM 2906 C C . SER A 1 367 ? -15.795 -21.871 41.499 1.00 66.62 367 SER A C 1
ATOM 2908 O O . SER A 1 367 ? -15.617 -22.971 42.026 1.00 66.62 367 SER A O 1
ATOM 2910 N N . ASP A 1 368 ? -16.664 -21.685 40.511 1.00 76.00 368 ASP A N 1
ATOM 2911 C CA . ASP A 1 368 ? -17.435 -22.766 39.895 1.00 76.00 368 ASP A CA 1
ATOM 2912 C C . ASP A 1 368 ? -16.637 -23.396 38.737 1.00 76.00 368 ASP A C 1
ATOM 2914 O O . ASP A 1 368 ? -15.944 -22.684 38.012 1.00 76.00 368 ASP A O 1
ATOM 2918 N N . GLU A 1 369 ? -16.738 -24.709 38.513 1.00 72.88 369 GLU A N 1
ATOM 2919 C CA . GLU A 1 369 ? -15.994 -25.426 37.449 1.00 72.88 369 GLU A CA 1
ATOM 2920 C C . GLU A 1 369 ? -16.281 -24.839 36.044 1.00 72.88 369 GLU A C 1
ATOM 2922 O O . GLU A 1 369 ? -15.409 -24.758 35.176 1.00 72.88 369 GLU A O 1
ATOM 2927 N N . ASN A 1 370 ? -17.484 -24.283 35.868 1.00 79.56 370 ASN A N 1
ATOM 2928 C CA . ASN A 1 370 ? -17.909 -23.545 34.677 1.00 79.56 370 ASN A CA 1
ATOM 2929 C C . ASN A 1 370 ? -17.092 -22.260 34.417 1.00 79.56 370 ASN A C 1
ATOM 2931 O O . ASN A 1 370 ? -16.962 -21.823 33.269 1.00 79.56 370 ASN A O 1
ATOM 2935 N N . VAL A 1 371 ? -16.549 -21.632 35.467 1.00 83.75 371 VAL A N 1
ATOM 2936 C CA . VAL A 1 371 ? -15.701 -20.435 35.359 1.00 83.75 371 VAL A CA 1
ATOM 2937 C C . VAL A 1 371 ? -14.343 -20.811 34.788 1.00 83.75 371 VAL A C 1
ATOM 2939 O O . VAL A 1 371 ? -13.880 -20.148 33.860 1.00 83.75 371 VAL A O 1
ATOM 2942 N N . ASP A 1 372 ? -13.743 -21.903 35.257 1.00 85.75 372 ASP A N 1
ATOM 2943 C CA . ASP A 1 372 ? -12.448 -22.372 34.761 1.00 85.75 372 ASP A CA 1
ATOM 2944 C C . ASP A 1 372 ? -12.519 -22.764 33.278 1.00 85.75 372 ASP A C 1
ATOM 2946 O O . ASP A 1 372 ? -11.654 -22.367 32.488 1.00 85.75 372 ASP A O 1
ATOM 2950 N N . GLU A 1 373 ? -13.591 -23.442 32.855 1.00 86.69 373 GLU A N 1
ATOM 2951 C CA . GLU A 1 373 ? -13.826 -23.747 31.439 1.00 86.69 373 GLU A CA 1
ATOM 2952 C C . GLU A 1 373 ? -14.001 -22.479 30.587 1.00 86.69 373 GLU A C 1
ATOM 2954 O O . GLU A 1 373 ? -13.420 -22.357 29.499 1.00 86.69 373 GLU A O 1
ATOM 2959 N N . ALA A 1 374 ? -14.771 -21.500 31.072 1.00 85.38 374 ALA A N 1
ATOM 2960 C CA . ALA A 1 374 ? -14.976 -20.232 30.377 1.00 85.38 374 ALA A CA 1
ATOM 2961 C C . ALA A 1 374 ? -13.668 -19.432 30.254 1.00 85.38 374 ALA A C 1
ATOM 2963 O O . ALA A 1 374 ? -13.357 -18.891 29.185 1.00 85.38 374 ALA A O 1
ATOM 2964 N N . VAL A 1 375 ? -12.860 -19.402 31.314 1.00 88.88 375 VAL A N 1
ATOM 2965 C CA . VAL A 1 375 ? -11.538 -18.768 31.334 1.00 88.88 375 VAL A CA 1
ATOM 2966 C C . VAL A 1 375 ? -10.594 -19.471 30.358 1.00 88.88 375 VAL A C 1
ATOM 2968 O O . VAL A 1 375 ? -9.977 -18.809 29.516 1.00 88.88 375 VAL A O 1
ATOM 2971 N N . ALA A 1 376 ? -10.531 -20.804 30.388 1.00 88.19 376 ALA A N 1
ATOM 2972 C CA . ALA A 1 376 ? -9.733 -21.594 29.455 1.00 88.19 376 ALA A CA 1
ATOM 2973 C C . ALA A 1 376 ? -10.142 -21.326 27.997 1.00 88.19 376 ALA A C 1
ATOM 2975 O O . ALA A 1 376 ? -9.287 -21.109 27.133 1.00 88.19 376 ALA A O 1
ATOM 2976 N N . LYS A 1 377 ? -11.447 -21.236 27.714 1.00 87.81 377 LYS A N 1
ATOM 2977 C CA . LYS A 1 377 ? -11.971 -20.908 26.381 1.00 87.81 377 LYS A CA 1
ATOM 2978 C C . LYS A 1 377 ? -11.520 -19.526 25.904 1.00 87.81 377 LYS A C 1
ATOM 2980 O O . LYS A 1 377 ? -11.102 -19.399 24.750 1.00 87.81 377 LYS A O 1
ATOM 2985 N N . VAL A 1 378 ? -11.540 -18.502 26.760 1.00 87.62 378 VAL A N 1
ATOM 2986 C CA . VAL A 1 378 ? -11.083 -17.139 26.415 1.00 87.62 378 VAL A CA 1
ATOM 2987 C C . VAL A 1 378 ? -9.601 -17.120 26.020 1.00 87.62 378 VAL A C 1
ATOM 2989 O O . VAL A 1 378 ? -9.232 -16.464 25.031 1.00 87.62 378 VAL A O 1
ATOM 2992 N N . TRP A 1 379 ? -8.768 -17.852 26.766 1.00 90.44 379 TRP A N 1
ATOM 2993 C CA . TRP A 1 379 ? -7.318 -17.920 26.561 1.00 90.44 379 TRP A CA 1
ATOM 2994 C C . TRP A 1 379 ? -6.882 -18.912 25.479 1.00 90.44 379 TRP A C 1
ATOM 2996 O O . TRP A 1 379 ? -5.806 -18.740 24.910 1.00 90.44 379 TRP A O 1
ATOM 3006 N N . SER A 1 380 ? -7.731 -19.879 25.116 1.00 87.12 380 SER A N 1
ATOM 3007 C CA . SER A 1 380 ? -7.496 -20.779 23.975 1.00 87.12 380 SER A CA 1
ATOM 3008 C C . SER A 1 380 ? -7.397 -20.029 22.638 1.00 87.12 380 SER A C 1
ATOM 3010 O O . SER A 1 380 ? -6.773 -20.504 21.690 1.00 87.12 380 SER A O 1
ATOM 3012 N N . GLN A 1 381 ? -8.010 -18.843 22.554 1.00 86.06 381 GLN A N 1
ATOM 3013 C CA . GLN A 1 381 ? -8.025 -18.014 21.354 1.00 86.06 381 GLN A CA 1
ATOM 3014 C C . GLN A 1 381 ? -6.880 -16.990 21.372 1.00 86.06 381 GLN A C 1
ATOM 3016 O O . GLN A 1 381 ? -6.642 -16.346 22.402 1.00 86.06 381 GLN A O 1
ATOM 3021 N N . PRO A 1 382 ? -6.214 -16.734 20.230 1.00 84.88 382 PRO A N 1
ATOM 3022 C CA . PRO A 1 382 ? -5.170 -15.719 20.159 1.00 84.88 382 PRO A CA 1
ATOM 3023 C C . PRO A 1 382 ? -5.729 -14.323 20.484 1.00 84.88 382 PRO A C 1
ATOM 3025 O O . PRO A 1 382 ? -6.906 -14.037 20.275 1.00 84.88 382 PRO A O 1
ATOM 3028 N N . VAL A 1 383 ? -4.883 -13.438 21.020 1.00 86.25 383 VAL A N 1
ATOM 3029 C CA . VAL A 1 383 ? -5.274 -12.060 21.387 1.00 86.25 383 VAL A CA 1
ATOM 3030 C C . VAL A 1 383 ? -5.642 -11.229 20.154 1.00 86.25 383 VAL A C 1
ATOM 3032 O O . VAL A 1 383 ? -6.587 -10.447 20.187 1.00 86.25 383 VAL A O 1
ATOM 3035 N N . LEU A 1 384 ? -4.904 -11.416 19.058 1.00 84.38 384 LEU A N 1
ATOM 3036 C CA . LEU A 1 384 ? -5.177 -10.802 17.763 1.00 84.38 384 LEU A CA 1
ATOM 3037 C C . LEU A 1 384 ? -5.454 -11.875 16.705 1.00 84.38 384 LEU A C 1
ATOM 3039 O O . LEU A 1 384 ? -4.900 -12.973 16.777 1.00 84.38 384 LEU A O 1
ATOM 3043 N N . PRO A 1 385 ? -6.241 -11.551 15.664 1.00 79.19 385 PRO A N 1
ATOM 3044 C CA . PRO A 1 385 ? -6.638 -12.512 14.635 1.00 79.19 385 PRO A CA 1
ATOM 3045 C C . PRO A 1 385 ? -5.530 -12.814 13.605 1.00 79.19 385 PRO A C 1
ATOM 3047 O O . PRO A 1 385 ? -5.739 -13.574 12.655 1.00 79.19 385 PRO A O 1
ATOM 3050 N N . VAL A 1 386 ? -4.350 -12.212 13.774 1.00 75.00 386 VAL A N 1
ATOM 3051 C CA . VAL A 1 386 ? -3.114 -12.539 13.058 1.00 75.00 386 VAL A CA 1
ATOM 3052 C C . VAL A 1 386 ? -2.070 -12.891 14.110 1.00 75.00 386 VAL A C 1
ATOM 3054 O O . VAL A 1 386 ? -1.847 -12.116 15.039 1.00 75.00 386 VAL A O 1
ATOM 3057 N N . THR A 1 387 ? -1.431 -14.055 13.981 1.00 65.62 387 THR A N 1
ATOM 3058 C CA . THR A 1 387 ? -0.385 -14.473 14.918 1.00 65.62 387 THR A CA 1
ATOM 3059 C C . THR A 1 387 ? 0.802 -13.518 14.812 1.00 65.62 387 THR A C 1
ATOM 3061 O O . THR A 1 387 ? 1.554 -13.529 13.837 1.00 65.62 387 THR A O 1
ATOM 3064 N N . THR A 1 388 ? 0.977 -12.685 15.839 1.00 55.91 388 THR A N 1
ATOM 3065 C CA . THR A 1 388 ? 2.035 -11.669 15.934 1.00 55.91 388 THR A CA 1
ATOM 3066 C C . THR A 1 388 ? 3.422 -12.261 15.729 1.00 55.91 388 THR A C 1
ATOM 3068 O O . THR A 1 388 ? 4.244 -11.608 15.110 1.00 55.91 388 THR A O 1
ATOM 3071 N N . ARG A 1 389 ? 3.671 -13.520 16.124 1.00 53.69 389 ARG A N 1
ATOM 3072 C CA . ARG A 1 389 ? 4.940 -14.214 15.832 1.00 53.69 389 ARG A CA 1
ATOM 3073 C C . ARG A 1 389 ? 5.211 -14.374 14.335 1.00 53.69 389 ARG A C 1
ATOM 3075 O O . ARG A 1 389 ? 6.291 -14.014 13.900 1.00 53.69 389 ARG A O 1
ATOM 3082 N N . LYS A 1 390 ? 4.251 -14.846 13.528 1.00 54.28 390 LYS A N 1
ATOM 3083 C CA . LYS A 1 390 ? 4.459 -15.018 12.074 1.00 54.28 390 LYS A CA 1
ATOM 3084 C C . LYS A 1 390 ? 4.567 -13.672 11.359 1.00 54.28 390 LYS A C 1
ATOM 3086 O O . LYS A 1 390 ? 5.389 -13.526 10.460 1.00 54.28 390 LYS A O 1
ATOM 3091 N N . ALA A 1 391 ? 3.783 -12.686 11.797 1.00 52.41 391 ALA A N 1
ATOM 3092 C CA . ALA A 1 391 ? 3.888 -11.318 11.304 1.00 52.41 391 ALA A CA 1
ATOM 3093 C C . ALA A 1 391 ? 5.237 -10.687 11.680 1.00 52.41 391 ALA A C 1
ATOM 3095 O O . ALA A 1 391 ? 5.861 -1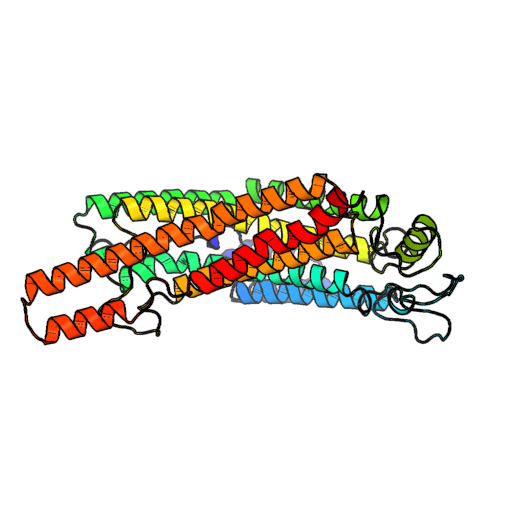0.089 10.824 1.00 52.41 391 ALA A O 1
ATOM 3096 N N . MET A 1 392 ? 5.735 -10.878 12.906 1.00 52.56 392 MET A N 1
ATOM 3097 C CA . MET A 1 392 ? 7.042 -10.378 13.344 1.00 52.56 392 MET A CA 1
ATOM 3098 C C . MET A 1 392 ? 8.215 -11.109 12.706 1.00 52.56 392 MET A C 1
ATOM 3100 O O . MET A 1 392 ? 9.204 -10.461 12.420 1.00 52.56 392 MET A O 1
ATOM 3104 N N . THR A 1 393 ? 8.134 -12.417 12.453 1.00 54.16 393 THR A N 1
ATOM 3105 C CA . THR A 1 393 ? 9.159 -13.136 11.682 1.00 54.16 393 THR A CA 1
ATOM 3106 C C . THR A 1 393 ? 9.172 -12.650 10.238 1.00 54.16 393 THR A C 1
ATOM 3108 O O . THR A 1 393 ? 10.240 -12.388 9.702 1.00 54.16 393 THR A O 1
ATOM 3111 N N . GLY A 1 394 ? 7.994 -12.449 9.638 1.00 53.94 394 GLY A N 1
ATOM 3112 C CA . GLY A 1 394 ? 7.860 -11.818 8.327 1.00 53.94 394 GLY A CA 1
ATOM 3113 C C . GLY A 1 394 ? 8.423 -10.400 8.314 1.00 53.94 394 GLY A C 1
ATOM 3114 O O . GLY A 1 394 ? 9.188 -10.088 7.417 1.00 53.94 394 GLY A O 1
ATOM 3115 N N . ILE A 1 395 ? 8.124 -9.589 9.335 1.00 52.12 395 ILE A N 1
ATOM 3116 C CA . ILE A 1 395 ? 8.659 -8.234 9.526 1.00 52.12 395 ILE A CA 1
ATOM 3117 C C . ILE A 1 395 ? 10.169 -8.279 9.797 1.00 52.12 395 ILE A C 1
ATOM 3119 O O . ILE A 1 395 ? 10.890 -7.464 9.265 1.00 52.12 395 ILE A O 1
ATOM 3123 N N . ALA A 1 396 ? 10.702 -9.233 10.551 1.00 56.34 396 ALA A N 1
ATOM 3124 C CA . ALA A 1 396 ? 12.138 -9.355 10.784 1.00 56.34 396 ALA A CA 1
ATOM 3125 C C . ALA A 1 396 ? 12.870 -9.745 9.491 1.00 56.34 396 ALA A C 1
ATOM 3127 O O . ALA A 1 396 ? 13.813 -9.068 9.103 1.00 56.34 396 ALA A O 1
ATOM 3128 N N . LEU A 1 397 ? 12.393 -10.757 8.759 1.00 56.94 397 LEU A N 1
ATOM 3129 C CA . LEU A 1 397 ? 12.904 -11.073 7.419 1.00 56.94 397 LEU A CA 1
ATOM 3130 C C . LEU A 1 397 ? 12.785 -9.870 6.472 1.00 56.94 397 LEU A C 1
ATOM 3132 O O . LEU A 1 397 ? 13.712 -9.580 5.734 1.00 56.94 397 LEU A O 1
ATOM 3136 N N . TYR A 1 398 ? 11.684 -9.130 6.544 1.00 51.88 398 TYR A N 1
ATOM 3137 C CA . TYR A 1 398 ? 11.422 -7.894 5.803 1.00 51.88 398 TYR A CA 1
ATOM 3138 C C . TYR A 1 398 ? 12.374 -6.742 6.178 1.00 51.88 398 TYR A C 1
ATOM 3140 O O . TYR A 1 398 ? 12.823 -6.000 5.316 1.00 51.88 398 TYR A O 1
ATOM 3148 N N . LEU A 1 399 ? 12.729 -6.606 7.451 1.00 53.91 399 LEU A N 1
ATOM 3149 C CA . LEU A 1 399 ? 13.621 -5.570 7.968 1.00 53.91 399 LEU A CA 1
ATOM 3150 C C . LEU A 1 399 ? 15.102 -5.907 7.702 1.00 53.91 399 LEU A C 1
ATOM 3152 O O . LEU A 1 399 ? 15.902 -5.001 7.489 1.00 53.91 399 LEU A O 1
ATOM 3156 N N . PHE A 1 400 ? 15.471 -7.194 7.687 1.00 57.66 400 PHE A N 1
ATOM 3157 C CA . PHE A 1 400 ? 16.868 -7.638 7.596 1.00 57.66 400 PHE A CA 1
ATOM 3158 C C . PHE A 1 400 ? 17.290 -8.165 6.216 1.00 57.66 400 PHE A C 1
ATOM 3160 O O . PHE A 1 400 ? 18.458 -8.021 5.862 1.00 57.66 400 PHE A O 1
ATOM 3167 N N . ALA A 1 401 ? 16.389 -8.717 5.396 1.00 60.84 401 ALA A N 1
ATOM 3168 C CA . ALA A 1 401 ? 16.734 -9.172 4.043 1.00 60.84 401 ALA A CA 1
ATOM 3169 C C . ALA A 1 401 ? 17.281 -8.057 3.124 1.00 60.84 401 ALA A C 1
ATOM 3171 O O . ALA A 1 401 ? 18.213 -8.344 2.382 1.00 60.84 401 ALA A O 1
ATOM 3172 N N . PRO A 1 402 ? 16.803 -6.795 3.183 1.00 52.94 402 PRO A N 1
ATOM 3173 C CA . PRO A 1 402 ? 17.409 -5.677 2.451 1.00 52.94 402 PRO A CA 1
ATOM 3174 C C . PRO A 1 402 ? 18.785 -5.273 2.962 1.00 52.94 402 PRO A C 1
ATOM 3176 O O . PRO A 1 402 ? 19.617 -4.791 2.195 1.00 52.94 402 PRO A O 1
ATOM 3179 N N . ALA A 1 403 ? 19.020 -5.459 4.261 1.00 55.34 403 ALA A N 1
ATOM 3180 C CA . ALA A 1 403 ? 20.281 -5.105 4.882 1.00 55.34 403 ALA A CA 1
ATOM 3181 C C . ALA A 1 403 ? 21.407 -6.031 4.411 1.00 55.34 403 ALA A C 1
ATOM 3183 O O . ALA A 1 403 ? 22.532 -5.571 4.301 1.00 55.34 403 ALA A O 1
ATOM 3184 N N . VAL A 1 404 ? 21.125 -7.297 4.077 1.00 56.66 404 VAL A N 1
ATOM 3185 C CA . VAL A 1 404 ? 22.157 -8.269 3.677 1.00 56.66 404 VAL A CA 1
ATOM 3186 C C . VAL A 1 404 ? 22.859 -7.885 2.357 1.00 56.66 404 VAL A C 1
ATOM 3188 O O . VAL A 1 404 ? 24.081 -7.760 2.388 1.00 56.66 404 VAL A O 1
ATOM 3191 N N . PRO A 1 405 ? 22.169 -7.611 1.228 1.00 53.88 405 PRO A N 1
ATOM 3192 C CA . PRO A 1 405 ? 22.825 -7.145 0.001 1.00 53.88 405 PRO A CA 1
ATOM 3193 C C . PRO A 1 405 ? 23.476 -5.765 0.153 1.00 53.88 405 PRO A C 1
ATOM 3195 O O . PRO A 1 405 ? 24.565 -5.538 -0.370 1.00 53.88 405 PRO A O 1
ATOM 3198 N N . ALA A 1 406 ? 22.832 -4.852 0.893 1.00 50.94 406 ALA A N 1
ATOM 3199 C CA . ALA A 1 406 ? 23.355 -3.505 1.119 1.00 50.94 406 ALA A CA 1
ATOM 3200 C C . ALA A 1 406 ? 24.625 -3.509 1.993 1.00 50.94 406 ALA A C 1
ATOM 3202 O O . ALA A 1 406 ? 25.563 -2.770 1.710 1.00 50.94 406 ALA A O 1
ATOM 3203 N N . LEU A 1 407 ? 24.686 -4.362 3.022 1.00 51.75 407 LEU A N 1
ATOM 3204 C CA . LEU A 1 407 ? 25.879 -4.569 3.849 1.00 51.75 407 LEU A CA 1
ATOM 3205 C C . LEU A 1 407 ? 26.976 -5.296 3.078 1.00 51.75 407 LEU A C 1
ATOM 3207 O O . LEU A 1 407 ? 28.140 -4.996 3.299 1.00 51.75 407 LEU A O 1
ATOM 3211 N N . PHE A 1 408 ? 26.639 -6.205 2.161 1.00 53.03 408 PHE A N 1
ATOM 3212 C CA . PHE A 1 408 ? 27.641 -6.906 1.358 1.00 53.03 408 PHE A CA 1
ATOM 3213 C C . PHE A 1 408 ? 28.459 -5.928 0.500 1.00 53.03 408 PHE A C 1
ATOM 3215 O O . PHE A 1 408 ? 29.683 -5.974 0.508 1.00 53.03 408 PHE A O 1
ATOM 3222 N N . ALA A 1 409 ? 27.801 -4.969 -0.157 1.00 49.69 409 ALA A N 1
ATOM 3223 C CA . ALA A 1 409 ? 28.485 -3.921 -0.917 1.00 49.69 409 ALA A CA 1
ATOM 3224 C C . ALA A 1 409 ? 29.332 -2.970 -0.045 1.00 49.69 409 ALA A C 1
ATOM 3226 O O . ALA A 1 409 ? 30.293 -2.399 -0.541 1.00 49.69 409 ALA A O 1
ATOM 3227 N N . VAL A 1 410 ? 28.993 -2.791 1.238 1.00 51.41 410 VAL A N 1
ATOM 3228 C CA . VAL A 1 410 ? 29.735 -1.920 2.173 1.00 51.41 410 VAL A CA 1
ATOM 3229 C C . VAL A 1 410 ? 30.885 -2.655 2.872 1.00 51.41 410 VAL A C 1
ATOM 3231 O O . VAL A 1 410 ? 31.880 -2.033 3.219 1.00 51.41 410 VAL A O 1
ATOM 3234 N N . LEU A 1 411 ? 30.747 -3.961 3.111 1.00 45.59 411 LEU A N 1
ATOM 3235 C CA . LEU A 1 411 ? 31.728 -4.782 3.830 1.00 45.59 411 LEU A CA 1
ATOM 3236 C C . LEU A 1 411 ? 32.784 -5.414 2.913 1.00 45.59 411 LEU A C 1
ATOM 3238 O O . LEU A 1 411 ? 33.810 -5.864 3.417 1.00 45.59 411 LEU A O 1
ATOM 3242 N N . PHE A 1 412 ? 32.519 -5.487 1.606 1.00 48.88 412 PHE A N 1
ATOM 3243 C CA . PHE A 1 412 ? 33.395 -6.130 0.617 1.00 48.88 412 PHE A CA 1
ATOM 3244 C C . PHE A 1 412 ? 33.827 -5.196 -0.532 1.00 48.88 412 PHE A C 1
ATOM 3246 O O . PHE A 1 412 ? 34.285 -5.675 -1.569 1.00 48.88 412 PHE A O 1
ATOM 3253 N N . GLN A 1 413 ? 33.685 -3.880 -0.344 1.00 44.56 413 GLN A N 1
ATOM 3254 C CA . GLN A 1 413 ? 34.512 -2.861 -1.009 1.00 44.56 413 GLN A CA 1
ATOM 3255 C C . GLN A 1 413 ? 35.734 -2.578 -0.140 1.00 44.56 413 GLN A C 1
ATOM 3257 O O . GLN A 1 413 ? 36.795 -2.267 -0.724 1.00 44.56 413 GLN A O 1
#

Sequence (413 aa):
MGQLEALEPQRIGSIFRSFEPTDFRPVMRWIRRLPRSRRPAARTMIRLLYFPLTAKTKILLISGAFAVTLLGLAQAGGVLGPPAGTDRRWALSYLGSDATDLSGVSLSLLQDLAGLVILAVIFITPVFCCQQVQAIAEFVQMNERNGGAARLLDERSIRRLNDLVRKTNKWFRVLGRKRVSAPIMLAMAIGTVSLYAFVNTHGLMETWNPTALPDRVWRSNVYDAWWANWHTHPEMAIALCVAGTYAFYFLSKQLVMGVVFTSYLYRSWILGFGVTPNTEYNSDGFQGLRPLRRFMLWTYGSALAHLIGLLILFTVWLPATPWMVFLILAVMMVDMAVIVYPSSIGYHSALAAKQAYVQSLHEHHGSDENVDEAVAKVWSQPVLPVTTRKAMTGIALYLFAPAVPALFAVLFQ

Secondary structure (DSSP, 8-state):
-PPPPPP-GGGG-GGGSPPPGGGHHHHHHHHTTS-GGGHHHHHHHHHHHTS---HHHHHHHHHHHHHHHHHHHHHHTT-SS--S-TT-EEGGGGTT------TTEEB-TTT-HHHHHHHHHHHHHHHHHHHHHHHHHTHHHHHHHTTGGGG--SHHHHHHHHHHHHHHHHHHHHHTSHHHHHHHHHHHHHHHHHHHHHHHHH-TTTT---SSS-HHHHHHHHHHTBTT-TTT-HHHHHHHHHHHHHHHHHHHHHHHHHHHHHHHHHHHHHTT------SS--TTSSTT-HHHHHHHHHHHHHHHHHHHHHHHIIIIIS---HHHHHHHHHHHHHHIIIIIHHHHHHHHHHHHHHHHHHHHHHHHH-S-HHHHHHHHHHHHS-SSSS-HHHHHHHHHHHHHTTHHHHHHHHH--

Foldseek 3Di:
DDDFDFAQLLLLAPLQDQDDPPPVVVLVVVLVPDDPVCSVVSVVVVCVVNPRDHSLRSLLVVLVVLVVVLCVLLVVLVQQDDDPDPQADELCNLQVPQDPDLPRYADGCVSPPLNVLLSVLLSCLLVLLSLLSVLRRCQSVLLVVLCLVVQQPDPVLSVVLNVLSVVLNVLSNVSHDPVNLVVLLVVLLVVLVVLLVQLLPQFFQQVNDSYPDPSVVSRVSHLVNHSLRCVSRVVSVVSSSVSSSNSSSSVVSSLSNLLSSLVSQVVCVVSSRHQAFNLPDPPPVWSSCVSVVSNLVSLLVSLLSVLSSLLSCDNGRHDLDPVVVVVLVVSLVSCCNRHVSSVVSRLVSLVVNLVVVLVVLCVPPNPDPVSVVSNCSSVVHHSGSDDVVVSVVSSVCSSCVSVVVSVCVVVVD

Radius of gyration: 26.19 Å; chains: 1; bounding box: 62×47×77 Å